Protein AF-A0A9P8DUX1-F1 (afdb_monomer)

Organism: Aureobasidium melanogenum (NCBI:txid46634)

Solvent-accessible surface area (backbone atoms only — not comparable to full-atom values): 27973 Å² total; per-residue (Å²): 73,35,40,15,38,70,55,64,58,52,35,72,59,66,54,71,64,74,90,40,53,77,44,58,30,94,67,30,53,71,33,40,37,72,73,84,72,95,43,87,93,58,73,80,59,46,47,69,21,48,51,44,44,47,53,55,52,50,49,45,52,50,28,47,50,51,17,58,77,46,76,62,54,33,42,44,47,71,50,72,49,62,39,55,90,51,89,98,55,93,70,76,88,55,79,54,70,39,39,30,41,38,35,37,28,53,62,71,59,40,52,52,49,51,22,47,51,63,27,73,36,76,53,48,47,45,75,51,78,47,80,39,60,50,82,80,47,37,36,89,97,55,93,48,68,33,68,70,57,54,52,50,52,37,54,42,24,59,39,29,63,19,37,41,31,39,27,54,41,69,78,86,56,77,79,66,65,77,76,63,82,94,72,57,78,75,67,52,69,25,28,32,42,38,33,32,24,37,59,68,28,28,53,44,37,51,52,52,50,54,50,51,53,39,44,75,71,64,29,43,78,52,76,48,78,50,65,59,75,46,53,40,38,57,23,26,46,73,39,49,48,47,55,51,42,25,69,74,35,60,33,50,80,46,72,49,75,88,69,76,71,36,64,64,49,68,66,89,78,43,59,80,74,59,73,37,45,31,39,37,34,14,79,40,69,66,32,43,51,53,40,52,50,55,54,49,53,40,57,77,69,59,53,81,37,77,49,77,46,80,48,61,48,89,46,44,50,52,44,60,74,76,36,45,69,57,51,50,51,46,31,38,62,51,11,24,28,69,51,71,56,46,61,58,65,76,55,27,59,34,38,35,32,13,67,41,66,68,38,30,53,48,46,49,52,59,56,58,56,59,50,43,53,38,30,41,35,39,37,40,51,80,42,66,45,89,90,56,75,79,80,46,76,67,51,49,66,58,46,44,49,53,44,18,55,45,22,67,14,34,36,36,44,47,92,63,25,40,38,35,33,30,40,52,67,16,36,55,40,33,51,55,53,51,57,67,35,75,68,50,66,61,26,46,36,42,40,35,39,38,40,38,43,54,50,88,48,47,62,68,44,27,32,76,93,39,48,50,46,53,48,44,25,67,74,27,66,28,48,76,46,79,43,86,70,59,97,59,32,26,34,43,35,43,30,20,61,44,69,70,31,33,50,51,34,46,54,57,52,51,71,47,45,59,64,88,72,66,56,83,77,130

Mean predicted aligned error: 6.22 Å

Nearest PDB structures (foldseek):
  3vke-assembly1_A  TM=8.787E-01  e=2.499E-02  Homo sapiens
  6y2d-assembly2_B  TM=7.672E-01  e=3.794E-02  Homo sapiens
  2py9-assembly1_A  TM=8.678E-01  e=1.136E-01  Homo sapiens
  2anr-assembly1_A  TM=4.660E-01  e=5.496E-03  Mus musculus
  6qey-assembly1_A  TM=4.906E-01  e=9.264E-03  Homo sapiens

Secondary structure (DSSP, 8-state):
-EEEEEE---TT-----GGGEEEE-TTHHHHHS-SS-S-TTSPPPGGGSHHHHHHHHHHHHHHHHHHHHTTTSEEEEEEEEPPPPPTT---S---SPEEEEEEEE-HHHHHHHHHHHHHHS-TT-EEEEEEE-HHHHBPTTSSPBPHHHHHHHHHHHHHH--EEEEEPPPPP-TTGGGTSTTSSTTTTT-EEEEEEESHHHHHHHHHHHHHHHHHHTT-EEEEEE--HHHHHHHH-GGGHHHHHHHHHHTEEEEPPPSSTTSS----TT--PPPSSEEEEEESSHHHHHHHHHHHHHHHHH---EEEEEE--HHHHHHHHHHSHHHHHHHHHHHT-EEEPPPTTS---EEEEEESSHHHHHHHHHHHHHHGGGEEEEEEEEEE--TTSPPPPHHHHHHHHHHHHHHH--EEEEETTEEEEEEEHHHHHHHHHHHHHSHHHHTSEEEEEEEEEEEGGGHHHHH-GGGHHHHHHHHHHT-EEEEEE-SSSEEEEEEEESSHHHHHHHHHHHHHTS-HHHH----

InterPro domains:
  IPR004087 K Homology domain [SM00322] (218-300)
  IPR004087 K Homology domain [SM00322] (445-514)
  IPR004088 K Homology domain, type 1 [PF00013] (223-297)
  IPR036612 K Homology domain, type 1 superfamily [G3DSA:3.30.1370.10] (213-304)
  IPR036612 K Homology domain, type 1 superfamily [SSF54791] (197-299)
  IPR036612 K Homology domain, type 1 superfamily [SSF54791] (440-502)
  IPR056553 Mug60/KHD4, KH type I domain [PF24563] (306-375)

Structure (mmCIF, N/CA/C/O backbone):
data_AF-A0A9P8DUX1-F1
#
_entry.id   AF-A0A9P8DUX1-F1
#
loop_
_atom_site.group_PDB
_atom_site.id
_atom_site.type_symbol
_atom_site.label_atom_id
_atom_site.label_alt_id
_atom_site.label_comp_id
_atom_site.label_asym_id
_atom_site.label_entity_id
_atom_site.label_seq_id
_atom_site.pdbx_PDB_ins_code
_atom_site.Cartn_x
_atom_site.Cartn_y
_atom_site.Cartn_z
_atom_site.occupancy
_atom_site.B_iso_or_equiv
_atom_site.auth_seq_id
_atom_site.auth_comp_id
_atom_site.auth_asym_id
_atom_site.auth_atom_id
_atom_site.pdbx_PDB_model_num
ATOM 1 N N . VAL A 1 1 ? -0.429 -5.199 -26.077 1.00 93.69 1 VAL A N 1
ATOM 2 C CA . VAL A 1 1 ? 0.405 -4.862 -24.900 1.00 93.69 1 VAL A CA 1
ATOM 3 C C . VAL A 1 1 ? 0.620 -6.119 -24.063 1.00 93.69 1 VAL A C 1
ATOM 5 O O . VAL A 1 1 ? -0.293 -6.937 -24.014 1.00 93.69 1 VAL A O 1
ATOM 8 N N . ASN A 1 2 ? 1.801 -6.311 -23.462 1.00 96.75 2 ASN A N 1
ATOM 9 C CA . ASN A 1 2 ? 2.060 -7.377 -22.482 1.00 96.75 2 ASN A CA 1
ATOM 10 C C . ASN A 1 2 ? 2.555 -6.744 -21.181 1.00 96.75 2 ASN A C 1
ATOM 12 O O . ASN A 1 2 ? 3.624 -6.147 -21.182 1.00 96.75 2 ASN A O 1
ATOM 16 N N . LEU A 1 3 ? 1.802 -6.873 -20.097 1.00 97.19 3 LEU A N 1
ATOM 17 C CA . LEU A 1 3 ? 2.084 -6.256 -18.805 1.00 97.19 3 LEU A CA 1
ATOM 18 C C . LEU A 1 3 ? 2.344 -7.336 -17.759 1.00 97.19 3 LEU A C 1
ATOM 20 O O . LEU A 1 3 ? 1.493 -8.191 -17.547 1.00 97.19 3 LEU A O 1
ATOM 24 N N . SER A 1 4 ? 3.490 -7.280 -17.090 1.00 97.94 4 SER A N 1
ATOM 25 C CA . SER A 1 4 ? 3.887 -8.196 -16.022 1.00 97.94 4 SER A CA 1
ATOM 26 C C . SER A 1 4 ? 4.126 -7.421 -14.732 1.00 97.94 4 SER A C 1
ATOM 28 O O . SER A 1 4 ? 4.902 -6.465 -14.729 1.00 97.94 4 SER A O 1
ATOM 30 N N . PHE A 1 5 ? 3.462 -7.825 -13.650 1.00 97.31 5 PHE A N 1
ATOM 31 C CA . PHE A 1 5 ? 3.548 -7.178 -12.340 1.00 97.31 5 PHE A CA 1
ATOM 32 C C . PHE A 1 5 ? 3.452 -8.203 -11.207 1.00 97.31 5 PHE A C 1
ATOM 34 O O . PHE A 1 5 ? 2.768 -9.225 -11.314 1.00 97.31 5 PHE A O 1
ATOM 41 N N . ASN A 1 6 ? 4.145 -7.929 -10.103 1.00 96.38 6 ASN A N 1
ATOM 42 C CA . ASN A 1 6 ? 4.092 -8.769 -8.913 1.00 96.38 6 ASN A CA 1
ATOM 43 C C . ASN A 1 6 ? 2.846 -8.445 -8.081 1.00 96.38 6 ASN A C 1
ATOM 45 O O . ASN A 1 6 ? 2.466 -7.285 -7.929 1.00 96.38 6 ASN A O 1
ATOM 49 N N . ILE A 1 7 ? 2.230 -9.481 -7.521 1.00 97.25 7 ILE A N 1
ATOM 50 C CA . ILE A 1 7 ? 1.136 -9.358 -6.562 1.00 97.25 7 ILE A CA 1
ATOM 51 C C . ILE A 1 7 ? 1.751 -9.257 -5.165 1.00 97.25 7 ILE A C 1
ATOM 53 O O . ILE A 1 7 ? 2.467 -10.184 -4.770 1.00 97.25 7 ILE A O 1
ATOM 57 N N . PRO A 1 8 ? 1.491 -8.173 -4.408 1.00 94.62 8 PRO A N 1
ATOM 58 C CA . PRO A 1 8 ? 2.085 -7.965 -3.093 1.00 94.62 8 PRO A CA 1
ATOM 59 C C . PRO A 1 8 ? 1.373 -8.806 -2.026 1.00 94.62 8 PRO A C 1
ATOM 61 O O . PRO A 1 8 ? 0.771 -8.296 -1.087 1.00 94.62 8 PRO A O 1
ATOM 64 N N . PHE A 1 9 ? 1.422 -10.128 -2.179 1.00 95.75 9 PHE A N 1
ATOM 65 C CA . PHE A 1 9 ? 0.997 -11.045 -1.133 1.00 95.75 9 PHE A CA 1
ATOM 66 C C . PHE A 1 9 ? 1.952 -10.984 0.056 1.00 95.75 9 PHE A C 1
ATOM 68 O O . PHE A 1 9 ? 3.173 -10.978 -0.105 1.00 95.75 9 PHE A O 1
ATOM 75 N N . ALA A 1 10 ? 1.387 -11.044 1.260 1.00 93.56 10 ALA A N 1
ATOM 76 C CA . ALA A 1 10 ? 2.128 -11.150 2.510 1.00 93.56 10 ALA A CA 1
ATOM 77 C C . ALA A 1 10 ? 2.661 -12.580 2.745 1.00 93.56 10 ALA A C 1
ATOM 79 O O . ALA A 1 10 ? 2.510 -13.127 3.829 1.00 93.56 10 ALA A O 1
ATOM 80 N N . SER A 1 11 ? 3.273 -13.211 1.735 1.00 91.44 11 SER A N 1
ATOM 81 C CA . SER A 1 11 ? 3.691 -14.628 1.742 1.00 91.44 11 SER A CA 1
ATOM 82 C C . SER A 1 11 ? 4.706 -14.988 2.839 1.00 91.44 11 SER A C 1
ATOM 84 O O . SER A 1 11 ? 4.974 -16.161 3.089 1.00 91.44 11 SER A O 1
ATOM 86 N N . ASN A 1 12 ? 5.331 -13.988 3.459 1.00 91.38 12 ASN A N 1
ATOM 87 C CA . ASN A 1 12 ? 6.245 -14.134 4.589 1.00 91.38 12 ASN A CA 1
ATOM 88 C C . ASN A 1 12 ? 5.549 -14.010 5.955 1.00 91.38 12 ASN A C 1
ATOM 90 O O . ASN A 1 12 ? 6.192 -14.285 6.965 1.00 91.38 12 ASN A O 1
ATOM 94 N N . LEU A 1 13 ? 4.277 -13.606 6.005 1.00 93.50 13 LEU A N 1
ATOM 95 C CA . LEU A 1 13 ? 3.508 -13.486 7.239 1.00 93.50 13 LEU A CA 1
ATOM 96 C C . LEU A 1 13 ? 3.300 -14.874 7.850 1.00 93.50 13 LEU A C 1
ATOM 98 O O . LEU A 1 13 ? 2.624 -15.721 7.262 1.00 93.50 13 LEU A O 1
ATOM 102 N N . SER A 1 14 ? 3.907 -15.098 9.012 1.00 93.19 14 SER A N 1
ATOM 103 C CA . SER A 1 14 ? 3.804 -16.346 9.766 1.00 93.19 14 SER A CA 1
ATOM 104 C C . SER A 1 14 ? 2.464 -16.459 10.489 1.00 93.19 14 SER A C 1
ATOM 106 O O . SER A 1 14 ? 1.862 -15.454 10.872 1.00 93.19 14 SER A O 1
ATOM 108 N N . GLY A 1 15 ? 2.033 -17.695 10.730 1.00 93.06 15 GLY A N 1
ATOM 109 C CA . GLY A 1 15 ? 0.959 -17.988 11.672 1.00 93.06 15 GLY A CA 1
ATOM 110 C C . GLY A 1 15 ? 1.397 -17.882 13.139 1.00 93.06 15 GLY A C 1
ATOM 111 O O . GLY A 1 15 ? 2.564 -17.586 13.418 1.00 93.06 15 GLY A O 1
ATOM 112 N N . PRO A 1 16 ? 0.468 -18.102 14.088 1.00 93.25 16 PRO A N 1
ATOM 113 C CA . PRO A 1 16 ? 0.818 -18.294 15.491 1.00 93.25 16 PRO A CA 1
ATOM 114 C C . PRO A 1 16 ? 1.666 -19.553 15.667 1.00 93.25 16 PRO A C 1
ATOM 116 O O . PRO A 1 16 ? 1.514 -20.518 14.920 1.00 93.25 16 PRO A O 1
ATOM 119 N N . ASP A 1 17 ? 2.490 -19.561 16.711 1.00 90.19 17 ASP A N 1
ATOM 120 C CA . ASP A 1 17 ? 3.068 -20.797 17.230 1.00 90.19 17 ASP A CA 1
ATOM 121 C C . ASP A 1 17 ? 1.927 -21.713 17.723 1.00 90.19 17 ASP A C 1
ATOM 123 O O . ASP A 1 17 ? 1.213 -21.303 18.651 1.00 90.19 17 ASP A O 1
ATOM 127 N N . PRO A 1 18 ? 1.721 -22.902 17.116 1.00 90.88 18 PRO A N 1
ATOM 128 C CA . PRO A 1 18 ? 0.624 -23.805 17.453 1.00 90.88 18 PRO A CA 1
ATOM 129 C C . PRO A 1 18 ? 0.568 -24.193 18.932 1.00 90.88 18 PRO A C 1
ATOM 131 O O . PRO A 1 18 ? -0.535 -24.306 19.468 1.00 90.88 18 PRO A O 1
ATOM 134 N N . ASP A 1 19 ? 1.723 -24.335 19.589 1.00 89.31 19 ASP A N 1
ATOM 135 C CA . ASP A 1 19 ? 1.820 -24.755 20.995 1.00 89.31 19 ASP A CA 1
ATOM 136 C C . ASP A 1 19 ? 1.431 -23.627 21.961 1.00 89.31 19 ASP A C 1
ATOM 138 O O . ASP A 1 19 ? 1.039 -23.853 23.107 1.00 89.31 19 ASP A O 1
ATOM 142 N N . SER A 1 20 ? 1.478 -22.382 21.484 1.00 91.62 20 SER A N 1
ATOM 143 C CA . SER A 1 20 ? 1.050 -21.213 22.247 1.00 91.62 20 SER A CA 1
ATOM 144 C C . SER A 1 20 ? -0.457 -20.948 22.170 1.00 91.62 20 SER A C 1
ATOM 146 O O . SER A 1 20 ? -0.947 -20.084 22.898 1.00 91.62 20 SER A O 1
ATOM 148 N N . VAL A 1 21 ? -1.202 -21.636 21.296 1.00 94.94 21 VAL A N 1
ATOM 149 C CA . VAL A 1 21 ? -2.621 -21.345 21.048 1.00 94.94 21 VAL A CA 1
ATOM 150 C C . VAL A 1 21 ? -3.500 -21.887 22.176 1.00 94.94 21 VAL A C 1
ATOM 152 O O . VAL A 1 21 ? -3.662 -23.092 22.328 1.00 94.94 21 VAL A O 1
ATOM 155 N N . ILE A 1 22 ? -4.147 -20.983 22.914 1.00 95.25 22 ILE A N 1
ATOM 156 C CA . ILE A 1 22 ? -5.198 -21.316 23.891 1.00 95.25 22 ILE A CA 1
ATOM 157 C C . ILE A 1 22 ? -6.537 -21.485 23.166 1.00 95.25 22 ILE A C 1
ATOM 159 O O . ILE A 1 22 ? -7.316 -22.391 23.455 1.00 95.25 22 ILE A O 1
ATOM 163 N N . TYR A 1 23 ? -6.819 -20.584 22.224 1.00 96.56 23 TYR A N 1
ATOM 164 C CA . TYR A 1 23 ? -8.062 -20.575 21.464 1.00 96.56 23 TYR A CA 1
ATOM 165 C C . TYR A 1 23 ? -7.871 -19.943 20.083 1.00 96.56 23 TYR A C 1
ATOM 167 O O . TYR A 1 23 ? -7.062 -19.030 19.913 1.00 96.56 23 TYR A O 1
ATOM 175 N N . ALA A 1 24 ? -8.656 -20.397 19.109 1.00 98.00 24 ALA A N 1
ATOM 176 C CA . ALA A 1 24 ? -8.719 -19.836 17.767 1.00 98.00 24 ALA A CA 1
ATOM 177 C C . ALA A 1 24 ? -10.179 -19.742 17.312 1.00 98.00 24 ALA A C 1
ATOM 179 O O . ALA A 1 24 ? -10.946 -20.686 17.514 1.00 98.00 24 ALA A O 1
ATOM 180 N N . SER A 1 25 ? -10.539 -18.639 16.655 1.00 98.06 25 SER A N 1
ATOM 181 C CA . SER A 1 25 ? -11.871 -18.474 16.072 1.00 98.06 25 SER A CA 1
ATOM 182 C C . SER A 1 25 ? -12.148 -19.525 14.973 1.00 98.06 25 SER A C 1
ATOM 184 O O . SER A 1 25 ? -11.210 -20.123 14.424 1.00 98.06 25 SER A O 1
ATOM 186 N N . PRO A 1 26 ? -13.421 -19.797 14.621 1.00 97.62 26 PRO A N 1
ATOM 187 C CA . PRO A 1 26 ? -13.812 -20.861 13.703 1.00 97.62 26 PRO A CA 1
ATOM 188 C C . PRO A 1 26 ? -12.991 -20.946 12.408 1.00 97.62 26 PRO A C 1
ATOM 190 O O . PRO A 1 26 ? -13.009 -20.079 11.529 1.00 97.62 26 PRO A O 1
ATOM 193 N N . GLY A 1 27 ? -12.264 -22.057 12.275 1.00 96.00 27 GLY A N 1
ATOM 194 C CA . GLY A 1 27 ? -11.423 -22.376 11.121 1.00 96.00 27 GLY A CA 1
ATOM 195 C C . GLY A 1 27 ? -10.107 -21.596 11.026 1.00 96.00 27 GLY A C 1
ATOM 196 O O . GLY A 1 27 ? -9.330 -21.885 10.118 1.00 96.00 27 GLY A O 1
ATOM 197 N N . ALA A 1 28 ? -9.832 -20.648 11.930 1.00 97.38 28 ALA A N 1
ATOM 198 C CA . ALA A 1 28 ? -8.605 -19.852 11.916 1.00 97.38 28 ALA A CA 1
ATOM 199 C C . ALA A 1 28 ? -7.369 -20.737 12.106 1.00 97.38 28 ALA A C 1
ATOM 201 O O . ALA A 1 28 ? -6.419 -20.628 11.335 1.00 97.38 28 ALA A O 1
ATOM 202 N N . TYR A 1 29 ? -7.411 -21.673 13.063 1.00 96.69 29 TYR A N 1
ATOM 203 C CA . TYR A 1 29 ? -6.303 -22.599 13.319 1.00 96.69 29 TYR A CA 1
ATOM 204 C C . TYR A 1 29 ? -5.878 -23.332 12.042 1.00 96.69 29 TYR A C 1
ATOM 206 O O . TYR A 1 29 ? -4.745 -23.191 11.608 1.00 96.69 29 TYR A O 1
ATOM 214 N N . ALA A 1 30 ? -6.814 -23.989 11.352 1.00 95.50 30 ALA A N 1
ATOM 215 C CA . ALA A 1 30 ? -6.529 -24.710 10.109 1.00 95.50 30 ALA A CA 1
ATOM 216 C C . ALA A 1 30 ? -6.057 -23.813 8.946 1.00 95.50 30 ALA A C 1
ATOM 218 O O . ALA A 1 30 ? -5.469 -24.318 7.996 1.00 95.50 30 ALA A O 1
ATOM 219 N N . ARG A 1 31 ? -6.331 -22.499 8.974 1.00 95.56 31 ARG A N 1
ATOM 220 C CA . ARG A 1 31 ? -5.849 -21.547 7.957 1.00 95.56 31 ARG A CA 1
ATOM 221 C C . ARG A 1 31 ? -4.407 -21.099 8.198 1.00 95.56 31 ARG A C 1
ATOM 223 O O . ARG A 1 31 ? -3.696 -20.834 7.228 1.00 95.56 31 ARG A O 1
ATOM 230 N N . TRP A 1 32 ? -4.014 -20.994 9.467 1.00 96.31 32 TRP A N 1
ATOM 231 C CA . TRP A 1 32 ? -2.765 -20.364 9.906 1.00 96.31 32 TRP A CA 1
ATOM 232 C C . TRP A 1 32 ? -1.765 -21.320 10.550 1.00 96.31 32 TRP A C 1
ATOM 234 O O . TRP A 1 32 ? -0.701 -20.875 10.967 1.00 96.31 32 TRP A O 1
ATOM 244 N N . THR A 1 33 ? -2.056 -22.614 10.613 1.00 92.75 33 THR A N 1
ATOM 245 C CA . THR A 1 33 ? -1.083 -23.636 11.003 1.00 92.75 33 THR A CA 1
ATOM 246 C C . THR A 1 33 ? -0.792 -24.564 9.833 1.00 92.75 33 THR A C 1
ATOM 248 O O . THR A 1 33 ? -1.619 -24.760 8.937 1.00 92.75 33 THR A O 1
ATOM 251 N N . HIS A 1 34 ? 0.422 -25.112 9.804 1.00 88.56 34 HIS A N 1
ATOM 252 C CA . HIS A 1 34 ? 0.753 -26.136 8.824 1.00 88.56 34 HIS A CA 1
ATOM 253 C C . HIS A 1 34 ? -0.003 -27.432 9.155 1.00 88.56 34 HIS A C 1
ATOM 255 O O . HIS A 1 34 ? -0.105 -27.800 10.329 1.00 88.56 34 HIS A O 1
ATOM 261 N N . PRO A 1 35 ? -0.497 -28.164 8.140 1.00 76.69 35 PRO A N 1
ATOM 262 C CA . PRO A 1 35 ? -0.844 -29.572 8.315 1.00 76.69 35 PRO A CA 1
ATOM 263 C C . PRO A 1 35 ? 0.372 -30.313 8.897 1.00 76.69 35 PRO A C 1
ATOM 265 O O . PRO A 1 35 ? 1.495 -29.930 8.575 1.00 76.69 35 PRO A O 1
ATOM 268 N N . GLN A 1 36 ? 0.154 -31.323 9.752 1.00 68.50 36 GLN A N 1
ATOM 269 C CA . GLN A 1 36 ? 1.204 -32.023 10.522 1.00 68.50 36 GLN A CA 1
ATOM 270 C C . GLN A 1 36 ? 2.550 -32.109 9.771 1.00 68.50 36 GLN A C 1
ATOM 272 O O . GLN A 1 36 ? 2.583 -32.642 8.658 1.00 68.50 36 GLN A O 1
ATOM 277 N N . PRO A 1 37 ? 3.649 -31.572 10.338 1.00 61.78 37 PRO A N 1
ATOM 278 C CA . PRO A 1 37 ? 4.911 -31.478 9.622 1.00 61.78 37 PRO A CA 1
ATOM 279 C C . PRO A 1 37 ? 5.462 -32.877 9.328 1.00 61.78 37 PRO A C 1
ATOM 281 O O . PRO A 1 37 ? 5.632 -33.692 10.230 1.00 61.78 37 PRO A O 1
ATOM 284 N N . ASN A 1 38 ? 5.794 -33.142 8.060 1.00 59.75 38 ASN A N 1
ATOM 285 C CA . ASN A 1 38 ? 6.436 -34.398 7.650 1.00 59.75 38 ASN A CA 1
ATOM 286 C C . ASN A 1 38 ? 7.855 -34.557 8.236 1.00 59.75 38 ASN A C 1
ATOM 288 O O . ASN A 1 38 ? 8.376 -35.669 8.274 1.00 59.75 38 ASN A O 1
ATOM 292 N N . ASN A 1 39 ? 8.489 -33.455 8.659 1.00 69.19 39 ASN A N 1
ATOM 293 C CA . ASN A 1 39 ? 9.810 -33.435 9.280 1.00 69.19 39 ASN A CA 1
ATOM 294 C C . ASN A 1 39 ? 9.899 -32.288 10.316 1.00 69.19 39 ASN A C 1
ATOM 296 O O . ASN A 1 39 ? 9.787 -31.127 9.916 1.00 69.19 39 ASN A O 1
ATOM 300 N N . PRO A 1 40 ? 10.107 -32.573 11.614 1.00 65.94 40 PRO A N 1
ATOM 301 C CA . PRO A 1 40 ? 10.230 -31.544 12.650 1.00 65.94 40 PRO A CA 1
ATOM 302 C C . PRO A 1 40 ? 11.502 -30.684 12.529 1.00 65.94 40 PRO A C 1
ATOM 304 O O . PRO A 1 40 ? 11.494 -29.544 12.984 1.00 65.94 40 PRO A O 1
ATOM 307 N N . ASP A 1 41 ? 12.559 -31.167 11.865 1.00 70.56 41 ASP A N 1
ATOM 308 C CA . ASP A 1 41 ? 13.839 -30.446 11.737 1.00 70.56 41 ASP A CA 1
ATOM 309 C C . ASP A 1 41 ? 13.840 -29.387 10.616 1.00 70.56 41 ASP A C 1
ATOM 311 O O . ASP A 1 41 ? 14.794 -28.623 10.458 1.00 70.56 41 ASP A O 1
ATOM 315 N N . SER A 1 42 ? 12.781 -29.331 9.801 1.00 73.19 42 SER A N 1
ATOM 316 C CA . SER A 1 42 ? 12.631 -28.345 8.729 1.00 73.19 42 SER A CA 1
ATOM 317 C C . SER A 1 42 ? 11.165 -27.923 8.618 1.00 73.19 42 SER A C 1
ATOM 319 O O . SER A 1 42 ? 10.404 -28.546 7.869 1.00 73.19 42 SER A O 1
ATOM 321 N N . PRO A 1 43 ? 10.737 -26.893 9.376 1.00 75.19 43 PRO A N 1
ATOM 322 C CA . PRO A 1 43 ? 9.365 -26.422 9.301 1.00 75.19 43 PRO A CA 1
ATOM 323 C C . PRO A 1 43 ? 9.071 -25.931 7.876 1.00 75.19 43 PRO A C 1
ATOM 325 O O . PRO A 1 43 ? 9.937 -25.295 7.256 1.00 75.19 43 PRO A O 1
ATOM 328 N N . PRO A 1 44 ? 7.870 -26.206 7.337 1.00 85.69 44 PRO A N 1
ATOM 329 C CA . PRO A 1 44 ? 7.500 -25.703 6.026 1.00 85.69 44 PRO A CA 1
ATOM 330 C C . PRO A 1 44 ? 7.559 -24.168 6.013 1.00 85.69 44 PRO A C 1
ATOM 332 O O . PRO A 1 44 ? 7.338 -23.516 7.036 1.00 85.69 44 PRO A O 1
ATOM 335 N N . PRO A 1 45 ? 7.886 -23.552 4.872 1.00 89.75 45 PRO A N 1
ATOM 336 C CA . PRO A 1 45 ? 7.984 -22.107 4.791 1.00 89.75 45 PRO A CA 1
ATOM 337 C C . PRO A 1 45 ? 6.603 -21.447 4.898 1.00 89.75 45 PRO A C 1
ATOM 339 O O . PRO A 1 45 ? 5.609 -21.980 4.408 1.00 89.75 45 PRO A O 1
ATOM 342 N N . ASN A 1 46 ? 6.556 -20.218 5.425 1.00 92.00 46 ASN A N 1
ATOM 343 C CA . ASN A 1 46 ? 5.300 -19.485 5.647 1.00 92.00 46 ASN A CA 1
ATOM 344 C C . ASN A 1 46 ? 4.390 -19.441 4.410 1.00 92.00 46 ASN A C 1
ATOM 346 O O . ASN A 1 46 ? 3.189 -19.607 4.546 1.00 92.00 46 ASN A O 1
ATOM 350 N N . HIS A 1 47 ? 4.930 -19.296 3.196 1.00 92.19 47 HIS A N 1
ATOM 351 C CA . HIS A 1 47 ? 4.126 -19.223 1.966 1.00 92.19 47 HIS A CA 1
ATOM 352 C C . HIS A 1 47 ? 3.345 -20.506 1.631 1.00 92.19 47 HIS A C 1
ATOM 354 O O . HIS A 1 47 ? 2.471 -20.465 0.768 1.00 92.19 47 HIS A O 1
ATOM 360 N N . GLU A 1 48 ? 3.647 -21.624 2.294 1.00 92.44 48 GLU A N 1
ATOM 361 C CA . GLU A 1 48 ? 2.900 -22.883 2.195 1.00 92.44 48 GLU A CA 1
ATOM 362 C C . GLU A 1 48 ? 1.761 -22.990 3.222 1.00 92.44 48 GLU A C 1
ATOM 364 O O . GLU A 1 48 ? 1.009 -23.965 3.196 1.00 92.44 48 GLU A O 1
ATOM 369 N N . LEU A 1 49 ? 1.584 -22.004 4.115 1.00 94.50 49 LEU A N 1
ATOM 370 C CA . LEU A 1 49 ? 0.408 -21.964 4.987 1.00 94.50 49 LEU A CA 1
ATOM 371 C C . LEU A 1 49 ? -0.877 -21.963 4.139 1.00 94.50 49 LEU A C 1
ATOM 373 O O . LEU A 1 49 ? -0.926 -21.281 3.105 1.00 94.50 49 LEU A O 1
ATOM 377 N N . PRO A 1 50 ? -1.948 -22.652 4.581 1.00 96.25 50 PRO A N 1
ATOM 378 C CA . PRO A 1 50 ? -3.181 -22.775 3.803 1.00 96.25 50 PRO A CA 1
ATOM 379 C C . PRO A 1 50 ? -3.787 -21.437 3.358 1.00 96.25 50 PRO A C 1
ATOM 381 O O . PRO A 1 50 ? -4.317 -21.345 2.250 1.00 96.25 50 PRO A O 1
ATOM 384 N N . VAL A 1 51 ? -3.681 -20.383 4.176 1.00 96.00 51 VAL A N 1
ATOM 385 C CA . VAL A 1 51 ? -4.117 -19.025 3.806 1.00 96.00 51 VAL A CA 1
ATOM 386 C C . VAL A 1 51 ? -3.380 -18.480 2.575 1.00 96.00 51 VAL A C 1
ATOM 388 O O . VAL A 1 51 ? -4.017 -17.967 1.654 1.00 96.00 51 VAL A O 1
ATOM 391 N N . HIS A 1 52 ? -2.057 -18.642 2.505 1.00 96.06 52 HIS A N 1
ATOM 392 C CA . HIS A 1 52 ? -1.237 -18.124 1.406 1.00 96.06 52 HIS A CA 1
ATOM 393 C C . HIS A 1 52 ? -1.400 -18.962 0.141 1.00 96.06 52 HIS A C 1
ATOM 395 O O . HIS A 1 52 ? -1.579 -18.402 -0.942 1.00 96.06 52 HIS A O 1
ATOM 401 N N . ALA A 1 53 ? -1.437 -20.291 0.275 1.00 95.50 53 ALA A N 1
ATOM 402 C CA . ALA A 1 53 ? -1.719 -21.193 -0.840 1.00 95.50 53 ALA A CA 1
ATOM 403 C C . ALA A 1 53 ? -3.079 -20.872 -1.487 1.00 95.50 53 ALA A C 1
ATOM 405 O O . ALA A 1 53 ? -3.171 -20.679 -2.702 1.00 95.50 53 ALA A O 1
ATOM 406 N N . ARG A 1 54 ? -4.121 -20.690 -0.662 1.00 95.88 54 ARG A N 1
ATOM 407 C CA . ARG A 1 54 ? -5.462 -20.321 -1.130 1.00 95.88 54 ARG A CA 1
ATOM 408 C C . ARG A 1 54 ? -5.487 -18.967 -1.836 1.00 95.88 54 ARG A C 1
ATOM 410 O O . ARG A 1 54 ? -6.202 -18.822 -2.823 1.00 95.88 54 ARG A O 1
ATOM 417 N N . ASN A 1 55 ? -4.714 -17.984 -1.377 1.00 96.38 55 ASN A N 1
ATOM 418 C CA . ASN A 1 55 ? -4.623 -16.682 -2.043 1.00 96.38 55 ASN A CA 1
ATOM 419 C C . ASN A 1 55 ? -4.086 -16.814 -3.477 1.00 96.38 55 ASN A C 1
ATOM 421 O O . ASN A 1 55 ? -4.640 -16.216 -4.403 1.00 96.38 55 ASN A O 1
ATOM 425 N N . VAL A 1 56 ? -3.060 -17.645 -3.682 1.00 97.12 56 VAL A N 1
ATOM 426 C CA . VAL A 1 56 ? -2.503 -17.918 -5.016 1.00 97.12 56 VAL A CA 1
ATOM 427 C C . VAL A 1 56 ? -3.502 -18.684 -5.892 1.00 97.12 56 VAL A C 1
ATOM 429 O O . VAL A 1 56 ? -3.659 -18.358 -7.070 1.00 97.12 56 VAL A O 1
ATOM 432 N N . ASP A 1 57 ? -4.221 -19.661 -5.341 1.00 97.62 57 ASP A N 1
ATOM 433 C CA . ASP A 1 57 ? -5.222 -20.433 -6.092 1.00 97.62 57 ASP A CA 1
ATOM 434 C C . ASP A 1 57 ? -6.455 -19.604 -6.474 1.00 97.62 57 ASP A C 1
ATOM 436 O O . ASP A 1 57 ? -6.960 -19.703 -7.600 1.00 97.62 57 ASP A O 1
ATOM 440 N N . ASN A 1 58 ? -6.903 -18.721 -5.581 1.00 97.50 58 ASN A N 1
ATOM 441 C CA . ASN A 1 58 ? -7.954 -17.750 -5.874 1.00 97.50 58 ASN A CA 1
ATOM 442 C C . ASN A 1 58 ? -7.519 -16.801 -6.997 1.00 97.50 58 ASN A C 1
ATOM 444 O O . ASN A 1 58 ? -8.287 -16.560 -7.927 1.00 97.50 58 ASN A O 1
ATOM 448 N N . LEU A 1 59 ? -6.273 -16.317 -6.966 1.00 98.50 59 LEU A N 1
ATOM 449 C CA . LEU A 1 59 ? -5.717 -15.476 -8.026 1.00 98.50 59 LEU A CA 1
ATOM 450 C C . LEU A 1 59 ? -5.657 -16.213 -9.373 1.00 98.50 59 LEU A C 1
ATOM 452 O O . LEU A 1 59 ? -6.037 -15.652 -10.400 1.00 98.50 59 LEU A O 1
ATOM 456 N N . ARG A 1 60 ? -5.226 -17.482 -9.391 1.00 98.44 60 ARG A N 1
ATOM 457 C CA . ARG A 1 60 ? -5.249 -18.322 -10.606 1.00 98.44 60 ARG A CA 1
ATOM 458 C C . ARG A 1 60 ? -6.663 -18.455 -11.161 1.00 98.44 60 ARG A C 1
ATOM 460 O O . ARG A 1 60 ? -6.862 -18.316 -12.368 1.00 98.44 60 ARG A O 1
ATOM 467 N N . SER A 1 61 ? -7.636 -18.677 -10.282 1.00 98.19 61 SER A N 1
ATOM 468 C CA . SER A 1 61 ? -9.051 -18.773 -10.645 1.00 98.19 61 SER A CA 1
ATOM 469 C C . SER A 1 61 ? -9.576 -17.453 -11.218 1.00 98.19 61 SER A C 1
ATOM 471 O O . SER A 1 61 ? -10.212 -17.455 -12.270 1.00 98.19 61 SER A O 1
ATOM 473 N N . LEU A 1 62 ? -9.237 -16.316 -10.601 1.00 98.19 62 LEU A N 1
ATOM 474 C CA . LEU A 1 62 ? -9.586 -14.983 -11.094 1.00 98.19 62 LEU A CA 1
ATOM 475 C C . LEU A 1 62 ? -8.991 -14.712 -12.486 1.00 98.19 62 LEU A C 1
ATOM 477 O O . LEU A 1 62 ? -9.707 -14.281 -13.388 1.00 98.19 62 LEU A O 1
ATOM 481 N N . CYS A 1 63 ? -7.707 -15.011 -12.696 1.00 98.19 63 CYS A N 1
ATOM 482 C CA . CYS A 1 63 ? -7.046 -14.858 -13.997 1.00 98.19 63 CYS A CA 1
ATOM 483 C C . CYS A 1 63 ? -7.681 -15.740 -15.086 1.00 98.19 63 CYS A C 1
ATOM 485 O O . CYS A 1 63 ? -7.851 -15.298 -16.228 1.00 98.19 63 CYS A O 1
ATOM 487 N N . LYS A 1 64 ? -8.092 -16.966 -14.737 1.00 97.75 64 LYS A N 1
ATOM 488 C CA . LYS A 1 64 ? -8.838 -17.846 -15.645 1.00 97.75 64 LYS A CA 1
ATOM 489 C C . LYS A 1 64 ? -10.180 -17.224 -16.042 1.00 97.75 64 LYS A C 1
ATOM 491 O O . LYS A 1 64 ? -10.453 -17.101 -17.233 1.00 97.75 64 LYS A O 1
ATOM 496 N N . VAL A 1 65 ? -10.951 -16.732 -15.069 1.00 97.62 65 VAL A N 1
ATOM 497 C CA . VAL A 1 65 ? -12.233 -16.046 -15.314 1.00 97.62 65 VAL A CA 1
ATOM 498 C C . VAL A 1 65 ? -12.051 -14.802 -16.187 1.00 97.62 65 VAL A C 1
ATOM 500 O O . VAL A 1 65 ? -12.840 -14.583 -17.099 1.00 97.62 65 VAL A O 1
ATOM 503 N N . ILE A 1 66 ? -11.008 -13.998 -15.961 1.00 97.31 66 ILE A N 1
ATOM 504 C CA . ILE A 1 66 ? -10.689 -12.826 -16.800 1.00 97.31 66 ILE A CA 1
ATOM 505 C C . ILE A 1 66 ? -10.436 -13.240 -18.257 1.00 97.31 66 ILE A C 1
ATOM 507 O O . ILE A 1 66 ? -10.928 -12.596 -19.188 1.00 97.31 66 ILE A O 1
ATOM 511 N N . THR A 1 67 ? -9.692 -14.327 -18.458 1.00 96.69 67 THR A N 1
ATOM 512 C CA . THR A 1 67 ? -9.370 -14.830 -19.798 1.00 96.69 67 THR A CA 1
ATOM 513 C C . THR A 1 67 ? -10.618 -15.344 -20.519 1.00 96.69 67 THR A C 1
ATOM 515 O O . THR A 1 67 ? -10.855 -15.000 -21.677 1.00 96.69 67 THR A O 1
ATOM 518 N N . GLU A 1 68 ? -11.452 -16.119 -19.827 1.00 96.44 68 GLU A N 1
ATOM 519 C CA . GLU A 1 68 ? -12.684 -16.692 -20.379 1.00 96.44 68 GLU A CA 1
ATOM 520 C C . GLU A 1 68 ? -13.744 -15.616 -20.656 1.00 96.44 68 GLU A C 1
ATOM 522 O O . GLU A 1 68 ? -14.283 -15.551 -21.759 1.00 96.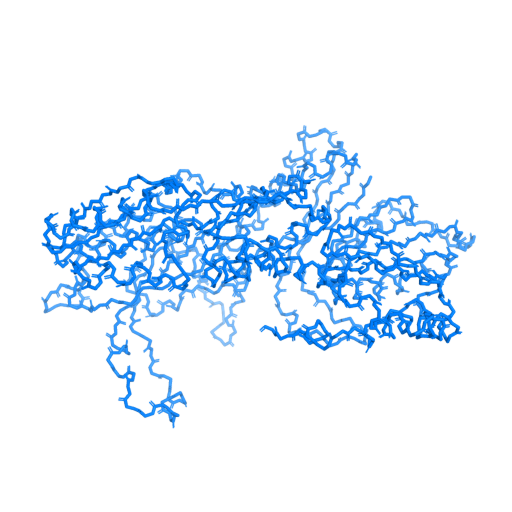44 68 GLU A O 1
ATOM 527 N N . ALA A 1 69 ? -13.990 -14.711 -19.704 1.00 94.88 69 ALA A N 1
ATOM 528 C CA . ALA A 1 69 ? -15.000 -13.657 -19.830 1.00 94.88 69 ALA A CA 1
ATOM 529 C C . ALA A 1 69 ? -14.670 -12.620 -20.916 1.00 94.88 69 ALA A C 1
ATOM 531 O O . ALA A 1 69 ? -15.569 -11.953 -21.425 1.00 94.88 69 ALA A O 1
ATOM 532 N N . SER A 1 70 ? -13.393 -12.479 -21.278 1.00 92.88 70 SER A N 1
ATOM 533 C CA . SER A 1 70 ? -12.960 -11.609 -22.375 1.00 92.88 70 SER A CA 1
ATOM 534 C C . SER A 1 70 ? -12.946 -12.304 -23.741 1.00 92.88 70 SER A C 1
ATOM 536 O O . SER A 1 70 ? -12.475 -11.710 -24.707 1.00 92.88 70 SER A O 1
ATOM 538 N N . ASN A 1 71 ? -13.420 -13.554 -23.857 1.00 91.56 71 ASN A N 1
ATOM 539 C CA . ASN A 1 71 ? -13.288 -14.372 -25.072 1.00 91.56 71 ASN A CA 1
ATOM 540 C C . ASN A 1 71 ? -11.835 -14.408 -25.593 1.00 91.56 71 ASN A C 1
ATOM 542 O O . ASN A 1 71 ? -11.588 -14.277 -26.792 1.00 91.56 71 ASN A O 1
ATOM 546 N N . ALA A 1 72 ? -10.867 -14.531 -24.675 1.00 89.06 72 ALA A N 1
ATOM 547 C CA . ALA A 1 72 ? -9.428 -14.505 -24.941 1.00 89.06 72 ALA A CA 1
ATOM 548 C C . ALA A 1 72 ? -8.873 -13.203 -25.563 1.00 89.06 72 ALA A C 1
ATOM 550 O O . ALA A 1 72 ? -7.734 -13.195 -26.036 1.00 89.06 72 ALA A O 1
ATOM 551 N N . GLN A 1 73 ? -9.620 -12.090 -25.521 1.00 91.44 73 GLN A N 1
ATOM 552 C CA . GLN A 1 73 ? -9.090 -10.761 -25.865 1.00 91.44 73 GLN A CA 1
ATOM 553 C C . GLN A 1 73 ? -8.014 -10.294 -24.875 1.00 91.44 73 GLN A C 1
ATOM 555 O O . GLN A 1 73 ? -7.103 -9.556 -25.257 1.00 91.44 73 GLN A O 1
ATOM 560 N N . VAL A 1 74 ? -8.104 -10.739 -23.617 1.00 95.69 74 VAL A N 1
ATOM 561 C CA . VAL A 1 74 ? -7.019 -10.655 -22.639 1.00 95.69 74 VAL A CA 1
ATOM 562 C C . VAL A 1 74 ? -6.656 -12.050 -22.167 1.00 95.69 74 VAL A C 1
ATOM 564 O O . VAL A 1 74 ? -7.517 -12.828 -21.773 1.00 95.69 74 VAL A O 1
ATOM 567 N N . GLN A 1 75 ? -5.364 -12.355 -22.170 1.00 95.69 75 GLN A N 1
ATOM 568 C CA . GLN A 1 75 ? -4.809 -13.549 -21.544 1.00 95.69 75 GLN A CA 1
ATOM 569 C C . GLN A 1 75 ? -4.174 -13.156 -20.218 1.00 95.69 75 GLN A C 1
ATOM 571 O O . GLN A 1 75 ? -3.337 -12.256 -20.192 1.00 95.69 75 GLN A O 1
ATOM 576 N N . ALA A 1 76 ? -4.555 -13.830 -19.135 1.00 97.12 76 ALA A N 1
ATOM 577 C CA . ALA A 1 76 ? -3.996 -13.614 -17.808 1.00 97.12 76 ALA A CA 1
ATOM 578 C C . ALA A 1 76 ? -3.354 -14.900 -17.280 1.00 97.12 76 ALA A C 1
ATOM 580 O O . ALA A 1 76 ? -4.011 -15.936 -17.175 1.00 97.12 76 ALA A O 1
ATOM 581 N N . THR A 1 77 ? -2.071 -14.839 -16.926 1.00 96.19 77 THR A N 1
ATOM 582 C CA . THR A 1 77 ? -1.311 -15.995 -16.426 1.00 96.19 77 THR A CA 1
ATOM 583 C C . THR A 1 77 ? -0.631 -15.674 -15.107 1.00 96.19 77 THR A C 1
ATOM 585 O O . THR A 1 77 ? -0.050 -14.601 -14.966 1.00 96.19 77 THR A O 1
ATOM 588 N N . VAL A 1 78 ? -0.658 -16.624 -14.171 1.00 97.94 78 VAL A N 1
ATOM 589 C CA . VAL A 1 78 ? -0.021 -16.504 -12.852 1.00 97.94 78 VAL A CA 1
ATOM 590 C C . VAL A 1 78 ? 1.243 -17.355 -12.812 1.00 97.94 78 VAL A C 1
ATOM 592 O O . VAL A 1 78 ? 1.195 -18.535 -13.155 1.00 97.94 78 VAL A O 1
ATOM 595 N N . THR A 1 79 ? 2.349 -16.779 -12.350 1.00 96.88 79 THR A N 1
ATOM 596 C CA . THR A 1 79 ? 3.621 -17.483 -12.132 1.00 96.88 79 THR A CA 1
ATOM 597 C C . THR A 1 79 ? 4.116 -17.197 -10.722 1.00 96.88 79 THR A C 1
ATOM 599 O O . THR A 1 79 ? 4.124 -16.044 -10.311 1.00 96.88 79 THR A O 1
ATOM 602 N N . SER A 1 80 ? 4.559 -18.216 -9.987 1.00 95.88 80 SER A N 1
ATOM 603 C CA . SER A 1 80 ? 5.185 -18.027 -8.674 1.00 95.88 80 SER A CA 1
ATOM 604 C C . SER A 1 80 ? 6.583 -18.628 -8.682 1.00 95.88 80 SER A C 1
ATOM 606 O O . SER A 1 80 ? 6.756 -19.775 -9.090 1.00 95.88 80 SER A O 1
ATOM 608 N N . ALA A 1 81 ? 7.580 -17.863 -8.246 1.00 94.44 81 ALA A N 1
ATOM 609 C CA . ALA A 1 81 ? 8.960 -18.326 -8.152 1.00 94.44 81 ALA A CA 1
ATOM 610 C C . ALA A 1 81 ? 9.722 -17.567 -7.061 1.00 94.44 81 ALA A C 1
ATOM 612 O O . ALA A 1 81 ? 9.331 -16.475 -6.644 1.00 94.44 81 ALA A O 1
ATOM 613 N N . ARG A 1 82 ? 10.823 -18.157 -6.590 1.00 92.19 82 ARG A N 1
ATOM 614 C CA . ARG A 1 82 ? 11.770 -17.453 -5.722 1.00 92.19 82 ARG A CA 1
ATOM 615 C C . ARG A 1 82 ? 12.682 -16.581 -6.588 1.00 92.19 82 ARG A C 1
ATOM 617 O O . ARG A 1 82 ? 13.208 -17.099 -7.579 1.00 92.19 82 ARG A O 1
ATOM 624 N N . PRO A 1 83 ? 12.871 -15.295 -6.251 1.00 91.19 83 PRO A N 1
ATOM 625 C CA . PRO A 1 83 ? 13.770 -14.434 -7.001 1.00 91.19 83 PRO A CA 1
ATOM 626 C C . PRO A 1 83 ? 15.204 -14.963 -6.979 1.00 91.19 83 PRO A C 1
ATOM 628 O O . PRO A 1 83 ? 15.689 -15.474 -5.970 1.00 91.19 83 PRO A O 1
ATOM 631 N N . LYS A 1 84 ? 15.898 -14.811 -8.102 1.00 90.88 84 LYS A N 1
ATOM 632 C CA . LYS A 1 84 ? 17.312 -15.166 -8.249 1.00 90.88 84 LYS A CA 1
ATOM 633 C C . LYS A 1 84 ? 18.192 -13.939 -7.981 1.00 90.88 84 LYS A C 1
ATOM 635 O O . LYS A 1 84 ? 17.771 -12.821 -8.291 1.00 90.88 84 LYS A O 1
ATOM 640 N N . PRO A 1 85 ? 19.420 -14.116 -7.460 1.00 87.75 85 PRO A N 1
ATOM 641 C CA . PRO A 1 85 ? 20.378 -13.021 -7.348 1.00 87.75 85 PRO A CA 1
ATOM 642 C C . PRO A 1 85 ? 20.636 -12.364 -8.708 1.00 87.75 85 PRO A C 1
ATOM 644 O O . PRO A 1 85 ? 20.830 -13.054 -9.710 1.00 87.75 85 PRO A O 1
ATOM 647 N N . VAL A 1 86 ? 20.666 -11.031 -8.735 1.00 87.19 86 VAL A N 1
ATOM 648 C CA . VAL A 1 86 ? 21.003 -10.257 -9.936 1.00 87.19 86 VAL A CA 1
ATOM 649 C C . VAL A 1 86 ? 22.496 -9.910 -9.885 1.00 87.19 86 VAL A C 1
ATOM 651 O O . VAL A 1 86 ? 22.936 -9.314 -8.899 1.00 87.19 86 VAL A O 1
ATOM 654 N N . PRO A 1 87 ? 23.301 -10.278 -10.902 1.00 83.06 87 PRO A N 1
ATOM 655 C CA . PRO A 1 87 ? 24.737 -10.014 -10.898 1.00 83.06 87 PRO A CA 1
ATOM 656 C C . PRO A 1 87 ? 25.067 -8.535 -10.676 1.00 83.06 87 PRO A C 1
ATOM 658 O O . PRO A 1 87 ? 24.486 -7.660 -11.312 1.00 83.06 87 PRO A O 1
ATOM 661 N N . GLY A 1 88 ? 26.025 -8.262 -9.788 1.00 79.38 88 GLY A N 1
ATOM 662 C CA . GLY A 1 88 ? 26.467 -6.898 -9.488 1.00 79.38 88 GLY A CA 1
ATOM 663 C C . GLY A 1 88 ? 25.510 -6.084 -8.610 1.00 79.38 88 GLY A C 1
ATOM 664 O O . GLY A 1 88 ? 25.766 -4.900 -8.413 1.00 79.38 88 GLY A O 1
ATOM 665 N N . MET A 1 89 ? 24.446 -6.688 -8.067 1.00 80.81 89 MET A N 1
ATOM 666 C CA . MET A 1 89 ? 23.524 -6.032 -7.136 1.00 80.81 89 MET A CA 1
ATOM 667 C C . MET A 1 89 ? 23.427 -6.807 -5.821 1.00 80.81 89 MET A C 1
ATOM 669 O O . MET A 1 89 ? 23.147 -8.006 -5.808 1.00 80.81 89 MET A O 1
ATOM 673 N N . GLN A 1 90 ? 23.632 -6.115 -4.699 1.00 71.00 90 GLN A N 1
ATOM 674 C CA . GLN A 1 90 ? 23.371 -6.663 -3.370 1.00 71.00 90 GLN A CA 1
ATOM 675 C C . GLN A 1 90 ? 21.898 -6.451 -3.035 1.00 71.00 90 GLN A C 1
ATOM 677 O O . GLN A 1 90 ? 21.487 -5.359 -2.659 1.00 71.00 90 GLN A O 1
ATOM 682 N N . ARG A 1 91 ? 21.091 -7.498 -3.198 1.00 70.62 91 ARG A N 1
ATOM 683 C CA . ARG A 1 91 ? 19.707 -7.508 -2.718 1.00 70.62 91 ARG A CA 1
ATOM 684 C C . ARG A 1 91 ? 19.634 -8.301 -1.419 1.00 70.62 91 ARG A C 1
ATOM 686 O O . ARG A 1 91 ? 20.377 -9.266 -1.246 1.00 70.62 91 ARG A O 1
ATOM 693 N N . GLY A 1 92 ? 18.744 -7.880 -0.520 1.00 60.47 92 GLY A N 1
ATOM 694 C CA . GLY A 1 92 ? 18.438 -8.614 0.708 1.00 60.47 92 GLY A CA 1
ATOM 695 C C . GLY A 1 92 ? 17.986 -10.059 0.435 1.00 60.47 92 GLY A C 1
ATOM 696 O O . GLY A 1 92 ? 17.837 -10.457 -0.722 1.00 60.47 92 GLY A O 1
ATOM 697 N N . PRO A 1 93 ? 17.760 -10.867 1.481 1.00 58.25 93 PRO A N 1
ATOM 698 C CA . PRO A 1 93 ? 17.463 -12.290 1.334 1.00 58.25 93 PRO A CA 1
ATOM 699 C C . PRO A 1 93 ? 16.270 -12.541 0.395 1.00 58.25 93 PRO A C 1
ATOM 701 O O . PRO A 1 93 ? 15.132 -12.184 0.692 1.00 58.25 93 PRO A O 1
ATOM 704 N N . LEU A 1 94 ? 16.529 -13.200 -0.739 1.00 69.12 94 LEU A N 1
ATOM 705 C CA . LEU A 1 94 ? 15.548 -13.523 -1.788 1.00 69.12 94 LEU A CA 1
ATOM 706 C C . LEU A 1 94 ? 14.787 -14.827 -1.483 1.00 69.12 94 LEU A C 1
ATOM 708 O O . LEU A 1 94 ? 14.563 -15.668 -2.351 1.00 69.12 94 LEU A O 1
ATOM 712 N N . ASN A 1 95 ? 14.421 -15.020 -0.216 1.00 68.62 95 ASN A N 1
ATOM 713 C CA . ASN A 1 95 ? 13.883 -16.293 0.273 1.00 68.62 95 ASN A CA 1
ATOM 714 C C . ASN A 1 95 ? 12.352 -16.374 0.182 1.00 68.62 95 ASN A C 1
ATOM 716 O O . ASN A 1 95 ? 11.779 -17.454 0.338 1.00 68.62 95 ASN A O 1
ATOM 720 N N . THR A 1 96 ? 11.688 -15.249 -0.083 1.00 80.56 96 THR A N 1
ATOM 721 C CA . THR A 1 96 ? 10.227 -15.164 -0.155 1.00 80.56 96 THR A CA 1
ATOM 722 C C . THR A 1 96 ? 9.726 -15.559 -1.542 1.00 80.56 96 THR A C 1
ATOM 724 O O . THR A 1 96 ? 10.255 -15.113 -2.560 1.00 80.56 96 THR A O 1
ATOM 727 N N . LEU A 1 97 ? 8.677 -16.383 -1.587 1.00 90.56 97 LEU A N 1
ATOM 728 C CA . LEU A 1 97 ? 7.968 -16.701 -2.822 1.00 90.56 97 LEU A CA 1
ATOM 729 C C . LEU A 1 97 ? 7.287 -15.439 -3.369 1.00 90.56 97 LEU A C 1
ATOM 731 O O . LEU A 1 97 ? 6.439 -14.849 -2.695 1.00 90.56 97 LEU A O 1
ATOM 735 N N . VAL A 1 98 ? 7.621 -15.058 -4.602 1.00 94.69 98 VAL A N 1
ATOM 736 C CA . VAL A 1 98 ? 6.974 -13.952 -5.314 1.00 94.69 98 VAL A CA 1
ATOM 737 C C . VAL A 1 98 ? 5.955 -14.526 -6.285 1.00 94.69 98 VAL A C 1
ATOM 739 O O . VAL A 1 98 ? 6.254 -15.468 -7.018 1.00 94.69 98 VAL A O 1
ATOM 742 N N . THR A 1 99 ? 4.753 -13.954 -6.291 1.00 97.31 99 THR A N 1
ATOM 743 C CA . THR A 1 99 ? 3.699 -14.290 -7.252 1.00 97.31 99 THR A CA 1
ATOM 744 C C . THR A 1 99 ? 3.536 -13.145 -8.240 1.00 97.31 99 THR A C 1
ATOM 746 O O . THR A 1 99 ? 3.441 -11.987 -7.849 1.00 97.31 99 THR A O 1
ATOM 749 N N . ASN A 1 100 ? 3.507 -13.477 -9.521 1.00 97.88 100 ASN A N 1
ATOM 750 C CA . ASN A 1 100 ? 3.458 -12.563 -10.648 1.00 97.88 100 ASN A CA 1
ATOM 751 C C . ASN A 1 100 ? 2.227 -12.846 -11.509 1.00 97.88 100 ASN A C 1
ATOM 753 O O . ASN A 1 100 ? 1.833 -14.004 -11.680 1.00 97.88 100 ASN A O 1
ATOM 757 N N . VAL A 1 101 ? 1.658 -11.787 -12.079 1.00 98.31 101 VAL A N 1
ATOM 758 C CA . VAL A 1 101 ? 0.640 -11.862 -13.124 1.00 98.31 101 VAL A CA 1
ATOM 759 C C . VAL A 1 101 ? 1.185 -11.237 -14.401 1.00 98.31 101 VAL A C 1
ATOM 761 O O . VAL A 1 101 ? 1.667 -10.106 -14.386 1.00 98.31 101 VAL A O 1
ATOM 764 N N . CYS A 1 102 ? 1.026 -11.949 -15.516 1.00 97.69 102 CYS A N 1
ATOM 765 C CA . CYS A 1 102 ? 1.231 -11.417 -16.858 1.00 97.69 102 CYS A CA 1
ATOM 766 C C . CYS A 1 102 ? -0.117 -11.308 -17.584 1.00 97.69 102 CYS A C 1
ATOM 768 O O . CYS A 1 102 ? -0.852 -12.292 -17.681 1.00 97.69 102 CYS A O 1
ATOM 770 N N . LEU A 1 103 ? -0.425 -10.114 -18.088 1.00 97.50 103 LEU A N 1
ATOM 771 C CA . LEU A 1 103 ? -1.612 -9.776 -18.867 1.00 97.50 103 LEU A CA 1
ATOM 772 C C . LEU A 1 103 ? -1.213 -9.436 -20.304 1.00 97.50 103 LEU A C 1
ATOM 774 O O . LEU A 1 103 ? -0.377 -8.561 -20.524 1.00 97.50 103 LEU A O 1
ATOM 778 N N . SER A 1 104 ? -1.844 -10.069 -21.286 1.00 96.31 104 SER A N 1
ATOM 779 C CA . SER A 1 104 ? -1.594 -9.822 -22.710 1.00 96.31 104 SER A CA 1
ATOM 780 C C . SER A 1 104 ? -2.896 -9.488 -23.425 1.00 96.31 104 SER A C 1
ATOM 782 O O . SER A 1 104 ? -3.820 -10.294 -23.399 1.00 96.31 104 SER A O 1
ATOM 784 N N . GLY A 1 105 ? -2.972 -8.330 -24.081 1.00 95.31 105 GLY A N 1
ATOM 785 C CA . GLY A 1 105 ? -4.170 -7.894 -24.806 1.00 95.31 105 GLY A CA 1
ATOM 786 C C . GLY A 1 105 ? -4.125 -6.427 -25.232 1.00 95.31 105 GLY A C 1
ATOM 787 O O . GLY A 1 105 ? -3.042 -5.846 -25.378 1.00 95.31 105 GLY A O 1
ATOM 788 N N . ASP A 1 106 ? -5.302 -5.841 -25.449 1.00 94.31 106 ASP A N 1
ATOM 789 C CA . ASP A 1 106 ? -5.469 -4.400 -25.670 1.00 94.31 106 ASP A CA 1
ATOM 790 C C . ASP A 1 106 ? -5.025 -3.578 -24.444 1.00 94.31 106 ASP A C 1
ATOM 792 O O . ASP A 1 106 ? -5.168 -4.033 -23.310 1.00 94.31 106 ASP A O 1
ATOM 796 N N . SER A 1 107 ? -4.471 -2.383 -24.670 1.00 91.75 107 SER A N 1
ATOM 797 C CA . SER A 1 107 ? -3.884 -1.551 -23.610 1.00 91.75 107 SER A CA 1
ATOM 798 C C . SER A 1 107 ? -4.890 -1.214 -22.509 1.00 91.75 107 SER A C 1
ATOM 800 O O . SER A 1 107 ? -4.628 -1.476 -21.333 1.00 91.75 107 SER A O 1
ATOM 802 N N . ASP A 1 108 ? -6.052 -0.679 -22.879 1.00 92.31 108 ASP A N 1
ATOM 803 C CA . ASP A 1 108 ? -7.031 -0.176 -21.913 1.00 92.31 108 ASP A CA 1
ATOM 804 C C . ASP A 1 108 ? -7.628 -1.328 -21.108 1.00 92.31 108 ASP A C 1
ATOM 806 O O . ASP A 1 108 ? -7.793 -1.247 -19.886 1.00 92.31 108 ASP A O 1
ATOM 810 N N . LEU A 1 109 ? -7.890 -2.451 -21.782 1.00 94.38 109 LEU A N 1
ATOM 811 C CA . LEU A 1 109 ? -8.407 -3.644 -21.130 1.00 94.38 109 LEU A CA 1
ATOM 812 C C . LEU A 1 109 ? -7.372 -4.277 -20.189 1.00 94.38 109 LEU A C 1
ATOM 814 O O . LEU A 1 109 ? -7.735 -4.683 -19.086 1.00 94.38 109 LEU A O 1
ATOM 818 N N . VAL A 1 110 ? -6.091 -4.316 -20.568 1.00 95.19 110 VAL A N 1
ATOM 819 C CA . VAL A 1 110 ? -4.999 -4.819 -19.715 1.00 95.19 110 VAL A CA 1
ATOM 820 C C . VAL A 1 110 ? -4.885 -4.004 -18.427 1.00 95.19 110 VAL A C 1
ATOM 822 O O . VAL A 1 110 ? -4.874 -4.585 -17.340 1.00 95.19 110 VAL A O 1
ATOM 825 N N . TYR A 1 111 ? -4.860 -2.674 -18.515 1.00 93.12 111 TYR A N 1
ATOM 826 C CA . TYR A 1 111 ? -4.778 -1.813 -17.332 1.00 93.12 111 TYR A CA 1
ATOM 827 C C . TYR A 1 111 ? -6.024 -1.918 -16.446 1.00 93.12 111 TYR A C 1
ATOM 829 O O . TYR A 1 111 ? -5.910 -2.048 -15.224 1.00 93.12 111 TYR A O 1
ATOM 837 N N . LYS A 1 112 ? -7.214 -1.999 -17.054 1.00 94.88 112 LYS A N 1
ATOM 838 C CA . LYS A 1 112 ? -8.462 -2.274 -16.330 1.00 94.88 112 LYS A CA 1
ATOM 839 C C . LYS A 1 112 ? -8.412 -3.612 -15.584 1.00 94.88 112 LYS A C 1
ATOM 841 O O . LYS A 1 112 ? -8.852 -3.692 -14.439 1.00 94.88 112 LYS A O 1
ATOM 846 N N . MET A 1 113 ? -7.887 -4.669 -16.208 1.00 97.06 113 MET A N 1
ATOM 847 C CA . MET A 1 113 ? -7.769 -5.988 -15.573 1.00 97.06 113 MET A CA 1
ATOM 848 C C . MET A 1 113 ? -6.698 -6.014 -14.482 1.00 97.06 113 MET A C 1
ATOM 850 O O . MET A 1 113 ? -6.914 -6.652 -13.456 1.00 97.06 113 MET A O 1
ATOM 854 N N . ARG A 1 114 ? -5.594 -5.273 -14.630 1.00 96.19 114 ARG A N 1
ATOM 855 C CA . ARG A 1 114 ? -4.619 -5.081 -13.546 1.00 96.19 114 ARG A CA 1
ATOM 856 C C . ARG A 1 114 ? -5.268 -4.432 -12.326 1.00 96.19 114 ARG A C 1
ATOM 858 O O . ARG A 1 114 ? -5.134 -4.955 -11.223 1.00 96.19 114 ARG A O 1
ATOM 865 N N . ALA A 1 115 ? -6.001 -3.336 -12.526 1.00 95.56 115 ALA A N 1
ATOM 866 C CA . ALA A 1 115 ? -6.724 -2.664 -11.449 1.00 95.56 115 ALA A CA 1
ATOM 867 C C . ALA A 1 115 ? -7.726 -3.611 -10.772 1.00 95.56 115 ALA A C 1
ATOM 869 O O . ALA A 1 115 ? -7.772 -3.680 -9.545 1.00 95.56 115 ALA A O 1
ATOM 870 N N . LYS A 1 116 ? -8.472 -4.396 -11.559 1.00 96.62 116 LYS A N 1
ATOM 871 C CA . LYS A 1 116 ? -9.386 -5.422 -11.043 1.00 96.62 116 LYS A CA 1
ATOM 872 C C . LYS A 1 116 ? -8.657 -6.450 -10.174 1.00 96.62 116 LYS A C 1
ATOM 874 O O . LYS A 1 116 ? -9.066 -6.684 -9.046 1.00 96.62 116 LYS A O 1
ATOM 879 N N . ILE A 1 117 ? -7.559 -7.023 -10.666 1.00 97.75 117 ILE A N 1
ATOM 880 C CA . ILE A 1 117 ? -6.787 -8.042 -9.943 1.00 97.75 117 ILE A CA 1
ATOM 881 C C . ILE A 1 117 ? -6.281 -7.505 -8.605 1.00 97.75 117 ILE A C 1
ATOM 883 O O . ILE A 1 117 ? -6.464 -8.164 -7.586 1.00 97.75 117 ILE A O 1
ATOM 887 N N . LEU A 1 118 ? -5.698 -6.304 -8.583 1.00 96.38 118 LEU A N 1
ATOM 888 C CA . LEU A 1 118 ? -5.198 -5.695 -7.347 1.00 96.38 118 LEU A CA 1
ATOM 889 C C . LEU A 1 118 ? -6.316 -5.394 -6.336 1.00 96.38 118 LEU A C 1
ATOM 891 O O . LEU A 1 118 ? -6.087 -5.476 -5.134 1.00 96.38 118 LEU A O 1
ATOM 895 N N . ASN A 1 119 ? -7.524 -5.073 -6.807 1.00 95.81 119 ASN A N 1
ATOM 896 C CA . ASN A 1 119 ? -8.667 -4.756 -5.948 1.00 95.81 119 ASN A CA 1
ATOM 897 C C . ASN A 1 119 ? -9.535 -5.969 -5.571 1.00 95.81 119 ASN A C 1
ATOM 899 O O . ASN A 1 119 ? -10.363 -5.851 -4.679 1.00 95.81 119 ASN A O 1
ATOM 903 N N . GLU A 1 120 ? -9.361 -7.130 -6.203 1.00 96.00 120 GLU A N 1
ATOM 904 C CA . GLU A 1 120 ? -10.101 -8.367 -5.888 1.00 96.00 120 GLU A CA 1
ATOM 905 C C . GLU A 1 120 ? -9.227 -9.429 -5.200 1.00 96.00 120 GLU A C 1
ATOM 907 O O . GLU A 1 120 ? -9.668 -10.553 -4.962 1.00 96.00 120 GLU A O 1
ATOM 912 N N . THR A 1 121 ? -7.999 -9.066 -4.828 1.00 96.12 121 THR A N 1
ATOM 913 C CA . THR A 1 121 ? -7.013 -9.964 -4.216 1.00 96.12 121 THR A CA 1
ATOM 914 C C . THR A 1 121 ? -6.612 -9.457 -2.818 1.00 96.12 121 THR A C 1
ATOM 916 O O . THR A 1 121 ? -6.430 -8.248 -2.664 1.00 96.12 121 THR A O 1
ATOM 919 N N . PRO A 1 122 ? -6.419 -10.331 -1.803 1.00 95.06 122 PRO A N 1
ATOM 920 C CA . PRO A 1 122 ? -6.047 -9.946 -0.431 1.00 95.06 122 PRO A CA 1
ATOM 921 C C . PRO A 1 122 ? -4.576 -9.512 -0.321 1.00 95.06 122 PRO A C 1
ATOM 923 O O . PRO A 1 122 ? -3.722 -10.197 0.244 1.00 95.06 122 PRO A O 1
ATOM 926 N N . ILE A 1 123 ? -4.257 -8.362 -0.909 1.00 95.62 123 ILE A N 1
ATOM 927 C CA . ILE A 1 123 ? -2.898 -7.809 -0.979 1.00 95.62 123 ILE A CA 1
ATOM 928 C C . ILE A 1 123 ? -2.516 -6.968 0.248 1.00 95.62 123 ILE A C 1
ATOM 930 O O . ILE A 1 123 ? -1.431 -6.399 0.297 1.00 95.62 123 ILE A O 1
ATOM 934 N N . THR A 1 124 ? -3.410 -6.850 1.235 1.00 95.50 124 THR A N 1
ATOM 935 C CA . THR A 1 124 ? -3.184 -6.029 2.441 1.00 95.50 124 THR A CA 1
ATOM 936 C C . THR A 1 124 ? -3.205 -6.830 3.738 1.00 95.50 124 THR A C 1
ATOM 938 O O . THR A 1 124 ? -3.288 -6.248 4.829 1.00 95.50 124 THR A O 1
ATOM 941 N N . LEU A 1 125 ? -3.141 -8.156 3.604 1.00 95.81 125 LEU A N 1
ATOM 942 C CA . LEU A 1 125 ? -3.127 -9.112 4.697 1.00 95.81 125 LEU A CA 1
ATOM 943 C C . LEU A 1 125 ? -2.010 -8.776 5.691 1.00 95.81 125 LEU A C 1
ATOM 945 O O . LEU A 1 125 ? -0.846 -8.632 5.320 1.00 95.81 125 LEU A O 1
ATOM 949 N N . ARG A 1 126 ? -2.378 -8.645 6.964 1.00 95.69 126 ARG A N 1
ATOM 950 C CA . ARG A 1 126 ? -1.475 -8.281 8.059 1.00 95.69 126 ARG A CA 1
ATOM 951 C C . ARG A 1 126 ? -1.885 -8.962 9.356 1.00 95.69 126 ARG A C 1
ATOM 953 O O . ARG A 1 126 ? -2.985 -9.509 9.457 1.00 95.69 126 ARG A O 1
ATOM 960 N N . SER A 1 127 ? -1.038 -8.823 10.370 1.00 96.81 127 SER A N 1
ATOM 961 C CA . SER A 1 127 ? -1.361 -9.172 11.750 1.00 96.81 127 SER A CA 1
ATOM 962 C C . SER A 1 127 ? -1.375 -7.952 12.673 1.00 96.81 127 SER A C 1
ATOM 964 O O . SER A 1 127 ? -0.670 -6.968 12.446 1.00 96.81 127 SER A O 1
ATOM 966 N N . ALA A 1 128 ? -2.140 -8.039 13.756 1.00 96.75 128 ALA A N 1
ATOM 967 C CA . ALA A 1 128 ? -2.077 -7.130 14.893 1.00 96.75 128 ALA A CA 1
ATOM 968 C C . ALA A 1 128 ? -2.150 -7.920 16.204 1.00 96.75 128 ALA A C 1
ATOM 970 O O . ALA A 1 128 ? -2.692 -9.022 16.244 1.00 96.75 128 ALA A O 1
ATOM 971 N N . THR A 1 129 ? -1.624 -7.345 17.283 1.00 95.75 129 THR A N 1
ATOM 972 C CA . THR A 1 129 ? -1.667 -7.948 18.621 1.00 95.75 129 THR A CA 1
ATOM 973 C C . THR A 1 129 ? -2.264 -6.967 19.626 1.00 95.75 129 THR A C 1
ATOM 975 O O . THR A 1 129 ? -2.051 -5.754 19.520 1.00 95.75 129 THR A O 1
ATOM 978 N N . VAL A 1 130 ? -3.031 -7.498 20.577 1.00 95.62 130 VAL A N 1
ATOM 979 C CA . VAL A 1 130 ? -3.529 -6.802 21.768 1.00 95.62 130 VAL A CA 1
ATOM 980 C C . VAL A 1 130 ? -3.151 -7.629 22.994 1.00 95.62 130 VAL A C 1
ATOM 982 O O . VAL A 1 130 ? -3.528 -8.796 23.081 1.00 95.62 130 VAL A O 1
ATOM 985 N N . ASP A 1 131 ? -2.432 -7.028 23.938 1.00 93.19 131 ASP A N 1
ATOM 986 C CA . ASP A 1 131 ? -2.023 -7.699 25.174 1.00 93.19 131 ASP A CA 1
ATOM 987 C C . ASP A 1 131 ? -3.070 -7.502 26.270 1.00 93.19 131 ASP A C 1
ATOM 989 O O . ASP A 1 131 ? -3.473 -6.380 26.601 1.00 93.19 131 ASP A O 1
ATOM 993 N N . VAL A 1 132 ? -3.488 -8.594 26.894 1.00 91.62 132 VAL A N 1
ATOM 994 C CA . VAL A 1 132 ? -4.616 -8.605 27.824 1.00 91.62 132 VAL A CA 1
ATOM 995 C C . VAL A 1 132 ? -4.276 -9.347 29.107 1.00 91.62 132 VAL A C 1
ATOM 997 O O . VAL A 1 132 ? -3.546 -10.335 29.120 1.00 91.62 132 VAL A O 1
ATOM 1000 N N . ASP A 1 133 ? -4.784 -8.813 30.212 1.00 89.88 133 ASP A N 1
ATOM 1001 C CA . ASP A 1 133 ? -4.608 -9.405 31.528 1.00 89.88 133 ASP A CA 1
ATOM 1002 C C . ASP A 1 133 ? -5.389 -10.722 31.608 1.00 89.88 133 ASP A C 1
ATOM 1004 O O . ASP A 1 133 ? -6.564 -10.783 31.228 1.00 89.88 133 ASP A O 1
ATOM 1008 N N . SER A 1 134 ? -4.733 -11.773 32.096 1.00 88.56 134 SER A N 1
ATOM 1009 C CA . SER A 1 134 ? -5.334 -13.098 32.232 1.00 88.56 134 SER A CA 1
ATOM 1010 C C . SER A 1 134 ? -6.572 -13.071 33.129 1.00 88.56 134 SER A C 1
ATOM 1012 O O . SER A 1 134 ? -7.544 -13.760 32.831 1.00 88.56 134 SER A O 1
ATOM 1014 N N . THR A 1 135 ? -6.604 -12.212 34.152 1.00 89.12 135 THR A N 1
ATOM 1015 C CA . THR A 1 135 ? -7.738 -12.080 35.083 1.00 89.12 135 THR A CA 1
ATOM 1016 C C . THR A 1 135 ? -9.023 -11.576 34.423 1.00 89.12 135 THR A C 1
ATOM 1018 O O . THR A 1 135 ? -10.113 -11.830 34.932 1.00 89.12 135 THR A O 1
ATOM 1021 N N . LEU A 1 136 ? -8.925 -10.893 33.276 1.00 89.12 136 LEU A N 1
ATOM 1022 C CA . LEU A 1 136 ? -10.089 -10.388 32.542 1.00 89.12 136 LEU A CA 1
ATOM 1023 C C . LEU A 1 136 ? -10.737 -11.462 31.662 1.00 89.12 136 LEU A C 1
ATOM 1025 O O . LEU A 1 136 ? -11.944 -11.407 31.413 1.00 89.12 136 LEU A O 1
ATOM 1029 N N . ILE A 1 137 ? -9.944 -12.425 31.186 1.00 90.94 137 ILE A N 1
ATOM 1030 C CA . ILE A 1 137 ? -10.340 -13.387 30.147 1.00 90.94 137 ILE A CA 1
ATOM 1031 C C . ILE A 1 137 ? -10.500 -14.810 30.684 1.00 90.94 137 ILE A C 1
ATOM 1033 O O . ILE A 1 137 ? -11.371 -15.543 30.211 1.00 90.94 137 ILE A O 1
ATOM 1037 N N . MET A 1 138 ? -9.690 -15.209 31.660 1.00 89.56 138 MET A N 1
ATOM 1038 C CA . MET A 1 138 ? -9.734 -16.545 32.244 1.00 89.56 138 MET A CA 1
ATOM 1039 C C . MET A 1 138 ? -10.833 -16.643 33.304 1.00 89.56 138 MET A C 1
ATOM 1041 O O . MET A 1 138 ? -11.192 -15.664 33.961 1.00 89.56 138 MET A O 1
ATOM 1045 N N . VAL A 1 139 ? -11.388 -17.839 33.473 1.00 87.12 139 VAL A N 1
ATOM 1046 C CA . VAL A 1 139 ? -12.337 -18.139 34.544 1.00 87.12 139 VAL A CA 1
ATOM 1047 C C . VAL A 1 139 ? -11.561 -18.218 35.866 1.00 87.12 139 VAL A C 1
ATOM 1049 O O . VAL A 1 139 ? -10.619 -19.013 35.959 1.00 87.12 139 VAL A O 1
ATOM 1052 N N . PRO A 1 140 ? -11.941 -17.439 36.900 1.00 83.50 140 PRO A N 1
ATOM 1053 C CA . PRO A 1 140 ? -11.216 -17.407 38.167 1.00 83.50 140 PRO A CA 1
ATOM 1054 C C . PRO A 1 140 ? -11.024 -18.802 38.774 1.00 83.50 140 PRO A C 1
ATOM 1056 O O . PRO A 1 140 ? -11.986 -19.547 38.948 1.00 83.50 140 PRO A O 1
ATOM 1059 N N . GLY A 1 141 ? -9.777 -19.146 39.110 1.00 78.25 141 GLY A N 1
ATOM 1060 C CA . GLY A 1 141 ? -9.431 -20.430 39.731 1.00 78.25 141 GLY A CA 1
ATOM 1061 C C . GLY A 1 141 ? -9.385 -21.629 38.777 1.00 78.25 141 GLY A C 1
ATOM 1062 O O . GLY A 1 141 ? -9.296 -22.759 39.248 1.00 78.25 141 GLY A O 1
ATOM 1063 N N . THR A 1 142 ? -9.437 -21.408 37.460 1.00 85.81 142 THR A N 1
ATOM 1064 C CA . THR A 1 142 ? -9.304 -22.467 36.447 1.00 85.81 142 THR A CA 1
ATOM 1065 C C . THR A 1 142 ? -8.369 -22.033 35.316 1.00 85.81 142 THR A C 1
ATOM 1067 O O . THR A 1 142 ? -8.065 -20.851 35.174 1.00 85.81 142 THR A O 1
ATOM 1070 N N . GLU A 1 143 ? -7.969 -22.978 34.468 1.00 80.25 143 GLU A N 1
ATOM 1071 C CA . GLU A 1 143 ? -7.223 -22.700 33.229 1.00 80.25 143 GLU A CA 1
ATOM 1072 C C . GLU A 1 143 ? -8.144 -22.396 32.028 1.00 80.25 143 GLU A C 1
ATOM 1074 O O . GLU A 1 143 ? -7.675 -22.152 30.919 1.00 80.25 143 GLU A O 1
ATOM 1079 N N . GLY A 1 144 ? -9.468 -22.415 32.227 1.00 88.38 144 GLY A N 1
ATOM 1080 C CA . GLY A 1 144 ? -10.447 -22.219 31.162 1.00 88.38 144 GLY A CA 1
ATOM 1081 C C . GLY A 1 144 ? -10.676 -20.748 30.816 1.00 88.38 144 GLY A C 1
ATOM 1082 O O . GLY A 1 144 ? -10.728 -19.887 31.692 1.00 88.38 144 GLY A O 1
ATOM 1083 N N . VAL A 1 145 ? -10.896 -20.459 29.533 1.00 92.25 145 VAL A N 1
ATOM 1084 C CA . VAL A 1 145 ? -11.307 -19.128 29.061 1.00 92.25 145 VAL A CA 1
ATOM 1085 C C . VAL A 1 145 ? -12.803 -18.926 29.302 1.00 92.25 145 VAL A C 1
ATOM 1087 O O . VAL A 1 145 ? -13.605 -19.842 29.099 1.00 92.25 145 VAL A O 1
ATOM 1090 N N . ARG A 1 146 ? -13.212 -17.719 29.705 1.00 94.44 146 ARG A N 1
ATOM 1091 C CA . ARG A 1 146 ? -14.628 -17.396 29.906 1.00 94.44 146 ARG A CA 1
ATOM 1092 C C . ARG A 1 146 ? -15.426 -17.543 28.604 1.00 94.44 146 ARG A C 1
ATOM 1094 O O . ARG A 1 146 ? -15.057 -17.011 27.559 1.00 94.44 146 ARG A O 1
ATOM 1101 N N . THR A 1 147 ? -16.571 -18.219 28.675 1.00 94.00 147 THR A N 1
ATOM 1102 C CA . THR A 1 147 ? -17.401 -18.530 27.497 1.00 94.00 147 THR A CA 1
ATOM 1103 C C . THR A 1 147 ? -17.992 -17.293 26.816 1.00 94.00 147 THR A C 1
ATOM 1105 O O . THR A 1 147 ? -18.177 -17.291 25.602 1.00 94.00 147 THR A O 1
ATOM 1108 N N . ASP A 1 148 ? -18.304 -16.240 27.573 1.00 94.19 148 ASP A N 1
ATOM 1109 C CA . ASP A 1 148 ? -18.791 -14.971 27.025 1.00 94.19 148 ASP A CA 1
ATOM 1110 C C . ASP A 1 148 ? -17.712 -14.245 26.210 1.00 94.19 148 ASP A C 1
ATOM 1112 O O . ASP A 1 148 ? -18.020 -13.700 25.151 1.00 94.19 148 ASP A O 1
ATOM 1116 N N . VAL A 1 149 ? -16.450 -14.314 26.648 1.00 95.50 149 VAL A N 1
ATOM 1117 C CA . VAL A 1 149 ? -15.298 -13.783 25.904 1.00 95.50 149 VAL A CA 1
ATOM 1118 C C . VAL A 1 149 ? -15.095 -14.550 24.600 1.00 95.50 149 VAL A C 1
ATOM 1120 O O . VAL A 1 149 ? -15.005 -13.925 23.547 1.00 95.50 149 VAL A O 1
ATOM 1123 N N . LEU A 1 150 ? -15.102 -15.888 24.645 1.00 96.44 150 LEU A N 1
ATOM 1124 C CA . LEU A 1 150 ? -14.976 -16.719 23.439 1.00 96.44 150 LEU A CA 1
ATOM 1125 C C . LEU A 1 150 ? -16.086 -16.422 22.423 1.00 96.44 150 LEU A C 1
ATOM 1127 O O . LEU A 1 150 ? -15.806 -16.198 21.250 1.00 96.44 150 LEU A O 1
ATOM 1131 N N . ARG A 1 151 ? -17.342 -16.333 22.880 1.00 96.94 151 ARG A N 1
ATOM 1132 C CA . ARG A 1 151 ? -18.475 -15.995 22.007 1.00 96.94 151 ARG A CA 1
ATOM 1133 C C . ARG A 1 151 ? -18.303 -14.623 21.356 1.00 96.94 151 ARG A C 1
ATOM 1135 O O . ARG A 1 151 ? -18.556 -14.479 20.167 1.00 96.94 151 ARG A O 1
ATOM 1142 N N . HIS A 1 152 ? -17.857 -13.621 22.111 1.00 97.00 152 HIS A N 1
ATOM 1143 C CA . HIS A 1 152 ? -17.649 -12.286 21.556 1.00 97.00 152 HIS A CA 1
ATOM 1144 C C . HIS A 1 152 ? -16.464 -12.262 20.573 1.00 97.00 152 HIS A C 1
ATOM 1146 O O . HIS A 1 152 ? -16.549 -11.601 19.540 1.00 97.00 152 HIS A O 1
ATOM 1152 N N . MET A 1 153 ? -15.389 -13.017 20.827 1.00 97.88 153 MET A N 1
ATOM 1153 C CA . MET A 1 153 ? -14.306 -13.202 19.852 1.00 97.88 153 MET A CA 1
ATOM 1154 C C . MET A 1 153 ? -14.825 -13.810 18.542 1.00 97.88 153 MET A C 1
ATOM 1156 O O . MET A 1 153 ? -14.490 -13.304 17.470 1.00 97.88 153 MET A O 1
ATOM 1160 N N . ASP A 1 154 ? -15.686 -14.824 18.618 1.00 98.38 154 ASP A N 1
ATOM 1161 C CA . ASP A 1 154 ? -16.317 -15.437 17.444 1.00 98.38 154 ASP A CA 1
ATOM 1162 C C . ASP A 1 154 ? -17.230 -14.473 16.696 1.00 98.38 154 ASP A C 1
ATOM 1164 O O . ASP A 1 154 ? -17.130 -14.368 15.475 1.00 98.38 154 ASP A O 1
ATOM 1168 N N . ASP A 1 155 ? -18.049 -13.697 17.406 1.00 98.00 155 ASP A N 1
ATOM 1169 C CA . ASP A 1 155 ? -18.907 -12.674 16.802 1.00 98.00 155 ASP A CA 1
ATOM 1170 C C . ASP A 1 155 ? -18.082 -11.590 16.085 1.00 98.00 155 ASP A C 1
ATOM 1172 O O . ASP A 1 155 ? -18.466 -11.097 15.019 1.00 98.00 155 ASP A O 1
ATOM 1176 N N . ILE A 1 156 ? -16.935 -11.197 16.655 1.00 98.06 156 ILE A N 1
ATOM 1177 C CA . ILE A 1 156 ? -16.012 -10.247 16.020 1.00 98.06 156 ILE A CA 1
ATOM 1178 C C . ILE A 1 156 ? -15.390 -10.883 14.775 1.00 98.06 156 ILE A C 1
ATOM 1180 O O . ILE A 1 156 ? -15.364 -10.239 13.722 1.00 98.06 156 ILE A O 1
ATOM 1184 N N . SER A 1 157 ? -14.911 -12.125 14.869 1.00 98.12 157 SER A N 1
ATOM 1185 C CA . SER A 1 157 ? -14.335 -12.862 13.740 1.00 98.12 157 SER A CA 1
ATOM 1186 C C . SER A 1 157 ? -15.351 -13.028 12.610 1.00 98.12 157 SER A C 1
ATOM 1188 O O . SER A 1 157 ? -15.036 -12.732 11.460 1.00 98.12 157 SER A O 1
ATOM 1190 N N . ASP A 1 158 ? -16.600 -13.381 12.915 1.00 97.56 158 ASP A N 1
ATOM 1191 C CA . ASP A 1 158 ? -17.648 -13.548 11.911 1.00 97.56 158 ASP A CA 1
ATOM 1192 C C . ASP A 1 158 ? -18.021 -12.227 11.225 1.00 97.56 158 ASP A C 1
ATOM 1194 O O . ASP A 1 158 ? -18.132 -12.181 10.000 1.00 97.56 158 ASP A O 1
ATOM 1198 N N . ARG A 1 159 ? -18.150 -11.127 11.975 1.00 96.69 159 ARG A N 1
ATOM 1199 C CA . ARG A 1 159 ? -18.496 -9.815 11.398 1.00 96.69 159 ARG A CA 1
ATOM 1200 C C . ARG A 1 159 ? -17.362 -9.207 10.587 1.00 96.69 159 ARG A C 1
ATOM 1202 O O . ARG A 1 159 ? -17.602 -8.610 9.543 1.00 96.69 159 ARG A O 1
ATOM 1209 N N . THR A 1 160 ? -16.131 -9.315 11.072 1.00 96.94 160 THR A N 1
ATOM 1210 C CA . THR A 1 160 ? -14.965 -8.680 10.433 1.00 96.94 160 THR A CA 1
ATOM 1211 C C . THR A 1 160 ? -14.301 -9.569 9.389 1.00 96.94 160 THR A C 1
ATOM 1213 O O . THR A 1 160 ? -13.551 -9.066 8.560 1.00 96.94 160 THR A O 1
ATOM 1216 N N . LYS A 1 161 ? -14.557 -10.882 9.437 1.00 97.25 161 LYS A N 1
ATOM 1217 C CA . LYS A 1 161 ? -13.818 -11.929 8.714 1.00 97.25 161 LYS A CA 1
ATOM 1218 C C . LYS A 1 161 ? -12.315 -11.943 9.018 1.00 97.25 161 LYS A C 1
ATOM 1220 O O . LYS A 1 161 ? -11.542 -12.500 8.243 1.00 97.25 161 LYS A O 1
ATOM 1225 N N . ALA A 1 162 ? -11.906 -11.354 10.143 1.00 97.69 162 ALA A N 1
ATOM 1226 C CA . ALA A 1 162 ? -10.563 -11.502 10.683 1.00 97.69 162 ALA A CA 1
ATOM 1227 C C . ALA A 1 162 ? -10.445 -12.817 11.465 1.00 97.69 162 ALA A C 1
ATOM 1229 O O . ALA A 1 162 ? -11.378 -13.232 12.155 1.00 97.69 162 ALA A O 1
ATOM 1230 N N . ASP A 1 163 ? -9.279 -13.443 11.394 1.00 98.31 163 ASP A N 1
ATOM 1231 C CA . ASP A 1 163 ? -8.926 -14.621 12.178 1.00 98.31 163 ASP A CA 1
ATOM 1232 C C . ASP A 1 163 ? -8.343 -14.178 13.520 1.00 98.31 163 ASP A C 1
ATOM 1234 O O . ASP A 1 163 ? -7.429 -13.353 13.555 1.00 98.31 163 ASP A O 1
ATOM 1238 N N . ILE A 1 164 ? -8.877 -14.695 14.627 1.00 98.56 164 ILE A N 1
ATOM 1239 C CA . ILE A 1 164 ? -8.516 -14.242 15.975 1.00 98.56 164 ILE A CA 1
ATOM 1240 C C . ILE A 1 164 ? -8.004 -15.429 16.784 1.00 98.56 164 ILE A C 1
ATOM 1242 O O . ILE A 1 164 ? -8.638 -16.480 16.841 1.00 98.56 164 ILE A O 1
ATOM 1246 N N . PHE A 1 165 ? -6.870 -15.230 17.444 1.00 98.31 165 PHE A N 1
ATOM 1247 C CA . PHE A 1 165 ? -6.220 -16.198 18.312 1.00 98.31 165 PHE A CA 1
ATOM 1248 C C . PHE A 1 165 ? -6.031 -15.611 19.703 1.00 98.31 165 PHE A C 1
ATOM 1250 O O . PHE A 1 165 ? -5.601 -14.466 19.834 1.00 98.31 165 PHE A O 1
ATOM 1257 N N . LEU A 1 166 ? -6.292 -16.411 20.731 1.00 97.25 166 LEU A N 1
ATOM 1258 C CA . LEU A 1 166 ? -5.820 -16.164 22.087 1.00 97.25 166 LEU A CA 1
ATOM 1259 C C . LEU A 1 166 ? -4.610 -17.060 22.330 1.00 97.25 166 LEU A C 1
ATOM 1261 O O . LEU A 1 166 ? -4.703 -18.281 22.194 1.00 97.25 166 LEU A O 1
ATOM 1265 N N . LEU A 1 167 ? -3.488 -16.446 22.678 1.00 95.12 167 LEU A N 1
ATOM 1266 C CA . LEU A 1 167 ? -2.211 -17.117 22.858 1.00 95.12 167 LEU A CA 1
ATOM 1267 C C . LEU A 1 167 ? -1.705 -16.949 24.287 1.00 95.12 167 LEU A C 1
ATOM 1269 O O . LEU A 1 167 ? -1.938 -15.918 24.930 1.00 95.12 167 LEU A O 1
ATOM 1273 N N . ASN A 1 168 ? -0.928 -17.935 24.722 1.00 91.56 168 ASN A N 1
ATOM 1274 C CA . ASN A 1 168 ? -0.096 -17.847 25.909 1.00 91.56 168 ASN A CA 1
ATOM 1275 C C . ASN A 1 168 ? 0.871 -16.642 25.825 1.00 91.56 168 ASN A C 1
ATOM 1277 O O . ASN A 1 168 ? 1.196 -16.156 24.719 1.00 91.56 168 ASN A O 1
ATOM 1281 N N . PRO A 1 169 ? 1.352 -16.150 26.985 1.00 86.56 169 PRO A N 1
ATOM 1282 C CA . PRO A 1 169 ? 2.401 -15.138 27.029 1.00 86.56 169 PRO A CA 1
ATOM 1283 C C . PRO A 1 169 ? 3.629 -15.594 26.233 1.00 86.56 169 PRO A C 1
ATOM 1285 O O . PRO A 1 169 ? 3.807 -16.785 25.964 1.00 86.56 169 PRO A O 1
ATOM 1288 N N . ARG A 1 170 ? 4.463 -14.650 25.784 1.00 78.94 170 ARG A N 1
ATOM 1289 C CA . ARG A 1 170 ? 5.679 -15.038 25.057 1.00 78.94 170 ARG A CA 1
ATOM 1290 C C . ARG A 1 170 ? 6.599 -15.822 26.002 1.00 78.94 170 ARG A C 1
ATOM 1292 O O . ARG A 1 170 ? 6.808 -15.360 27.121 1.00 78.94 170 ARG A O 1
ATOM 1299 N N . PRO A 1 171 ? 7.162 -16.963 25.572 1.00 64.19 171 PRO A N 1
ATOM 1300 C CA . PRO A 1 171 ? 8.227 -17.599 26.332 1.00 64.19 171 PRO A CA 1
ATOM 1301 C C . PRO A 1 171 ? 9.413 -16.629 26.449 1.00 64.19 171 PRO A C 1
ATOM 1303 O O . PRO A 1 171 ? 9.714 -15.898 25.504 1.00 64.19 171 PRO A O 1
ATOM 1306 N N . LEU A 1 172 ? 10.045 -16.596 27.625 1.00 56.44 172 LEU A N 1
ATOM 1307 C CA . LEU A 1 172 ? 11.206 -15.750 27.907 1.00 56.44 172 LEU A CA 1
ATOM 1308 C C . LEU A 1 172 ? 12.345 -16.088 26.940 1.00 56.44 172 LEU A C 1
ATOM 1310 O O . LEU A 1 172 ? 12.840 -17.214 26.932 1.00 56.44 172 LEU A O 1
ATOM 1314 N N . ASP A 1 173 ? 12.774 -15.099 26.161 1.00 51.81 173 ASP A N 1
ATOM 1315 C CA . ASP A 1 173 ? 13.975 -15.208 25.342 1.00 51.81 173 ASP A CA 1
ATOM 1316 C C . ASP A 1 173 ? 15.182 -14.793 26.192 1.00 51.81 173 ASP A C 1
ATOM 1318 O O . ASP A 1 173 ? 15.381 -13.612 26.497 1.00 51.81 173 ASP A O 1
ATOM 1322 N N . VAL A 1 174 ? 15.945 -15.787 26.653 1.00 52.31 174 VAL A N 1
ATOM 1323 C CA . VAL A 1 174 ? 17.007 -15.632 27.667 1.00 52.31 174 VAL A CA 1
ATOM 1324 C C . VAL A 1 174 ? 18.111 -14.669 27.199 1.00 52.31 174 VAL A C 1
ATOM 1326 O O . VAL A 1 174 ? 18.740 -14.007 28.025 1.00 52.31 174 VAL A O 1
ATOM 1329 N N . ASP A 1 175 ? 18.285 -14.508 25.884 1.00 49.03 175 ASP A N 1
ATOM 1330 C CA . ASP A 1 175 ? 19.277 -13.605 25.289 1.00 49.03 175 ASP A CA 1
ATOM 1331 C C . ASP A 1 175 ? 18.845 -12.125 25.326 1.00 49.03 175 ASP A C 1
ATOM 1333 O O . ASP A 1 175 ? 19.677 -11.232 25.519 1.00 49.03 175 ASP A O 1
ATOM 1337 N N . SER A 1 176 ? 17.538 -11.848 25.239 1.00 48.59 176 SER A N 1
ATOM 1338 C CA . SER A 1 176 ? 16.973 -10.487 25.255 1.00 48.59 176 SER A CA 1
ATOM 1339 C C . SER A 1 176 ? 16.923 -9.873 26.664 1.00 48.59 176 SER A C 1
ATOM 1341 O O . SER A 1 176 ? 17.005 -8.652 26.827 1.00 48.59 176 SER A O 1
ATOM 1343 N N . ALA A 1 177 ? 16.863 -10.715 27.700 1.00 45.75 177 ALA A N 1
ATOM 1344 C CA . ALA A 1 177 ? 16.799 -10.303 29.106 1.00 45.75 177 ALA A CA 1
ATOM 1345 C C . ALA A 1 177 ? 18.104 -9.667 29.636 1.00 45.75 177 ALA A C 1
ATOM 1347 O O . ALA A 1 177 ? 18.110 -9.043 30.697 1.00 45.75 177 ALA A O 1
ATOM 1348 N N . SER A 1 178 ? 19.217 -9.793 28.903 1.00 47.84 178 SER A N 1
ATOM 1349 C CA . SER A 1 178 ? 20.536 -9.319 29.344 1.00 47.84 178 SER A CA 1
ATOM 1350 C C . SER A 1 178 ? 20.794 -7.818 29.119 1.00 47.84 178 SER A C 1
ATOM 1352 O O . SER A 1 178 ? 21.771 -7.289 29.650 1.00 47.84 178 SER A O 1
ATOM 1354 N N . ILE A 1 179 ? 19.928 -7.109 28.375 1.00 53.12 179 ILE A N 1
ATOM 1355 C CA . ILE A 1 179 ? 20.202 -5.727 27.925 1.00 53.12 179 ILE A CA 1
ATOM 1356 C C . ILE A 1 179 ? 19.283 -4.674 28.574 1.00 53.12 179 ILE A C 1
ATOM 1358 O O . ILE A 1 179 ? 19.723 -3.546 28.789 1.00 53.12 179 ILE A O 1
ATOM 1362 N N . HIS A 1 180 ? 18.031 -4.993 28.916 1.00 45.81 180 HIS A N 1
ATOM 1363 C CA . HIS A 1 180 ? 17.048 -4.002 29.398 1.00 45.81 180 HIS A CA 1
ATOM 1364 C C . HIS A 1 180 ? 16.588 -4.280 30.833 1.00 45.81 180 HIS A C 1
ATOM 1366 O O . HIS A 1 180 ? 15.452 -4.666 31.093 1.00 45.81 180 HIS A O 1
ATOM 1372 N N . GLY A 1 181 ? 17.496 -4.059 31.787 1.00 42.62 181 GLY A N 1
ATOM 1373 C CA . GLY A 1 181 ? 17.222 -4.214 33.212 1.00 42.62 181 GLY A CA 1
ATOM 1374 C C . GLY A 1 181 ? 15.892 -3.586 33.664 1.00 42.62 181 GLY A C 1
ATOM 1375 O O . GLY A 1 181 ? 15.686 -2.378 33.571 1.00 42.62 181 GLY A O 1
ATOM 1376 N N . THR A 1 182 ? 15.046 -4.416 34.280 1.00 44.09 182 THR A N 1
ATOM 1377 C CA . THR A 1 182 ? 14.032 -4.062 35.299 1.00 44.09 182 THR A CA 1
ATOM 1378 C C . THR A 1 182 ? 12.739 -3.320 34.903 1.00 44.09 182 THR A C 1
ATOM 1380 O O . THR A 1 182 ? 12.093 -2.791 35.805 1.00 44.09 182 THR A O 1
ATOM 1383 N N . ILE A 1 183 ? 12.275 -3.321 33.640 1.00 43.72 183 ILE A N 1
ATOM 1384 C CA . ILE A 1 183 ? 10.949 -2.729 33.298 1.00 43.72 183 ILE A CA 1
ATOM 1385 C C . ILE A 1 183 ? 9.954 -3.688 32.592 1.00 43.72 183 ILE A C 1
ATOM 1387 O O . ILE A 1 183 ? 8.750 -3.476 32.720 1.00 43.72 183 ILE A O 1
ATOM 1391 N N . ASP A 1 184 ? 10.378 -4.796 31.971 1.00 46.78 184 ASP A N 1
ATOM 1392 C CA . ASP A 1 184 ? 9.468 -5.610 31.129 1.00 46.78 184 ASP A CA 1
ATOM 1393 C C . ASP A 1 184 ? 8.753 -6.804 31.805 1.00 46.78 184 ASP A C 1
ATOM 1395 O O . ASP A 1 184 ? 7.811 -7.357 31.232 1.00 46.78 184 ASP A O 1
ATOM 1399 N N . SER A 1 185 ? 9.059 -7.148 33.064 1.00 46.00 185 SER A N 1
ATOM 1400 C CA . SER A 1 185 ? 8.527 -8.383 33.685 1.00 46.00 185 SER A CA 1
ATOM 1401 C C . SER A 1 185 ? 7.003 -8.426 33.900 1.00 46.00 185 SER A C 1
ATOM 1403 O O . SER A 1 185 ? 6.432 -9.501 34.078 1.00 46.00 185 SER A O 1
ATOM 1405 N N . LEU A 1 186 ? 6.310 -7.279 33.868 1.00 46.12 186 LEU A N 1
ATOM 1406 C CA . LEU A 1 186 ? 4.845 -7.201 34.005 1.00 46.12 186 LEU A CA 1
ATOM 1407 C C . LEU A 1 186 ? 4.098 -7.336 32.668 1.00 46.12 186 LEU A C 1
ATOM 1409 O O . LEU A 1 186 ? 2.940 -7.759 32.652 1.00 46.12 186 LEU A O 1
ATOM 1413 N N . VAL A 1 187 ? 4.735 -6.985 31.546 1.00 52.12 187 VAL A N 1
ATOM 1414 C CA . VAL A 1 187 ? 4.168 -7.184 30.199 1.00 52.12 187 VAL A CA 1
ATOM 1415 C C . VAL A 1 187 ? 4.324 -8.650 29.778 1.00 52.12 187 VAL A C 1
ATOM 1417 O O . VAL A 1 187 ? 3.466 -9.196 29.086 1.00 52.12 187 VAL A O 1
ATOM 1420 N N . GLU A 1 188 ? 5.365 -9.312 30.282 1.00 57.66 188 GLU A N 1
ATOM 1421 C CA . GLU A 1 188 ? 5.763 -10.684 29.952 1.00 57.66 188 GLU A CA 1
ATOM 1422 C C . GLU A 1 188 ? 4.789 -11.779 30.418 1.00 57.66 188 GLU A C 1
ATOM 1424 O O . GLU A 1 188 ? 4.872 -12.899 29.925 1.00 57.66 188 GLU A O 1
ATOM 1429 N N . ASN A 1 189 ? 3.818 -11.468 31.287 1.00 69.31 189 ASN A N 1
ATOM 1430 C CA . ASN A 1 189 ? 2.828 -12.440 31.777 1.00 69.31 189 ASN A CA 1
ATOM 1431 C C . ASN A 1 189 ? 1.402 -12.218 31.228 1.00 69.31 189 ASN A C 1
ATOM 1433 O O . ASN A 1 189 ? 0.434 -12.794 31.731 1.00 69.31 189 ASN A O 1
ATOM 1437 N N . ARG A 1 190 ? 1.247 -11.353 30.216 1.00 86.75 190 ARG A N 1
ATOM 1438 C CA . ARG A 1 190 ? -0.054 -11.057 29.596 1.00 86.75 190 ARG A CA 1
ATOM 1439 C C . ARG A 1 190 ? -0.371 -12.050 28.483 1.00 86.75 190 ARG A C 1
ATOM 1441 O O . ARG A 1 190 ? 0.491 -12.413 27.683 1.00 86.75 190 ARG A O 1
ATOM 1448 N N . LEU A 1 191 ? -1.638 -12.449 28.408 1.00 92.06 191 LEU A N 1
ATOM 1449 C CA . LEU A 1 191 ? -2.148 -13.195 27.263 1.00 92.06 191 LEU A CA 1
ATOM 1450 C C . LEU A 1 191 ? -2.131 -12.295 26.028 1.00 92.06 191 LEU A C 1
ATOM 1452 O O . LEU A 1 191 ? -2.234 -11.069 26.131 1.00 92.06 191 LEU A O 1
ATOM 1456 N N . ARG A 1 192 ? -2.042 -12.903 24.846 1.00 94.12 192 ARG A N 1
ATOM 1457 C CA . ARG A 1 192 ? -1.973 -12.162 23.583 1.00 94.12 192 ARG A CA 1
ATOM 1458 C C . ARG A 1 192 ? -3.156 -12.506 22.701 1.00 94.12 192 ARG A C 1
ATOM 1460 O O . ARG A 1 192 ? -3.346 -13.662 22.339 1.00 94.12 192 ARG A O 1
ATOM 1467 N N . LEU A 1 193 ? -3.918 -11.493 22.308 1.00 96.50 193 LEU A N 1
ATOM 1468 C CA . LEU A 1 193 ? -4.927 -11.601 21.263 1.00 96.50 193 LEU A CA 1
ATOM 1469 C C . LEU A 1 193 ? -4.284 -11.232 19.929 1.00 96.50 193 LEU A C 1
ATOM 1471 O O . LEU A 1 193 ? -4.016 -10.057 19.671 1.00 96.50 193 LEU A O 1
ATOM 1475 N N . MET A 1 194 ? -3.998 -12.233 19.101 1.00 97.62 194 MET A N 1
ATOM 1476 C CA . MET A 1 194 ? -3.434 -12.038 17.769 1.00 97.62 194 MET A CA 1
ATOM 1477 C C . MET A 1 194 ? -4.532 -12.090 16.710 1.00 97.62 194 MET A C 1
ATOM 1479 O O . MET A 1 194 ? -5.394 -12.960 16.734 1.00 97.62 194 MET A O 1
ATOM 1483 N N . ILE A 1 195 ? -4.501 -11.136 15.790 1.00 98.56 195 ILE A N 1
ATOM 1484 C CA . ILE A 1 195 ? -5.558 -10.876 14.818 1.00 98.56 195 ILE A CA 1
ATOM 1485 C C . ILE A 1 195 ? -4.927 -10.882 13.438 1.00 98.56 195 ILE A C 1
ATOM 1487 O O . ILE A 1 195 ? -3.971 -10.141 13.218 1.00 98.56 195 ILE A O 1
ATOM 1491 N N . PHE A 1 196 ? -5.480 -11.646 12.507 1.00 98.25 196 PHE A N 1
ATOM 1492 C CA . PHE A 1 196 ? -5.071 -11.657 11.111 1.00 98.25 196 PHE A CA 1
ATOM 1493 C C . PHE A 1 196 ? -6.216 -11.240 10.201 1.00 98.25 196 PHE A C 1
ATOM 1495 O O . PHE A 1 196 ? -7.362 -11.635 10.393 1.00 98.25 196 PHE A O 1
ATOM 1502 N N . GLY A 1 197 ? -5.905 -10.461 9.175 1.00 96.44 197 GLY A N 1
ATOM 1503 C CA . GLY A 1 197 ? -6.871 -10.069 8.156 1.00 96.44 197 GLY A CA 1
ATOM 1504 C C . GLY A 1 197 ? -6.325 -8.969 7.263 1.00 96.44 197 GLY A C 1
ATOM 1505 O O . GLY A 1 197 ? -5.244 -8.431 7.514 1.00 96.44 197 GLY A O 1
ATOM 1506 N N . ASP A 1 198 ? -7.071 -8.619 6.222 1.00 94.38 198 ASP A N 1
ATOM 1507 C CA . ASP A 1 198 ? -6.780 -7.431 5.421 1.00 94.38 198 ASP A CA 1
ATOM 1508 C C . ASP A 1 198 ? -6.827 -6.157 6.260 1.00 94.38 198 ASP A C 1
ATOM 1510 O O . ASP A 1 198 ? -7.405 -6.139 7.348 1.00 94.38 198 ASP A O 1
ATOM 1514 N N . MET A 1 199 ? -6.233 -5.078 5.744 1.00 93.44 199 MET A N 1
ATOM 1515 C CA . MET A 1 199 ? -6.016 -3.829 6.477 1.00 93.44 199 MET A CA 1
ATOM 1516 C C . MET A 1 199 ? -7.201 -3.384 7.320 1.00 93.44 199 MET A C 1
ATOM 1518 O O . MET A 1 199 ? -7.070 -3.191 8.528 1.00 93.44 199 MET A O 1
ATOM 1522 N N . GLU A 1 200 ? -8.347 -3.200 6.674 1.00 92.94 200 GLU A N 1
ATOM 1523 C CA . GLU A 1 200 ? -9.531 -2.661 7.330 1.00 92.94 200 GLU A CA 1
ATOM 1524 C C . GLU A 1 200 ? -10.186 -3.692 8.254 1.00 92.94 200 GLU A C 1
ATOM 1526 O O . GLU A 1 200 ? -10.653 -3.329 9.331 1.00 92.94 200 GLU A O 1
ATOM 1531 N N . CYS A 1 201 ? -10.165 -4.975 7.879 1.00 95.38 201 CYS A N 1
ATOM 1532 C CA . CYS A 1 201 ? -10.727 -6.062 8.682 1.00 95.38 201 CYS A CA 1
ATOM 1533 C C . CYS A 1 201 ? -9.939 -6.249 9.984 1.00 95.38 201 CYS A C 1
ATOM 1535 O O . CYS A 1 201 ? -10.527 -6.308 11.063 1.00 95.38 201 CYS A O 1
ATOM 1537 N N . CYS A 1 202 ? -8.607 -6.267 9.895 1.00 96.19 202 CYS A N 1
ATOM 1538 C CA . CYS A 1 202 ? -7.703 -6.404 11.032 1.00 96.19 202 CYS A CA 1
ATOM 1539 C C . CYS A 1 202 ? -7.805 -5.199 11.986 1.00 96.19 202 CYS A C 1
ATOM 1541 O O . CYS A 1 202 ? -7.982 -5.379 13.191 1.00 96.19 202 CYS A O 1
ATOM 1543 N N . GLU A 1 203 ? -7.787 -3.966 11.465 1.00 95.25 203 GLU A N 1
ATOM 1544 C CA . GLU A 1 203 ? -7.972 -2.746 12.272 1.00 95.25 203 GLU A CA 1
ATOM 1545 C C . GLU A 1 203 ? -9.364 -2.684 12.927 1.00 95.25 203 GLU A C 1
ATOM 1547 O O . GLU A 1 203 ? -9.502 -2.289 14.094 1.00 95.25 203 GLU A O 1
ATOM 1552 N N . HIS A 1 204 ? -10.414 -3.103 12.209 1.00 96.31 204 HIS A N 1
ATOM 1553 C CA . HIS A 1 204 ? -11.764 -3.156 12.762 1.00 96.31 204 HIS A CA 1
ATOM 1554 C C . HIS A 1 204 ? -11.862 -4.192 13.884 1.00 96.31 204 HIS A C 1
ATOM 1556 O O . HIS A 1 204 ? -12.299 -3.845 14.982 1.00 96.31 204 HIS A O 1
ATOM 1562 N N . ALA A 1 205 ? -11.385 -5.418 13.657 1.00 98.00 205 ALA A N 1
ATOM 1563 C CA . ALA A 1 205 ? -11.361 -6.477 14.662 1.00 98.00 205 ALA A CA 1
ATOM 1564 C C . ALA A 1 205 ? -10.559 -6.065 15.902 1.00 98.00 205 ALA A C 1
ATOM 1566 O O . ALA A 1 205 ? -11.045 -6.214 17.022 1.00 98.00 205 ALA A O 1
ATOM 1567 N N . LYS A 1 206 ? -9.389 -5.437 15.718 1.00 97.94 206 LYS A N 1
ATOM 1568 C CA . LYS A 1 206 ? -8.581 -4.885 16.815 1.00 97.94 206 LYS A CA 1
ATOM 1569 C C . LYS A 1 206 ? -9.361 -3.876 17.646 1.00 97.94 206 LYS A C 1
ATOM 1571 O O . LYS A 1 206 ? -9.377 -3.969 18.869 1.00 97.94 206 LYS A O 1
ATOM 1576 N N . THR A 1 207 ? -10.044 -2.939 16.991 1.00 97.38 207 THR A N 1
ATOM 1577 C CA . THR A 1 207 ? -10.878 -1.948 17.686 1.00 97.38 207 THR A CA 1
ATOM 1578 C C . THR A 1 207 ? -12.002 -2.627 18.472 1.00 97.38 207 THR A C 1
ATOM 1580 O O . THR A 1 207 ? -12.243 -2.283 19.626 1.00 97.38 207 THR A O 1
ATOM 1583 N N . ARG A 1 208 ? -12.682 -3.615 17.877 1.00 97.62 208 ARG A N 1
ATOM 1584 C CA . ARG A 1 208 ? -13.772 -4.354 18.532 1.00 97.62 208 ARG A CA 1
ATOM 1585 C C . ARG A 1 208 ? -13.290 -5.160 19.738 1.00 97.62 208 ARG A C 1
ATOM 1587 O O . ARG A 1 208 ? -13.989 -5.186 20.744 1.00 97.62 208 ARG A O 1
ATOM 1594 N N . ILE A 1 209 ? -12.095 -5.745 19.669 1.00 97.75 209 ILE A N 1
ATOM 1595 C CA . ILE A 1 209 ? -11.463 -6.426 20.806 1.00 97.75 209 ILE A CA 1
ATOM 1596 C C . ILE A 1 209 ? -11.156 -5.443 21.940 1.00 97.75 209 ILE A C 1
ATOM 1598 O O . ILE A 1 209 ? -11.447 -5.744 23.094 1.00 97.75 209 ILE A O 1
ATOM 1602 N N . LEU A 1 210 ? -10.617 -4.259 21.637 1.00 97.56 210 LEU A N 1
ATOM 1603 C CA . LEU A 1 210 ? -10.361 -3.238 22.660 1.00 97.56 210 LEU A CA 1
ATOM 1604 C C . LEU A 1 210 ? -11.663 -2.799 23.351 1.00 97.56 210 LEU A C 1
ATOM 1606 O O . LEU A 1 210 ? -11.708 -2.724 24.574 1.00 97.56 210 LEU A O 1
ATOM 1610 N N . ILE A 1 211 ? -12.744 -2.623 22.585 1.00 97.25 211 ILE A N 1
ATOM 1611 C CA . ILE A 1 211 ? -14.077 -2.314 23.129 1.00 97.25 211 ILE A CA 1
ATOM 1612 C C . ILE A 1 211 ? -14.614 -3.464 23.990 1.00 97.25 211 ILE A C 1
ATOM 1614 O O . ILE A 1 211 ? -15.188 -3.212 25.043 1.00 97.25 211 ILE A O 1
ATOM 1618 N N . MET A 1 212 ? -14.430 -4.720 23.574 1.00 97.00 212 MET A N 1
ATOM 1619 C CA . MET A 1 212 ? -14.805 -5.882 24.386 1.00 97.00 212 MET A CA 1
ATOM 1620 C C . MET A 1 212 ? -14.085 -5.859 25.741 1.00 97.00 212 MET A C 1
ATOM 1622 O O . MET A 1 212 ? -14.723 -6.079 26.767 1.00 97.00 212 MET A O 1
ATOM 1626 N N . ILE A 1 213 ? -12.780 -5.568 25.755 1.00 95.81 213 ILE A N 1
ATOM 1627 C CA . ILE A 1 213 ? -11.995 -5.453 26.992 1.00 95.81 213 ILE A CA 1
ATOM 1628 C C . ILE A 1 213 ? -12.540 -4.319 27.871 1.00 95.81 213 ILE A C 1
ATOM 1630 O O . ILE A 1 213 ? -12.756 -4.526 29.063 1.00 95.81 213 ILE A O 1
ATOM 1634 N N . ASP A 1 214 ? -12.839 -3.154 27.292 1.00 96.44 214 ASP A N 1
ATOM 1635 C CA . ASP A 1 214 ? -13.457 -2.039 28.020 1.00 96.44 214 ASP A CA 1
ATOM 1636 C C . ASP A 1 214 ? -14.818 -2.420 28.627 1.00 96.44 214 ASP A C 1
ATOM 1638 O O . ASP A 1 214 ? -15.104 -2.086 29.776 1.00 96.44 214 ASP A O 1
ATOM 1642 N N . GLN A 1 215 ? -15.648 -3.162 27.893 1.00 95.50 215 GLN A N 1
ATOM 1643 C CA . GLN A 1 215 ? -16.948 -3.632 28.379 1.00 95.50 215 GLN A CA 1
ATOM 1644 C C . GLN A 1 215 ? -16.814 -4.653 29.515 1.00 95.50 215 GLN A C 1
ATOM 1646 O O . GLN A 1 215 ? -17.608 -4.622 30.453 1.00 95.50 215 GLN A O 1
ATOM 1651 N N . ILE A 1 216 ? -15.799 -5.524 29.475 1.00 94.62 216 ILE A N 1
ATOM 1652 C CA . ILE A 1 216 ? -15.474 -6.432 30.590 1.00 94.62 216 ILE A CA 1
ATOM 1653 C C . ILE A 1 216 ? -15.080 -5.634 31.839 1.00 94.62 216 ILE A C 1
ATOM 1655 O O . ILE A 1 216 ? -15.440 -6.013 32.951 1.00 94.62 216 ILE A O 1
ATOM 1659 N N . LEU A 1 217 ? -14.400 -4.500 31.655 1.00 94.81 217 LEU A N 1
ATOM 1660 C CA . LEU A 1 217 ? -14.073 -3.534 32.707 1.00 94.81 217 LEU A CA 1
ATOM 1661 C C . LEU A 1 217 ? -15.262 -2.635 33.096 1.00 94.81 217 LEU A C 1
ATOM 1663 O O . LEU A 1 217 ? -15.070 -1.624 33.771 1.00 94.81 217 LEU A O 1
ATOM 1667 N N . MET A 1 218 ? -16.484 -2.987 32.682 1.00 96.25 218 MET A N 1
ATOM 1668 C CA . MET A 1 218 ? -17.728 -2.269 32.979 1.00 96.25 218 MET A CA 1
ATOM 1669 C C . MET A 1 218 ? -17.755 -0.822 32.463 1.00 96.25 218 MET A C 1
ATOM 1671 O O . MET A 1 218 ? -18.520 0.005 32.962 1.00 96.25 218 MET A O 1
ATOM 1675 N N . ARG A 1 219 ? -16.952 -0.502 31.441 1.00 97.62 219 ARG A N 1
ATOM 1676 C CA . ARG A 1 219 ? -17.001 0.802 30.775 1.00 97.62 219 ARG A CA 1
ATOM 1677 C C . ARG A 1 219 ? -18.190 0.874 29.828 1.00 97.62 219 ARG A C 1
ATOM 1679 O O . ARG A 1 219 ? -18.553 -0.090 29.153 1.00 97.62 219 ARG A O 1
ATOM 1686 N N . GLN A 1 220 ? -18.782 2.056 29.761 1.00 98.12 220 GLN A N 1
ATOM 1687 C CA . GLN A 1 220 ? -19.839 2.378 28.816 1.00 98.12 220 GLN A CA 1
ATOM 1688 C C . GLN A 1 220 ? -19.236 2.679 27.445 1.00 98.12 220 GLN A C 1
ATOM 1690 O O . GLN A 1 220 ? -18.076 3.077 27.340 1.00 98.12 220 GLN A O 1
ATOM 1695 N N . VAL A 1 221 ? -20.023 2.466 26.392 1.00 98.25 221 VAL A N 1
ATOM 1696 C CA . VAL A 1 221 ? -19.604 2.632 24.997 1.00 98.25 221 VAL A CA 1
ATOM 1697 C C . VAL A 1 221 ? -20.636 3.489 24.290 1.00 98.25 221 VAL A C 1
ATOM 1699 O O . VAL A 1 221 ? -21.829 3.198 24.345 1.00 98.25 221 VAL A O 1
ATOM 1702 N N . ASP A 1 222 ? -20.176 4.508 23.581 1.00 98.38 222 ASP A N 1
ATOM 1703 C CA . ASP A 1 222 ? -21.024 5.349 22.747 1.00 98.38 222 ASP A CA 1
ATOM 1704 C C . ASP A 1 222 ? -20.256 5.770 21.488 1.00 98.38 222 ASP A C 1
ATOM 1706 O O . ASP A 1 222 ? -19.036 5.626 21.394 1.00 98.38 222 ASP A O 1
ATOM 1710 N N . THR A 1 223 ? -20.965 6.301 20.499 1.00 98.00 223 THR A N 1
ATOM 1711 C CA . THR A 1 223 ? -20.390 6.720 19.221 1.00 98.00 223 THR A CA 1
ATOM 1712 C C . THR A 1 223 ? -20.708 8.173 18.910 1.00 98.00 223 THR A C 1
ATOM 1714 O O . THR A 1 223 ? -21.710 8.734 19.356 1.00 98.00 223 THR A O 1
ATOM 1717 N N . ILE A 1 224 ? -19.835 8.814 18.143 1.00 98.00 224 ILE A N 1
ATOM 1718 C CA . ILE A 1 224 ? -20.081 10.120 17.538 1.00 98.00 224 ILE A CA 1
ATOM 1719 C C . ILE A 1 224 ? -19.681 10.059 16.070 1.00 98.00 224 ILE A C 1
ATOM 1721 O O . ILE A 1 224 ? -18.659 9.471 15.718 1.00 98.00 224 ILE A O 1
ATOM 1725 N N . LYS A 1 225 ? -20.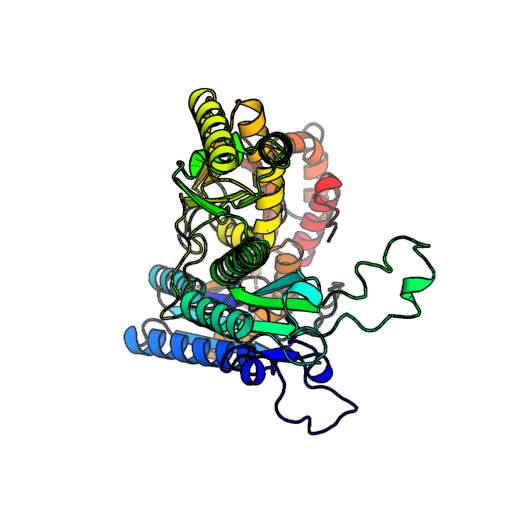493 10.675 15.213 1.00 97.62 225 LYS A N 1
ATOM 1726 C CA . LYS A 1 225 ? -20.188 10.813 13.792 1.00 97.62 225 LYS A CA 1
ATOM 1727 C C . LYS A 1 225 ? -19.600 12.182 13.523 1.00 97.62 225 LYS A C 1
ATOM 1729 O O . LYS A 1 225 ? -20.242 13.183 13.831 1.00 97.62 225 LYS A O 1
ATOM 1734 N N . LEU A 1 226 ? -18.398 12.210 12.959 1.00 96.75 226 LEU A N 1
ATOM 1735 C CA . LEU A 1 226 ? -17.711 13.426 12.525 1.00 96.75 226 LEU A CA 1
ATOM 1736 C C . LEU A 1 226 ? -17.252 13.252 11.078 1.00 96.75 226 LEU A C 1
ATOM 1738 O O . LEU A 1 226 ? -16.946 12.140 10.651 1.00 96.75 226 LEU A O 1
ATOM 1742 N N . GLU A 1 227 ? -17.159 14.347 10.330 1.00 94.94 227 GLU A N 1
ATOM 1743 C CA . GLU A 1 227 ? -16.677 14.308 8.950 1.00 94.94 227 GLU A CA 1
ATOM 1744 C C . GLU A 1 227 ? -15.252 13.733 8.873 1.00 94.94 227 GLU A C 1
ATOM 1746 O O . GLU A 1 227 ? -14.348 14.204 9.565 1.00 94.94 227 GLU A O 1
ATOM 1751 N N . LEU A 1 228 ? -15.044 12.742 7.998 1.00 94.06 228 LEU A N 1
ATOM 1752 C CA . LEU A 1 228 ? -13.763 12.045 7.830 1.00 94.06 228 LEU A CA 1
ATOM 1753 C C . LEU A 1 228 ? -12.587 13.006 7.582 1.00 94.06 228 LEU A C 1
ATOM 1755 O O . LEU A 1 228 ? -11.510 12.811 8.143 1.00 94.06 228 LEU A O 1
ATOM 1759 N N . SER A 1 229 ? -12.796 14.063 6.785 1.00 95.19 229 SER A N 1
ATOM 1760 C CA . SER A 1 229 ? -11.751 15.042 6.443 1.00 95.19 229 SER A CA 1
ATOM 1761 C C . SER A 1 229 ? -11.219 15.813 7.659 1.00 95.19 229 SER A C 1
ATOM 1763 O O . SER A 1 229 ? -10.123 16.371 7.615 1.00 95.19 229 SER A O 1
ATOM 1765 N N . LEU A 1 230 ? -11.978 15.835 8.760 1.00 96.12 230 LEU A N 1
ATOM 1766 C CA . LEU A 1 230 ? -11.631 16.546 9.986 1.00 96.12 230 LEU A CA 1
ATOM 1767 C C . LEU A 1 230 ? -10.957 15.651 11.023 1.00 96.12 230 LEU A C 1
ATOM 1769 O O . LEU A 1 230 ? -10.343 16.183 11.944 1.00 96.12 230 LEU A O 1
ATOM 1773 N N . HIS A 1 231 ? -11.042 14.321 10.902 1.00 95.88 231 HIS A N 1
ATOM 1774 C CA . HIS A 1 231 ? -10.587 13.388 11.943 1.00 95.88 231 HIS A CA 1
ATOM 1775 C C . HIS A 1 231 ? -9.126 13.617 12.338 1.00 95.88 231 HIS A C 1
ATOM 1777 O O . HIS A 1 231 ? -8.817 13.772 13.518 1.00 95.88 231 HIS A O 1
ATOM 1783 N N . THR A 1 232 ? -8.221 13.687 11.364 1.00 95.31 232 THR A N 1
ATOM 1784 C CA . THR A 1 232 ? -6.787 13.888 11.622 1.00 95.31 232 THR A CA 1
ATOM 1785 C C . THR A 1 232 ? -6.450 15.318 12.035 1.00 95.31 232 THR A C 1
ATOM 1787 O O . THR A 1 232 ? -5.540 15.523 12.838 1.00 95.31 232 THR A O 1
ATOM 1790 N N . LEU A 1 233 ? -7.212 16.302 11.553 1.00 96.25 233 LEU A N 1
ATOM 1791 C CA . LEU A 1 233 ? -7.052 17.709 11.919 1.00 96.25 233 LEU A CA 1
ATOM 1792 C C . LEU A 1 233 ? -7.384 17.920 13.398 1.00 96.25 233 LEU A C 1
ATOM 1794 O O . LEU A 1 233 ? -6.570 18.471 14.141 1.00 96.25 233 LEU A O 1
ATOM 1798 N N . ILE A 1 234 ? -8.539 17.418 13.853 1.00 96.69 234 ILE A N 1
ATOM 1799 C CA . ILE A 1 234 ? -8.938 17.535 15.261 1.00 96.69 234 ILE A CA 1
ATOM 1800 C C . ILE A 1 234 ? -8.062 16.677 16.170 1.00 96.69 234 ILE A C 1
ATOM 1802 O O . ILE A 1 234 ? -7.845 17.058 17.320 1.00 96.69 234 ILE A O 1
ATOM 1806 N N . CYS A 1 235 ? -7.495 15.570 15.666 1.00 95.44 235 CYS A N 1
ATOM 1807 C CA . CYS A 1 235 ? -6.512 14.798 16.423 1.00 95.44 235 CYS A CA 1
ATOM 1808 C C . CYS A 1 235 ? -5.300 15.643 16.837 1.00 95.44 235 CYS A C 1
ATOM 1810 O O . CYS A 1 235 ? -4.719 15.427 17.909 1.00 95.44 235 CYS A O 1
ATOM 1812 N N . GLY A 1 236 ? -4.932 16.609 15.993 1.00 90.88 236 GLY A N 1
ATOM 1813 C CA . GLY A 1 236 ? -3.695 17.362 16.103 1.00 90.88 236 GLY A CA 1
ATOM 1814 C C . GLY A 1 236 ? -2.462 16.488 15.858 1.00 90.88 236 GLY A C 1
ATOM 1815 O O . GLY A 1 236 ? -2.528 15.258 15.768 1.00 90.88 236 GLY A O 1
ATOM 1816 N N . ARG A 1 237 ? -1.299 17.139 15.785 1.00 91.19 237 ARG A N 1
ATOM 1817 C CA . ARG A 1 237 ? -0.016 16.459 15.557 1.00 91.19 237 ARG A CA 1
ATOM 1818 C C . ARG A 1 237 ? 0.226 15.384 16.616 1.00 91.19 237 ARG A C 1
ATOM 1820 O O . ARG A 1 237 ? 0.064 15.643 17.812 1.00 91.19 237 ARG A O 1
ATOM 1827 N N . HIS A 1 238 ? 0.592 14.182 16.177 1.00 88.75 238 HIS A N 1
ATOM 1828 C CA . HIS A 1 238 ? 0.817 13.007 17.029 1.00 88.75 238 HIS A CA 1
ATOM 1829 C C . HIS A 1 238 ? -0.344 12.697 17.997 1.00 88.75 238 HIS A C 1
ATOM 1831 O O . HIS A 1 238 ? -0.122 12.232 19.122 1.00 88.75 238 HIS A O 1
ATOM 1837 N N . ARG A 1 239 ? -1.589 12.982 17.577 1.00 92.12 239 ARG A N 1
ATOM 1838 C CA . ARG A 1 239 ? -2.815 12.813 18.378 1.00 92.12 239 ARG A CA 1
ATOM 1839 C C . ARG A 1 239 ? -2.820 13.601 19.695 1.00 92.12 239 ARG A C 1
ATOM 1841 O O . ARG A 1 239 ? -3.483 13.194 20.652 1.00 92.12 239 ARG A O 1
ATOM 1848 N N . ARG A 1 240 ? -2.076 14.712 19.784 1.00 94.56 240 ARG A N 1
ATOM 1849 C CA . ARG A 1 240 ? -1.938 15.494 21.026 1.00 94.56 240 ARG A CA 1
ATOM 1850 C C . ARG A 1 240 ? -3.289 15.911 21.612 1.00 94.56 240 ARG A C 1
ATOM 1852 O O . ARG A 1 240 ? -3.466 15.808 22.821 1.00 94.56 240 ARG A O 1
ATOM 1859 N N . ASN A 1 241 ? -4.233 16.352 20.783 1.00 96.38 241 ASN A N 1
ATOM 1860 C CA . ASN A 1 241 ? -5.536 16.810 21.268 1.00 96.38 241 ASN A CA 1
ATOM 1861 C C . ASN A 1 241 ? -6.356 15.652 21.841 1.00 96.38 241 ASN A C 1
ATOM 1863 O O . ASN A 1 241 ? -6.967 15.801 22.893 1.00 96.38 241 ASN A O 1
ATOM 1867 N N . ILE A 1 242 ? -6.319 14.485 21.191 1.00 97.06 242 ILE A N 1
ATOM 1868 C CA . ILE A 1 242 ? -7.062 13.303 21.650 1.00 97.06 242 ILE A CA 1
ATOM 1869 C C . ILE A 1 242 ? -6.523 12.829 22.991 1.00 97.06 242 ILE A C 1
ATOM 1871 O O . ILE A 1 242 ? -7.307 12.661 23.913 1.00 97.06 242 ILE A O 1
ATOM 1875 N N . LYS A 1 243 ? -5.197 12.747 23.146 1.00 96.75 243 LYS A N 1
ATOM 1876 C CA . LYS A 1 243 ? -4.569 12.372 24.422 1.00 96.75 243 LYS A CA 1
ATOM 1877 C C . LYS A 1 243 ? -4.969 13.308 25.567 1.00 96.75 243 LYS A C 1
ATOM 1879 O O . LYS A 1 243 ? -5.184 12.857 26.687 1.00 96.75 243 LYS A O 1
ATOM 1884 N N . LEU A 1 244 ? -5.088 14.610 25.290 1.00 97.75 244 LEU A N 1
ATOM 1885 C CA . LEU A 1 244 ? -5.562 15.587 26.274 1.00 97.75 244 LEU A CA 1
ATOM 1886 C C . LEU A 1 244 ? -7.039 15.377 26.630 1.00 97.75 244 LEU A C 1
ATOM 1888 O O . LEU A 1 244 ? -7.393 15.488 27.800 1.00 97.75 244 LEU A O 1
ATOM 1892 N N . ILE A 1 245 ? -7.897 15.066 25.653 1.00 98.31 245 ILE A N 1
ATOM 1893 C CA . ILE A 1 245 ? -9.316 14.769 25.903 1.00 98.31 245 ILE A CA 1
ATOM 1894 C C . ILE A 1 245 ? -9.457 13.472 26.702 1.00 98.31 245 ILE A C 1
ATOM 1896 O O . ILE A 1 245 ? -10.150 13.474 27.717 1.00 98.31 245 ILE A O 1
ATOM 1900 N N . GLU A 1 246 ? -8.780 12.403 26.286 1.00 98.25 246 GLU A N 1
ATOM 1901 C CA . GLU A 1 246 ? -8.765 11.101 26.965 1.00 98.25 246 GLU A CA 1
ATOM 1902 C C . GLU A 1 246 ? -8.336 11.269 28.427 1.00 98.25 246 GLU A C 1
ATOM 1904 O O . GLU A 1 246 ? -9.062 10.874 29.336 1.00 98.25 246 GLU A O 1
ATOM 1909 N N . SER A 1 247 ? -7.223 11.973 28.671 1.00 97.81 247 SER A N 1
ATOM 1910 C CA . SER A 1 247 ? -6.727 12.246 30.024 1.00 97.81 247 SER A CA 1
ATOM 1911 C C . SER A 1 247 ? -7.673 13.115 30.858 1.00 97.81 247 SER A C 1
ATOM 1913 O O . SER A 1 247 ? -7.812 12.868 32.051 1.00 97.81 247 SER A O 1
ATOM 1915 N N . ALA A 1 248 ? -8.312 14.128 30.266 1.00 97.94 248 ALA A N 1
ATOM 1916 C CA . ALA A 1 248 ? -9.195 15.040 30.997 1.00 97.94 248 ALA A CA 1
ATOM 1917 C C . ALA A 1 248 ? -10.575 14.443 31.308 1.00 97.94 248 ALA A C 1
ATOM 1919 O O . ALA A 1 248 ? -11.273 14.962 32.173 1.00 97.94 248 ALA A O 1
ATOM 1920 N N . THR A 1 249 ? -10.991 13.411 30.572 1.00 98.06 249 THR A N 1
ATOM 1921 C CA . THR A 1 249 ? -12.334 12.816 30.685 1.00 98.06 249 THR A CA 1
ATOM 1922 C C . THR A 1 249 ? -12.312 11.371 31.171 1.00 98.06 249 THR A C 1
ATOM 1924 O O . THR A 1 249 ? -13.371 10.812 31.429 1.00 98.06 249 THR A O 1
ATOM 1927 N N . GLY A 1 250 ? -11.139 10.742 31.290 1.00 97.69 250 GLY A N 1
ATOM 1928 C CA . GLY A 1 250 ? -11.037 9.322 31.631 1.00 97.69 250 GLY A CA 1
ATOM 1929 C C . GLY A 1 250 ? -11.684 8.418 30.577 1.00 97.69 250 GLY A C 1
ATOM 1930 O O . GLY A 1 250 ? -12.287 7.402 30.921 1.00 97.69 250 GLY A O 1
ATOM 1931 N N . THR A 1 251 ? -11.613 8.808 29.301 1.00 98.44 251 THR A N 1
ATOM 1932 C CA . THR A 1 251 ? -12.180 8.051 28.173 1.00 98.44 251 THR A CA 1
ATOM 1933 C C . THR A 1 251 ? -11.089 7.480 27.272 1.00 98.44 251 THR A C 1
ATOM 1935 O O . THR A 1 251 ? -9.951 7.947 27.303 1.00 98.44 251 THR A O 1
ATOM 1938 N N . ALA A 1 252 ? -11.432 6.483 26.457 1.00 98.00 252 ALA A N 1
ATOM 1939 C CA . ALA A 1 252 ? -10.622 6.042 25.324 1.00 98.00 252 ALA A CA 1
ATOM 1940 C C . ALA A 1 252 ? -11.360 6.333 24.011 1.00 98.00 252 ALA A C 1
ATOM 1942 O O . ALA A 1 252 ? -12.567 6.100 23.904 1.00 98.00 252 ALA A O 1
ATOM 1943 N N . ILE A 1 253 ? -10.647 6.871 23.016 1.00 98.19 253 ILE A N 1
ATOM 1944 C CA . ILE A 1 253 ? -11.237 7.374 21.769 1.00 98.19 253 ILE A CA 1
ATOM 1945 C C . ILE A 1 253 ? -10.642 6.641 20.559 1.00 98.19 253 ILE A C 1
ATOM 1947 O O . ILE A 1 253 ? -9.480 6.814 20.163 1.00 98.19 253 ILE A O 1
ATOM 1951 N N . TYR A 1 254 ? -11.490 5.859 19.897 1.00 97.19 254 TYR A N 1
ATOM 1952 C CA . TYR A 1 254 ? -11.136 5.011 18.767 1.00 97.19 254 TYR A CA 1
ATOM 1953 C C . TYR A 1 254 ? -11.601 5.637 17.453 1.00 97.19 254 TYR A C 1
ATOM 1955 O O . TYR A 1 254 ? -12.773 5.550 17.083 1.00 97.19 254 TYR A O 1
ATOM 1963 N N . PHE A 1 255 ? -10.668 6.213 16.699 1.00 96.31 255 PHE A N 1
ATOM 1964 C CA . PHE A 1 255 ? -10.905 6.701 15.336 1.00 96.31 255 PHE A CA 1
ATOM 1965 C C . PHE A 1 255 ? -10.950 5.548 14.318 1.00 96.31 255 PHE A C 1
ATOM 1967 O O . PHE A 1 255 ? -10.334 4.505 14.570 1.00 96.31 255 PHE A O 1
ATOM 1974 N N . PRO A 1 256 ? -11.687 5.691 13.199 1.00 93.81 256 PRO A N 1
ATOM 1975 C CA . PRO A 1 256 ? -11.665 4.733 12.093 1.00 93.81 256 PRO A CA 1
ATOM 1976 C C . PRO A 1 256 ? -10.323 4.757 11.333 1.00 93.81 256 PRO A C 1
ATOM 1978 O O . PRO A 1 256 ? -9.488 5.629 11.588 1.00 93.81 256 PRO A O 1
ATOM 1981 N N . PRO A 1 257 ? -10.079 3.794 10.418 1.00 90.00 257 PRO A N 1
ATOM 1982 C CA . PRO A 1 257 ? -8.886 3.791 9.577 1.00 90.00 257 PRO A CA 1
ATOM 1983 C C . PRO A 1 257 ? -8.698 5.116 8.829 1.00 90.00 257 PRO A C 1
ATOM 1985 O O . PRO A 1 257 ? -9.652 5.674 8.297 1.00 90.00 257 PRO A O 1
ATOM 1988 N N . LEU A 1 258 ? -7.450 5.585 8.751 1.00 89.94 258 LEU A N 1
ATOM 1989 C CA . LEU A 1 258 ? -7.090 6.879 8.150 1.00 89.94 258 LEU A CA 1
ATOM 1990 C C . LEU A 1 258 ? -7.347 6.951 6.641 1.00 89.94 258 LEU A C 1
ATOM 1992 O O . LEU A 1 258 ? -7.604 8.022 6.098 1.00 89.94 258 LEU A O 1
ATOM 1996 N N . PHE A 1 259 ? -7.259 5.806 5.970 1.00 91.31 259 PHE A N 1
ATOM 1997 C CA . PHE A 1 259 ? -7.268 5.694 4.518 1.00 91.31 259 PHE A CA 1
ATOM 1998 C C . PHE A 1 259 ? -8.348 4.717 4.037 1.00 91.31 259 PHE A C 1
ATOM 2000 O O . PHE A 1 259 ? -8.021 3.679 3.454 1.00 91.31 259 PHE A O 1
ATOM 2007 N N . PRO A 1 260 ? -9.632 4.994 4.321 1.00 87.56 260 PRO A N 1
ATOM 2008 C CA . PRO A 1 260 ? -10.684 4.042 4.025 1.00 87.56 260 PRO A CA 1
ATOM 2009 C C . PRO A 1 260 ? -10.931 3.942 2.515 1.00 87.56 260 PRO A C 1
ATOM 2011 O O . PRO A 1 260 ? -11.102 4.955 1.835 1.00 87.56 260 PRO A O 1
ATOM 2014 N N . GLY A 1 261 ? -11.013 2.718 1.995 1.00 86.19 261 GLY A N 1
ATOM 2015 C CA . GLY A 1 261 ? -11.364 2.443 0.599 1.00 86.19 261 GLY A CA 1
ATOM 2016 C C . GLY A 1 261 ? -10.272 2.728 -0.437 1.00 86.19 261 GLY A C 1
ATOM 2017 O O . GLY A 1 261 ? -10.599 2.861 -1.614 1.00 86.19 261 GLY A O 1
ATOM 2018 N N . ILE A 1 262 ? -8.998 2.823 -0.033 1.00 91.81 262 ILE A N 1
ATOM 2019 C CA . ILE A 1 262 ? -7.871 2.849 -0.991 1.00 91.81 262 ILE A CA 1
ATOM 2020 C C . ILE A 1 262 ? -7.747 1.511 -1.722 1.00 91.81 262 ILE A C 1
ATOM 2022 O O . ILE A 1 262 ? -7.510 1.483 -2.929 1.00 91.81 262 ILE A O 1
ATOM 2026 N N . PHE A 1 263 ? -7.910 0.416 -0.982 1.00 93.69 263 PHE A N 1
ATOM 2027 C CA . PHE A 1 263 ? -7.880 -0.944 -1.504 1.00 93.69 263 PHE A CA 1
ATOM 2028 C C . PHE A 1 263 ? -9.309 -1.467 -1.621 1.00 93.69 263 PHE A C 1
ATOM 2030 O O . PHE A 1 263 ? -10.104 -1.305 -0.697 1.00 93.69 263 PHE A O 1
ATOM 2037 N N . GLY A 1 264 ? -9.632 -2.083 -2.756 1.00 91.81 264 GLY A N 1
ATOM 2038 C CA . GLY A 1 264 ? -10.977 -2.585 -3.029 1.00 91.81 264 GLY A CA 1
ATOM 2039 C C . GLY A 1 264 ? -11.298 -3.938 -2.397 1.00 91.81 264 GLY A C 1
ATOM 2040 O O . GLY A 1 264 ? -12.476 -4.266 -2.269 1.00 91.81 264 GLY A O 1
ATOM 2041 N N . TYR A 1 265 ? -10.288 -4.718 -1.994 1.00 93.88 265 TYR A N 1
ATOM 2042 C CA . TYR A 1 265 ? -10.533 -6.076 -1.520 1.00 93.88 265 TYR A CA 1
ATOM 2043 C C . TYR A 1 265 ? -11.234 -6.063 -0.163 1.00 93.88 265 TYR A C 1
ATOM 2045 O O . TYR A 1 265 ? -10.762 -5.467 0.805 1.00 93.88 265 TYR A O 1
ATOM 2053 N N . SER A 1 266 ? -12.347 -6.784 -0.097 1.00 90.94 266 SER A N 1
ATOM 2054 C CA . SER A 1 266 ? -13.116 -7.013 1.116 1.00 90.94 266 SER A CA 1
ATOM 2055 C C . SER A 1 266 ? -13.572 -8.474 1.118 1.00 90.94 266 SER A C 1
ATOM 2057 O O . SER A 1 266 ? -14.187 -8.920 0.143 1.00 90.94 266 SER A O 1
ATOM 2059 N N . PRO A 1 267 ? -13.274 -9.249 2.177 1.00 92.81 267 PRO A N 1
ATOM 2060 C CA . PRO A 1 267 ? -13.749 -10.619 2.288 1.00 92.81 267 PRO A CA 1
ATOM 2061 C C . PRO A 1 267 ? -15.275 -10.691 2.190 1.00 92.81 267 PRO A C 1
ATOM 2063 O O . PRO A 1 267 ? -15.994 -9.875 2.778 1.00 92.81 267 PRO A O 1
ATOM 2066 N N . ALA A 1 268 ? -15.778 -11.705 1.485 1.00 92.31 268 ALA A N 1
ATOM 2067 C CA . ALA A 1 268 ? -17.212 -11.922 1.339 1.00 92.31 268 ALA A CA 1
ATOM 2068 C C . ALA A 1 268 ? -17.900 -12.048 2.711 1.00 92.31 268 ALA A C 1
ATOM 2070 O O . ALA A 1 268 ? -17.481 -12.823 3.574 1.00 92.31 268 ALA A O 1
ATOM 2071 N N . GLY A 1 269 ? -18.970 -11.276 2.903 1.00 92.38 269 GLY A N 1
ATOM 2072 C CA . GLY A 1 269 ? -19.723 -11.237 4.156 1.00 92.38 269 GLY A CA 1
ATOM 2073 C C . GLY A 1 269 ? -19.058 -10.447 5.286 1.00 92.38 269 GLY A C 1
ATOM 2074 O O . GLY A 1 269 ? -19.578 -10.476 6.397 1.00 92.38 269 GLY A O 1
ATOM 2075 N N . SER A 1 270 ? -17.936 -9.759 5.043 1.00 93.56 270 SER A N 1
ATOM 2076 C CA . SER A 1 270 ? -17.389 -8.817 6.025 1.00 93.56 270 SER A CA 1
ATOM 2077 C C . SER A 1 270 ? -18.257 -7.561 6.137 1.00 93.56 270 SER A C 1
ATOM 2079 O O . SER A 1 270 ? -18.837 -7.082 5.160 1.00 93.56 270 SER A O 1
ATOM 2081 N N . TYR A 1 271 ? -18.353 -7.033 7.353 1.00 92.31 271 TYR A N 1
ATOM 2082 C CA . TYR A 1 271 ? -19.033 -5.787 7.667 1.00 92.31 271 TYR A CA 1
ATOM 2083 C C . TYR A 1 271 ? -17.986 -4.694 7.933 1.00 92.31 271 TYR A C 1
ATOM 2085 O O . TYR A 1 271 ? -17.334 -4.717 8.983 1.00 92.31 271 TYR A O 1
ATOM 2093 N N . PRO A 1 272 ? -17.773 -3.753 6.995 1.00 88.38 272 PRO A N 1
ATOM 2094 C CA . PRO A 1 272 ? -16.738 -2.740 7.137 1.00 88.38 272 PRO A CA 1
ATOM 2095 C C . PRO A 1 272 ? -17.098 -1.719 8.217 1.00 88.38 272 PRO A C 1
ATOM 2097 O O . PRO A 1 272 ? -18.264 -1.395 8.453 1.00 88.38 272 PRO A O 1
ATOM 2100 N N . ARG A 1 273 ? -16.067 -1.153 8.849 1.00 91.44 273 ARG A N 1
ATOM 2101 C CA . ARG A 1 273 ? -16.241 -0.064 9.811 1.00 91.44 273 ARG A CA 1
ATOM 2102 C C . ARG A 1 273 ? -16.776 1.188 9.110 1.00 91.44 273 ARG A C 1
ATOM 2104 O O . ARG A 1 273 ? -16.262 1.577 8.061 1.00 91.44 273 ARG A O 1
ATOM 2111 N N . ALA A 1 274 ? -17.749 1.864 9.722 1.00 92.56 274 ALA A N 1
ATOM 2112 C CA . ALA A 1 274 ? -18.192 3.173 9.254 1.00 92.56 274 ALA A CA 1
ATOM 2113 C C . ALA A 1 274 ? -17.029 4.186 9.279 1.00 92.56 274 ALA A C 1
ATOM 2115 O O . ALA A 1 274 ? -16.262 4.258 10.241 1.00 92.56 274 ALA A O 1
ATOM 2116 N N . ARG A 1 275 ? -16.885 4.953 8.192 1.00 93.06 275 ARG A N 1
ATOM 2117 C CA . ARG A 1 275 ? -15.728 5.837 7.951 1.00 93.06 275 ARG A CA 1
ATOM 2118 C C . ARG A 1 275 ? -15.774 7.128 8.765 1.00 93.06 275 ARG A C 1
ATOM 2120 O O . ARG A 1 275 ? -14.749 7.761 8.962 1.00 93.06 275 ARG A O 1
ATOM 2127 N N . ASP A 1 276 ? -16.957 7.523 9.209 1.00 94.62 276 ASP A N 1
ATOM 2128 C CA . ASP A 1 276 ? -17.242 8.744 9.962 1.00 94.62 276 ASP A CA 1
ATOM 2129 C C . ASP A 1 276 ? -17.474 8.477 11.459 1.00 94.62 276 ASP A C 1
ATOM 2131 O O . ASP A 1 276 ? -17.615 9.417 12.239 1.00 94.62 276 ASP A O 1
ATOM 2135 N N . GLU A 1 277 ? -17.497 7.207 11.875 1.00 95.56 277 GLU A N 1
ATOM 2136 C CA . GLU A 1 277 ? -17.853 6.792 13.231 1.00 95.56 277 GLU A CA 1
ATOM 2137 C C . GLU A 1 277 ? -16.632 6.656 14.151 1.00 95.56 277 GLU A C 1
ATOM 2139 O O . GLU A 1 277 ? -15.764 5.783 13.995 1.00 95.56 277 GLU A O 1
ATOM 2144 N N . ILE A 1 278 ? -16.614 7.497 15.180 1.00 97.81 278 ILE A N 1
ATOM 2145 C CA . ILE A 1 278 ? -15.654 7.456 16.278 1.00 97.81 278 ILE A CA 1
ATOM 2146 C C . ILE A 1 278 ? -16.337 6.798 17.472 1.00 97.81 278 ILE A C 1
ATOM 2148 O O . ILE A 1 278 ? -17.430 7.201 17.872 1.00 97.81 278 ILE A O 1
ATOM 2152 N N . ILE A 1 279 ? -15.682 5.792 18.044 1.00 98.44 279 ILE A N 1
ATOM 2153 C CA . ILE A 1 279 ? -16.184 5.060 19.208 1.00 98.44 279 ILE A CA 1
ATOM 2154 C C . ILE A 1 279 ? -15.470 5.595 20.446 1.00 98.44 279 ILE A C 1
ATOM 2156 O O . ILE A 1 279 ? -14.256 5.796 20.416 1.00 98.44 279 ILE A O 1
ATOM 2160 N N . ILE A 1 280 ? -16.218 5.840 21.517 1.00 98.62 280 ILE A N 1
ATOM 2161 C CA . ILE A 1 280 ? -15.710 6.377 22.777 1.00 98.62 280 ILE A CA 1
ATOM 2162 C C . ILE A 1 280 ? -16.146 5.447 23.902 1.00 98.62 280 ILE A C 1
ATOM 2164 O O . ILE A 1 280 ? -17.327 5.105 24.003 1.00 98.62 280 ILE A O 1
ATOM 2168 N N . THR A 1 281 ? -15.199 5.059 24.749 1.00 98.62 281 THR A N 1
ATOM 2169 C CA . THR A 1 281 ? -15.466 4.280 25.960 1.00 98.62 281 THR A CA 1
ATOM 2170 C C . THR A 1 281 ? -15.080 5.073 27.202 1.00 98.62 281 THR A C 1
ATOM 2172 O O . THR A 1 281 ? -14.169 5.899 27.160 1.00 98.62 281 THR A O 1
ATOM 2175 N N . GLY A 1 282 ? -15.780 4.864 28.316 1.00 98.12 282 GLY A N 1
ATOM 2176 C CA . GLY A 1 282 ? -15.513 5.578 29.567 1.00 98.12 282 GLY A CA 1
ATOM 2177 C C . GLY A 1 282 ? -16.253 4.985 30.760 1.00 98.12 282 GLY A C 1
ATOM 2178 O O . GLY A 1 282 ? -17.161 4.176 30.597 1.00 98.12 282 GLY A O 1
ATOM 2179 N N . GLU A 1 283 ? -15.870 5.386 31.969 1.00 97.25 283 GLU A N 1
ATOM 2180 C CA . GLU A 1 283 ? -16.467 4.878 33.218 1.00 97.25 283 GLU A CA 1
ATOM 2181 C C . GLU A 1 283 ? -17.942 5.280 33.392 1.00 97.25 283 GLU A C 1
ATOM 2183 O O . GLU A 1 283 ? -18.714 4.563 34.024 1.00 97.25 283 GLU A O 1
ATOM 2188 N N . SER A 1 284 ? -18.355 6.411 32.812 1.00 97.81 284 SER A N 1
ATOM 2189 C CA . SER A 1 284 ? -19.723 6.926 32.889 1.00 97.81 284 SER A CA 1
ATOM 2190 C C . SER A 1 284 ? -20.152 7.608 31.588 1.00 97.81 284 SER A C 1
ATOM 2192 O O . SER A 1 284 ? -19.326 8.129 30.831 1.00 97.81 284 SER A O 1
ATOM 2194 N N . GLN A 1 285 ? -21.465 7.677 31.356 1.00 97.81 285 GLN A N 1
ATOM 2195 C CA . GLN A 1 285 ? -22.034 8.399 30.216 1.00 97.81 285 GLN A CA 1
ATOM 2196 C C . GLN A 1 285 ? -21.678 9.890 30.264 1.00 97.81 285 GLN A C 1
ATOM 2198 O O . GLN A 1 285 ? -21.515 10.520 29.222 1.00 97.81 285 GLN A O 1
ATOM 2203 N N . GLU A 1 286 ? -21.531 10.462 31.461 1.00 98.25 286 GLU A N 1
ATOM 2204 C CA . GLU A 1 286 ? -21.131 11.858 31.636 1.00 98.25 286 GLU A CA 1
ATOM 2205 C C . GLU A 1 286 ? -19.724 12.110 31.082 1.00 98.25 286 GLU A C 1
ATOM 2207 O O . GLU A 1 286 ? -19.540 13.031 30.284 1.00 98.25 286 GLU A O 1
ATOM 2212 N N . ASN A 1 287 ? -18.756 11.249 31.412 1.00 98.44 287 ASN A N 1
ATOM 2213 C CA . ASN A 1 287 ? -17.387 11.330 30.896 1.00 98.44 287 ASN A CA 1
ATOM 2214 C C . ASN A 1 287 ? -17.364 11.263 29.362 1.00 98.44 287 ASN A C 1
ATOM 2216 O O . ASN A 1 287 ? -16.697 12.062 28.697 1.00 98.44 287 ASN A O 1
ATOM 2220 N N . ILE A 1 288 ? -18.158 10.354 28.788 1.00 98.75 288 ILE A N 1
ATOM 2221 C CA . ILE A 1 288 ? -18.299 10.204 27.336 1.00 98.75 288 ILE A CA 1
ATOM 2222 C C . ILE A 1 288 ? -18.922 11.459 26.708 1.00 98.75 288 ILE A C 1
ATOM 2224 O O . ILE A 1 288 ? -18.425 11.957 25.696 1.00 98.75 288 ILE A O 1
ATOM 2228 N N . MET A 1 289 ? -19.973 12.020 27.309 1.00 98.62 289 MET A N 1
ATOM 2229 C CA . MET A 1 289 ? -20.610 13.251 26.830 1.00 98.62 289 MET A CA 1
ATOM 2230 C C . MET A 1 289 ? -19.660 14.453 26.887 1.00 98.62 289 MET A C 1
ATOM 2232 O O . MET A 1 289 ? -19.643 15.268 25.961 1.00 98.62 289 MET A O 1
ATOM 2236 N N . GLN A 1 290 ? -18.822 14.547 27.922 1.00 98.56 290 GLN A N 1
ATOM 2237 C CA . GLN A 1 290 ? -17.779 15.569 28.004 1.00 98.56 290 GLN A CA 1
ATOM 2238 C C . GLN A 1 290 ? -16.724 15.400 26.899 1.00 98.56 290 GLN A C 1
ATOM 2240 O O . GLN A 1 290 ? -16.334 16.390 26.275 1.00 98.56 290 GLN A O 1
ATOM 2245 N N . ALA A 1 291 ? -16.294 14.167 26.605 1.00 98.69 291 ALA A N 1
ATOM 2246 C CA . ALA A 1 291 ? -15.365 13.887 25.508 1.00 98.69 291 ALA A CA 1
ATOM 2247 C C . ALA A 1 291 ? -15.967 14.260 24.143 1.00 98.69 291 ALA A C 1
ATOM 2249 O O . ALA A 1 291 ? -15.328 14.960 23.353 1.00 98.69 291 ALA A O 1
ATOM 2250 N N . LYS A 1 292 ? -17.228 13.880 23.894 1.00 98.69 292 LYS A N 1
ATOM 2251 C CA . LYS A 1 292 ? -17.983 14.254 22.686 1.00 98.69 292 LYS A CA 1
ATOM 2252 C C . LYS A 1 292 ? -18.080 15.766 22.513 1.00 98.69 292 LYS A C 1
ATOM 2254 O O . LYS A 1 292 ? -17.812 16.263 21.422 1.00 98.69 292 LYS A O 1
ATOM 2259 N N . ARG A 1 293 ? -18.407 16.500 23.582 1.00 98.31 293 ARG A N 1
ATOM 2260 C CA . ARG A 1 293 ? -18.478 17.968 23.554 1.00 98.31 293 ARG A CA 1
ATOM 2261 C C . ARG A 1 293 ? -17.130 18.586 23.186 1.00 98.31 293 ARG A C 1
ATOM 2263 O O . ARG A 1 293 ? -17.075 19.410 22.285 1.00 98.31 293 ARG A O 1
ATOM 2270 N N . ARG A 1 294 ? -16.032 18.128 23.797 1.00 98.38 294 ARG A N 1
ATOM 2271 C CA . ARG A 1 294 ? -14.678 18.616 23.473 1.00 98.38 294 ARG A CA 1
ATOM 2272 C C . ARG A 1 294 ? -14.279 18.325 22.023 1.00 98.38 294 ARG A C 1
ATOM 2274 O O . ARG A 1 294 ? -13.657 19.171 21.388 1.00 98.38 294 ARG A O 1
ATOM 2281 N N . LEU A 1 295 ? -14.644 17.160 21.480 1.00 98.31 295 LEU A N 1
ATOM 2282 C CA . LEU A 1 295 ? -14.433 16.847 20.061 1.00 98.31 295 LEU A CA 1
ATOM 2283 C C . LEU A 1 295 ? -15.243 17.778 19.145 1.00 98.31 295 LEU A C 1
ATOM 2285 O O . LEU A 1 295 ? -14.714 18.258 18.146 1.00 98.31 295 LEU A O 1
ATOM 2289 N N . GLN A 1 296 ? -16.500 18.066 19.492 1.00 98.06 296 GLN A N 1
ATOM 2290 C CA . GLN A 1 296 ? -17.335 19.017 18.751 1.00 98.06 296 GLN A CA 1
ATOM 2291 C C . GLN A 1 296 ? -16.776 20.443 18.813 1.00 98.06 296 GLN A C 1
ATOM 2293 O O . GLN A 1 296 ? -16.718 21.112 17.785 1.00 98.06 296 GLN A O 1
ATOM 2298 N N . ASP A 1 297 ? -16.290 20.888 19.972 1.00 97.62 297 ASP A N 1
ATOM 2299 C CA . ASP A 1 297 ? -15.651 22.199 20.126 1.00 97.62 297 ASP A CA 1
ATOM 2300 C C . ASP A 1 297 ? -14.399 22.318 19.235 1.00 97.62 297 ASP A C 1
ATOM 2302 O O . ASP A 1 297 ? -14.177 23.348 18.590 1.00 97.62 297 ASP A O 1
ATOM 2306 N N . LEU A 1 298 ? -13.599 21.247 19.124 1.00 97.06 298 LEU A N 1
ATOM 2307 C CA . LEU A 1 298 ? -12.478 21.195 18.180 1.00 97.06 298 LEU A CA 1
ATOM 2308 C C . LEU A 1 29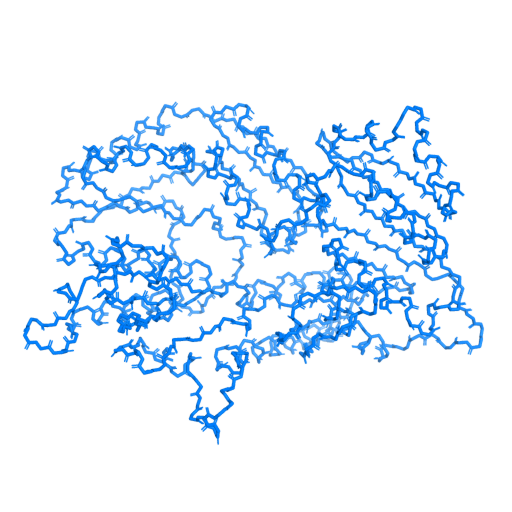8 ? -12.955 21.307 16.732 1.00 97.06 298 LEU A C 1
ATOM 2310 O O . LEU A 1 298 ? -12.382 22.080 15.969 1.00 97.06 298 LEU A O 1
ATOM 2314 N N . VAL A 1 299 ? -14.009 20.586 16.349 1.00 96.81 299 VAL A N 1
ATOM 2315 C CA . VAL A 1 299 ? -14.585 20.675 14.997 1.00 96.81 299 VAL A CA 1
ATOM 2316 C C . VAL A 1 299 ? -15.041 22.101 14.680 1.00 96.81 299 VAL A C 1
ATOM 2318 O O . VAL A 1 299 ? -14.672 22.632 13.637 1.00 96.81 299 VAL A O 1
ATOM 2321 N N . LEU A 1 300 ? -15.774 22.751 15.589 1.00 96.31 300 LEU A N 1
ATOM 2322 C CA . LEU A 1 300 ? -16.309 24.104 15.389 1.00 96.31 300 LEU A CA 1
ATOM 2323 C C . LEU A 1 300 ? -15.219 25.177 15.269 1.00 96.31 300 LEU A C 1
ATOM 2325 O O . LEU A 1 300 ? -15.416 26.193 14.605 1.00 96.31 300 LEU A O 1
ATOM 2329 N N . THR A 1 301 ? -14.074 24.968 15.917 1.00 95.25 301 THR A N 1
ATOM 2330 C CA . THR A 1 301 ? -12.952 25.920 15.915 1.00 95.25 301 THR A CA 1
ATOM 2331 C C . THR A 1 301 ? -11.911 25.630 14.833 1.00 95.25 301 THR A C 1
ATOM 2333 O O . THR A 1 301 ? -11.086 26.495 14.525 1.00 95.25 301 THR A O 1
ATOM 2336 N N . THR A 1 302 ? -11.947 24.438 14.232 1.00 95.25 302 THR A N 1
ATOM 2337 C CA . THR A 1 302 ? -10.988 24.014 13.210 1.00 95.25 302 THR A CA 1
ATOM 2338 C C . THR A 1 302 ? -11.246 24.737 11.894 1.00 95.25 302 THR A C 1
ATOM 2340 O O . THR A 1 302 ? -12.260 24.537 11.232 1.00 95.25 302 THR A O 1
ATOM 2343 N N . LYS A 1 303 ? -10.280 25.556 11.476 1.00 95.19 303 LYS A N 1
ATOM 2344 C CA . LYS A 1 303 ? -10.225 26.105 10.116 1.00 95.19 303 LYS A CA 1
ATOM 2345 C C . LYS A 1 303 ? -9.563 25.101 9.183 1.00 95.19 303 LYS A C 1
ATOM 2347 O O . LYS A 1 303 ? -8.676 24.367 9.609 1.00 95.19 303 LYS A O 1
ATOM 2352 N N . THR A 1 304 ? -9.961 25.097 7.916 1.00 96.12 304 THR A N 1
ATOM 2353 C CA . THR A 1 304 ? -9.426 24.176 6.911 1.00 96.12 304 THR A CA 1
ATOM 2354 C C . THR A 1 304 ? -8.817 24.937 5.739 1.00 96.12 304 THR A C 1
ATOM 2356 O O . THR A 1 304 ? -9.366 25.919 5.244 1.00 96.12 304 THR A O 1
ATOM 2359 N N . PHE A 1 305 ? -7.656 24.469 5.297 1.00 98.06 305 PHE A N 1
ATOM 2360 C CA . PHE A 1 305 ? -6.977 24.897 4.079 1.00 98.06 305 PHE A CA 1
ATOM 2361 C C . PHE A 1 305 ? -6.764 23.665 3.217 1.00 98.06 305 PHE A C 1
ATOM 2363 O O . PHE A 1 305 ? -6.388 22.623 3.749 1.00 98.06 305 PHE A O 1
ATOM 2370 N N . VAL A 1 306 ? -7.015 23.779 1.915 1.00 97.88 306 VAL A N 1
ATOM 2371 C CA . VAL A 1 306 ? -7.037 22.645 0.985 1.00 97.88 306 VAL A CA 1
ATOM 2372 C C . VAL A 1 306 ? -6.154 22.945 -0.219 1.00 97.88 306 VAL A C 1
ATOM 2374 O O . VAL A 1 306 ? -6.161 24.070 -0.720 1.00 97.88 306 VAL A O 1
ATOM 2377 N N . LYS A 1 307 ? -5.421 21.938 -0.697 1.00 97.81 307 LYS A N 1
ATOM 2378 C CA . LYS A 1 307 ? -4.647 22.000 -1.937 1.00 97.81 307 LYS A CA 1
ATOM 2379 C C . LYS A 1 307 ? -4.736 20.688 -2.705 1.00 97.81 307 LYS A C 1
ATOM 2381 O O . LYS A 1 307 ? -4.552 19.617 -2.128 1.00 97.81 307 LYS A O 1
ATOM 2386 N N . ASP A 1 308 ? -4.974 20.801 -4.004 1.00 97.25 308 ASP A N 1
ATOM 2387 C CA . ASP A 1 308 ? -4.943 19.685 -4.945 1.00 97.25 308 ASP A CA 1
ATOM 2388 C C . ASP A 1 308 ? -3.579 19.632 -5.633 1.00 97.25 308 ASP A C 1
ATOM 2390 O O . ASP A 1 308 ? -3.052 20.663 -6.055 1.00 97.25 308 ASP A O 1
ATOM 2394 N N . VAL A 1 309 ? -2.993 18.437 -5.728 1.00 95.25 309 VAL A N 1
ATOM 2395 C CA . VAL A 1 309 ? -1.633 18.237 -6.246 1.00 95.25 309 VAL A CA 1
ATOM 2396 C C . VAL A 1 309 ? -1.602 17.027 -7.171 1.00 95.25 309 VAL A C 1
ATOM 2398 O O . VAL A 1 309 ? -2.216 15.997 -6.897 1.00 95.25 309 VAL A O 1
ATOM 2401 N N . ALA A 1 310 ? -0.872 17.150 -8.277 1.00 94.56 310 ALA A N 1
ATOM 2402 C CA . ALA A 1 310 ? -0.655 16.058 -9.214 1.00 94.56 310 ALA A CA 1
ATOM 2403 C C . ALA A 1 310 ? 0.647 15.302 -8.899 1.00 94.56 310 ALA A C 1
ATOM 2405 O O . ALA A 1 310 ? 1.720 15.902 -8.851 1.00 94.56 310 ALA A O 1
ATOM 2406 N N . ILE A 1 311 ? 0.549 13.982 -8.757 1.00 92.56 311 ILE A N 1
ATOM 2407 C CA . ILE A 1 311 ? 1.639 13.002 -8.744 1.00 92.56 311 ILE A CA 1
ATOM 2408 C C . ILE A 1 311 ? 1.661 12.260 -10.082 1.00 92.56 311 ILE A C 1
ATOM 2410 O O . ILE A 1 311 ? 0.636 12.066 -10.737 1.00 92.56 311 ILE A O 1
ATOM 2414 N N . THR A 1 312 ? 2.847 11.814 -10.490 1.00 90.31 312 THR A N 1
ATOM 2415 C CA . THR A 1 312 ? 3.034 10.962 -11.666 1.00 90.31 312 THR A CA 1
ATOM 2416 C C . THR A 1 312 ? 2.164 9.695 -11.582 1.00 90.31 312 THR A C 1
ATOM 2418 O O . THR A 1 312 ? 2.316 8.884 -10.668 1.00 90.31 312 THR A O 1
ATOM 2421 N N . THR A 1 313 ? 1.289 9.473 -12.568 1.00 89.31 313 THR A N 1
ATOM 2422 C CA . THR A 1 313 ? 0.331 8.348 -12.580 1.00 89.31 313 THR A CA 1
ATOM 2423 C C . THR A 1 313 ? 0.996 6.973 -12.541 1.00 89.31 313 THR A C 1
ATOM 2425 O O . THR A 1 313 ? 0.465 6.066 -11.915 1.00 89.31 313 THR A O 1
ATOM 2428 N N . SER A 1 314 ? 2.180 6.808 -13.139 1.00 85.31 314 SER A N 1
ATOM 2429 C CA . SER A 1 314 ? 2.932 5.544 -13.086 1.00 85.31 314 SER A CA 1
ATOM 2430 C C . SER A 1 314 ? 3.496 5.216 -11.701 1.00 85.31 314 SER A C 1
ATOM 2432 O O . SER A 1 314 ? 3.918 4.087 -11.477 1.00 85.31 314 SER A O 1
ATOM 2434 N N . LYS A 1 315 ? 3.517 6.185 -10.776 1.00 90.19 315 LYS A N 1
ATOM 2435 C CA . LYS A 1 315 ? 4.102 6.046 -9.435 1.00 90.19 315 LYS A CA 1
ATOM 2436 C C . LYS A 1 315 ? 3.066 5.947 -8.324 1.00 90.19 315 LYS A C 1
ATOM 2438 O O . LYS A 1 315 ? 3.398 5.460 -7.249 1.00 90.19 315 LYS A O 1
ATOM 2443 N N . VAL A 1 316 ? 1.834 6.409 -8.559 1.00 92.12 316 VAL A N 1
ATOM 2444 C CA . VAL A 1 316 ? 0.806 6.488 -7.509 1.00 92.12 316 VAL A CA 1
ATOM 2445 C C . VAL A 1 316 ? 0.541 5.123 -6.878 1.00 92.12 316 VAL A C 1
ATOM 2447 O O . VAL A 1 316 ? 0.608 5.002 -5.662 1.00 92.12 316 VAL A O 1
ATOM 2450 N N . ASP A 1 317 ? 0.377 4.077 -7.689 1.00 93.56 317 ASP A N 1
ATOM 2451 C CA . ASP A 1 317 ? 0.143 2.725 -7.182 1.00 93.56 317 ASP A CA 1
ATOM 2452 C C . ASP A 1 317 ? 1.331 2.209 -6.362 1.00 93.56 317 ASP A C 1
ATOM 2454 O O . ASP A 1 317 ? 1.123 1.600 -5.321 1.00 93.56 317 ASP A O 1
ATOM 2458 N N . TYR A 1 318 ? 2.573 2.501 -6.758 1.00 92.44 318 TYR A N 1
ATOM 2459 C CA . TYR A 1 318 ? 3.756 2.124 -5.975 1.00 92.44 318 TYR A CA 1
ATOM 2460 C C . TYR A 1 318 ? 3.816 2.831 -4.626 1.00 92.44 318 TYR A C 1
ATOM 2462 O O . TYR A 1 318 ? 4.125 2.220 -3.605 1.00 92.44 318 TYR A O 1
ATOM 2470 N N . ILE A 1 319 ? 3.479 4.120 -4.603 1.00 93.00 319 ILE A N 1
ATOM 2471 C CA . ILE A 1 319 ? 3.400 4.895 -3.366 1.00 93.00 319 ILE A CA 1
ATOM 2472 C C . ILE A 1 319 ? 2.323 4.301 -2.441 1.00 93.00 319 ILE A C 1
ATOM 2474 O O . ILE A 1 319 ? 2.564 4.153 -1.241 1.00 93.00 319 ILE A O 1
ATOM 2478 N N . LEU A 1 320 ? 1.169 3.903 -2.988 1.00 94.19 320 LEU A N 1
ATOM 2479 C CA . LEU A 1 320 ? 0.085 3.266 -2.233 1.00 94.19 320 LEU A CA 1
ATOM 2480 C C . LEU A 1 320 ? 0.439 1.851 -1.751 1.00 94.19 320 LEU A C 1
ATOM 2482 O O . LEU A 1 320 ? 0.089 1.489 -0.631 1.00 94.19 320 LEU A O 1
ATOM 2486 N N . LEU A 1 321 ? 1.128 1.054 -2.566 1.00 93.50 321 LEU A N 1
ATOM 2487 C CA . LEU A 1 321 ? 1.485 -0.328 -2.238 1.00 93.50 321 LEU A CA 1
ATOM 2488 C C . LEU A 1 321 ? 2.661 -0.405 -1.260 1.00 93.50 321 LEU A C 1
ATOM 2490 O O . LEU A 1 321 ? 2.644 -1.230 -0.352 1.00 93.50 321 LEU A O 1
ATOM 2494 N N . GLU A 1 322 ? 3.673 0.450 -1.417 1.00 92.31 322 GLU A N 1
ATOM 2495 C CA . GLU A 1 322 ? 4.938 0.299 -0.693 1.00 92.31 322 GLU A CA 1
ATOM 2496 C C . GLU A 1 322 ? 5.256 1.417 0.307 1.00 92.31 322 GLU A C 1
ATOM 2498 O O . GLU A 1 322 ? 6.211 1.293 1.078 1.00 92.31 322 GLU A O 1
ATOM 2503 N N . ARG A 1 323 ? 4.552 2.556 0.266 1.00 93.69 323 ARG A N 1
ATOM 2504 C CA . ARG A 1 323 ? 4.886 3.742 1.081 1.00 93.69 323 ARG A CA 1
ATOM 2505 C C . ARG A 1 323 ? 3.689 4.328 1.833 1.00 93.69 323 ARG A C 1
ATOM 2507 O O . ARG A 1 323 ? 3.837 5.375 2.466 1.00 93.69 323 ARG A O 1
ATOM 2514 N N . LEU A 1 324 ? 2.542 3.645 1.864 1.00 94.38 324 LEU A N 1
ATOM 2515 C CA . LEU A 1 324 ? 1.345 4.119 2.567 1.00 94.38 324 LEU A CA 1
ATOM 2516 C C . LEU A 1 324 ? 1.583 4.356 4.067 1.00 94.38 324 LEU A C 1
ATOM 2518 O O . LEU A 1 324 ? 1.069 5.325 4.621 1.00 94.38 324 LEU A O 1
ATOM 2522 N N . ASP A 1 325 ? 2.420 3.545 4.718 1.00 93.50 325 ASP A N 1
ATOM 2523 C CA . ASP A 1 325 ? 2.800 3.761 6.121 1.00 93.50 325 ASP A CA 1
ATOM 2524 C C . ASP A 1 325 ? 3.663 5.016 6.320 1.00 93.50 325 ASP A C 1
ATOM 2526 O O . ASP A 1 325 ? 3.574 5.669 7.361 1.00 93.50 325 ASP A O 1
ATOM 2530 N N . LYS A 1 326 ? 4.467 5.413 5.323 1.00 95.75 326 LYS A N 1
ATOM 2531 C CA . LYS A 1 326 ? 5.180 6.700 5.367 1.00 95.75 326 LYS A CA 1
ATOM 2532 C C . LYS A 1 326 ? 4.191 7.858 5.227 1.00 95.75 326 LYS A C 1
ATOM 2534 O O . LYS A 1 326 ? 4.280 8.809 5.996 1.00 95.75 326 LYS A O 1
ATOM 2539 N N . ILE A 1 327 ? 3.195 7.745 4.341 1.00 96.25 327 ILE A N 1
ATOM 2540 C CA . ILE A 1 327 ? 2.115 8.744 4.229 1.00 96.25 327 ILE A CA 1
ATOM 2541 C C . ILE A 1 327 ? 1.333 8.841 5.542 1.00 96.25 327 ILE A C 1
ATOM 2543 O O . ILE A 1 327 ? 1.081 9.946 6.014 1.00 96.25 327 ILE A O 1
ATOM 2547 N N . ARG A 1 328 ? 1.016 7.706 6.181 1.00 95.25 328 ARG A N 1
ATOM 2548 C CA . ARG A 1 328 ? 0.391 7.664 7.513 1.00 95.25 328 ARG A CA 1
ATOM 2549 C C . ARG A 1 328 ? 1.174 8.505 8.523 1.00 95.25 328 ARG A C 1
ATOM 2551 O O . ARG A 1 328 ? 0.597 9.371 9.174 1.00 95.25 328 ARG A O 1
ATOM 2558 N N . LYS A 1 329 ? 2.488 8.282 8.616 1.00 95.56 329 LYS A N 1
ATOM 2559 C CA . LYS A 1 329 ? 3.371 9.021 9.532 1.00 95.56 329 LYS A CA 1
ATOM 2560 C C . LYS A 1 329 ? 3.402 10.519 9.220 1.00 95.56 329 LYS A C 1
ATOM 2562 O O . LYS A 1 329 ? 3.319 11.319 10.146 1.00 95.56 329 LYS A O 1
ATOM 2567 N N . ILE A 1 330 ? 3.461 10.902 7.942 1.00 96.25 330 ILE A N 1
ATOM 2568 C CA . ILE A 1 330 ? 3.424 12.309 7.501 1.00 96.25 330 ILE A CA 1
ATOM 2569 C C . ILE A 1 330 ? 2.114 12.981 7.941 1.00 96.25 330 ILE A C 1
ATOM 2571 O O . ILE A 1 330 ? 2.137 14.057 8.538 1.00 96.25 330 ILE A O 1
ATOM 2575 N N . VAL A 1 331 ? 0.976 12.329 7.689 1.00 96.12 331 VAL A N 1
ATOM 2576 C CA . VAL A 1 331 ? -0.373 12.785 8.067 1.00 96.12 331 VAL A CA 1
ATOM 2577 C C . VAL A 1 331 ? -0.471 13.002 9.579 1.00 96.12 331 VAL A C 1
ATOM 2579 O O . VAL A 1 331 ? -0.898 14.065 10.033 1.00 96.12 331 VAL A O 1
ATOM 2582 N N . GLU A 1 332 ? -0.015 12.032 10.375 1.00 94.31 332 GLU A N 1
ATOM 2583 C CA . GLU A 1 332 ? -0.022 12.116 11.839 1.00 94.31 332 GLU A CA 1
ATOM 2584 C C . GLU A 1 332 ? 0.925 13.194 12.383 1.00 94.31 332 GLU A C 1
ATOM 2586 O O . GLU A 1 332 ? 0.580 13.903 13.332 1.00 94.31 332 GLU A O 1
ATOM 2591 N N . GLN A 1 333 ? 2.115 13.335 11.796 1.00 94.88 333 GLN A N 1
ATOM 2592 C CA . GLN A 1 333 ? 3.118 14.320 12.201 1.00 94.88 333 GLN A CA 1
ATOM 2593 C C . GLN A 1 333 ? 2.670 15.749 11.892 1.00 94.88 333 GLN A C 1
ATOM 2595 O O . GLN A 1 333 ? 2.853 16.646 12.716 1.00 94.88 333 GLN A O 1
ATOM 2600 N N . ASN A 1 334 ? 2.061 15.965 10.727 1.00 94.75 334 ASN A N 1
ATOM 2601 C CA . ASN A 1 334 ? 1.641 17.291 10.282 1.00 94.75 334 ASN A CA 1
ATOM 2602 C C . ASN A 1 334 ? 0.221 17.658 10.746 1.00 94.75 334 ASN A C 1
ATOM 2604 O O . ASN A 1 334 ? -0.129 18.839 10.722 1.00 94.75 334 ASN A O 1
ATOM 2608 N N . GLY A 1 335 ? -0.574 16.691 11.226 1.00 94.56 335 GLY A N 1
ATOM 2609 C CA . GLY A 1 335 ? -1.977 16.912 11.596 1.00 94.56 335 GLY A CA 1
ATOM 2610 C C . GLY A 1 335 ? -2.824 17.289 10.380 1.00 94.56 335 GLY A C 1
ATOM 2611 O O . GLY A 1 335 ? -3.647 18.200 10.447 1.00 94.56 335 GLY A O 1
ATOM 2612 N N . SER A 1 336 ? -2.551 16.648 9.245 1.00 96.69 336 SER A N 1
ATOM 2613 C CA . SER A 1 336 ? -3.213 16.890 7.964 1.00 96.69 336 SER A CA 1
ATOM 2614 C C . SER A 1 336 ? -4.127 15.729 7.596 1.00 96.69 336 SER A C 1
ATOM 2616 O O . SER A 1 336 ? -4.074 14.658 8.190 1.00 96.69 336 SER A O 1
ATOM 2618 N N . TYR A 1 337 ? -5.011 15.942 6.635 1.00 96.94 337 TYR A N 1
ATOM 2619 C CA . TYR A 1 337 ? -5.828 14.930 5.987 1.00 96.94 337 TYR A CA 1
ATOM 2620 C C . TYR A 1 337 ? -5.393 14.834 4.529 1.00 96.94 337 TYR A C 1
ATOM 2622 O O . TYR A 1 337 ? -5.144 15.853 3.884 1.00 96.94 337 TYR A O 1
ATOM 2630 N N . VAL A 1 338 ? -5.286 13.612 4.012 1.00 96.88 338 VAL A N 1
ATOM 2631 C CA . VAL A 1 338 ? -4.891 13.366 2.625 1.00 96.88 338 VAL A CA 1
ATOM 2632 C C . VAL A 1 338 ? -5.908 12.430 1.996 1.00 96.88 338 VAL A C 1
ATOM 2634 O O . VAL A 1 338 ? -6.056 11.286 2.422 1.00 96.88 338 VAL A O 1
ATOM 2637 N N . LEU A 1 339 ? -6.592 12.921 0.967 1.00 95.50 339 LEU A N 1
ATOM 2638 C CA . LEU A 1 339 ? -7.440 12.108 0.111 1.00 95.50 339 LEU A CA 1
ATOM 2639 C C . LEU A 1 339 ? -6.582 11.545 -1.021 1.00 95.50 339 LEU A C 1
ATOM 2641 O O . LEU A 1 339 ? -6.096 12.283 -1.882 1.00 95.50 339 LEU A O 1
ATOM 2645 N N . LEU A 1 340 ? -6.399 10.229 -0.980 1.00 94.50 340 LEU A N 1
ATOM 2646 C CA . LEU A 1 340 ? -5.645 9.459 -1.959 1.00 94.50 340 LEU A CA 1
ATOM 2647 C C . LEU A 1 340 ? -6.599 8.837 -2.994 1.00 94.50 340 LEU A C 1
ATOM 2649 O O . LEU A 1 340 ? -7.727 8.478 -2.642 1.00 94.50 340 LEU A O 1
ATOM 2653 N N . PRO A 1 341 ? -6.172 8.689 -4.259 1.00 93.06 341 PRO A N 1
ATOM 2654 C CA . PRO A 1 341 ? -6.952 7.965 -5.252 1.00 93.06 341 PRO A CA 1
ATOM 2655 C C . PRO A 1 341 ? -7.008 6.461 -4.915 1.00 93.06 341 PRO A C 1
ATOM 2657 O O . PRO A 1 341 ? -6.058 5.932 -4.332 1.00 93.06 341 PRO A O 1
ATOM 2660 N N . PRO A 1 342 ? -8.082 5.748 -5.303 1.00 92.12 342 PRO A N 1
ATOM 2661 C CA . PRO A 1 342 ? -8.129 4.291 -5.196 1.00 92.12 342 PRO A CA 1
ATOM 2662 C C . PRO A 1 342 ? -7.035 3.614 -6.030 1.00 92.12 342 PRO A C 1
ATOM 2664 O O . PRO A 1 342 ? -6.661 4.112 -7.099 1.00 92.12 342 PRO A O 1
ATOM 2667 N N . LEU A 1 343 ? -6.562 2.454 -5.570 1.00 94.12 343 LEU A N 1
ATOM 2668 C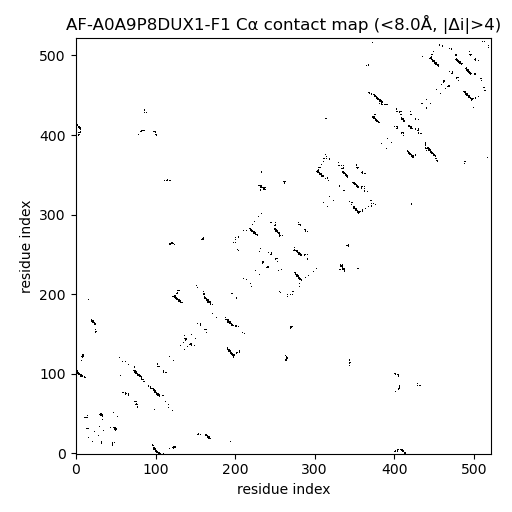 CA . LEU A 1 343 ? -5.513 1.682 -6.235 1.00 94.12 343 LEU A CA 1
ATOM 2669 C C . LEU A 1 343 ? -5.919 1.284 -7.663 1.00 94.12 343 LEU A C 1
ATOM 2671 O O . LEU A 1 343 ? -7.009 0.756 -7.885 1.00 94.12 343 LEU A O 1
ATOM 2675 N N . GLY A 1 344 ? -5.031 1.499 -8.638 1.00 90.81 344 GLY A N 1
ATOM 2676 C CA . GLY A 1 344 ? -5.262 1.128 -10.036 1.00 90.81 344 GLY A CA 1
ATOM 2677 C C . GLY A 1 344 ? -6.223 2.049 -10.796 1.00 90.81 344 GLY A C 1
ATOM 2678 O O . GLY A 1 344 ? -6.566 1.760 -11.938 1.00 90.81 344 GLY A O 1
ATOM 2679 N N . ASN A 1 345 ? -6.651 3.172 -10.210 1.00 86.44 345 ASN A N 1
ATOM 2680 C CA . ASN A 1 345 ? -7.570 4.119 -10.855 1.00 86.44 345 ASN A CA 1
ATOM 2681 C C . ASN A 1 345 ? -6.899 5.004 -11.932 1.00 86.44 345 ASN A C 1
ATOM 2683 O O . ASN A 1 345 ? -7.554 5.854 -12.528 1.00 86.44 345 ASN A O 1
ATOM 2687 N N . HIS A 1 346 ? -5.585 4.866 -12.154 1.00 83.38 346 HIS A N 1
ATOM 2688 C CA . HIS A 1 346 ? -4.802 5.677 -13.104 1.00 83.38 346 HIS A CA 1
ATOM 2689 C C . HIS A 1 346 ? -4.944 7.204 -12.922 1.00 83.38 346 HIS A C 1
ATOM 2691 O O . HIS A 1 346 ? -4.680 7.977 -13.842 1.00 83.38 346 HIS A O 1
ATOM 2697 N N . SER A 1 347 ? -5.315 7.652 -11.720 1.00 87.88 347 SER A N 1
ATOM 2698 C CA . SER A 1 347 ? -5.433 9.065 -11.359 1.00 87.88 347 SER A CA 1
ATOM 2699 C C . SER A 1 347 ? -4.252 9.488 -10.495 1.00 87.88 347 SER A C 1
ATOM 2701 O O . SER A 1 347 ? -3.951 8.852 -9.489 1.00 87.88 347 SER A O 1
ATOM 2703 N N . GLY A 1 348 ? -3.590 10.575 -10.886 1.00 88.44 348 GLY A N 1
ATOM 2704 C CA . GLY A 1 348 ? -2.471 11.165 -10.151 1.00 88.44 348 GLY A CA 1
ATOM 2705 C C . GLY A 1 348 ? -2.881 12.290 -9.203 1.00 88.44 348 GLY A C 1
ATOM 2706 O O . GLY A 1 348 ? -2.012 12.991 -8.706 1.00 88.44 348 GLY A O 1
ATOM 2707 N N . LEU A 1 349 ? -4.176 12.531 -8.988 1.00 93.31 349 LEU A N 1
ATOM 2708 C CA . LEU A 1 349 ? -4.643 13.663 -8.188 1.00 93.31 349 LEU A CA 1
ATOM 2709 C C . LEU A 1 349 ? -4.782 13.274 -6.713 1.00 93.31 349 LEU A C 1
ATOM 2711 O O . LEU A 1 349 ? -5.546 12.367 -6.382 1.00 93.31 349 LEU A O 1
ATOM 2715 N N . LEU A 1 350 ? -4.093 13.999 -5.835 1.00 94.06 350 LEU A N 1
ATOM 2716 C CA . LEU A 1 350 ? -4.288 13.939 -4.386 1.00 94.06 350 LEU A CA 1
ATOM 2717 C C . LEU A 1 350 ? -4.791 15.280 -3.863 1.00 94.06 350 LEU A C 1
ATOM 2719 O O . LEU A 1 350 ? -4.478 16.332 -4.423 1.00 94.06 350 LEU A O 1
ATOM 2723 N N . ARG A 1 351 ? -5.517 15.238 -2.748 1.00 96.44 351 ARG A N 1
ATOM 2724 C CA . ARG A 1 351 ? -5.962 16.436 -2.031 1.00 96.44 351 ARG A CA 1
ATOM 2725 C C . ARG A 1 351 ? -5.422 16.424 -0.615 1.00 96.44 351 ARG A C 1
ATOM 2727 O O . ARG A 1 351 ? -5.667 15.477 0.127 1.00 96.44 351 ARG A O 1
ATOM 2734 N N . VAL A 1 352 ? -4.722 17.486 -0.237 1.00 98.06 352 VAL A N 1
ATOM 2735 C CA . VAL A 1 352 ? -4.235 17.711 1.126 1.00 98.06 352 VAL A CA 1
ATOM 2736 C C . VAL A 1 352 ? -5.087 18.772 1.795 1.00 98.06 352 VAL A C 1
ATOM 2738 O O . VAL A 1 352 ? -5.352 19.821 1.213 1.00 98.06 352 VAL A O 1
ATOM 2741 N N . GLN A 1 353 ? -5.471 18.515 3.037 1.00 97.88 353 GLN A N 1
ATOM 2742 C CA . GLN A 1 353 ? -6.202 19.438 3.889 1.00 97.88 353 GLN A CA 1
ATOM 2743 C C . GLN A 1 353 ? -5.506 19.559 5.249 1.00 97.88 353 GLN A C 1
ATOM 2745 O O . GLN A 1 353 ? -5.061 18.561 5.804 1.00 97.88 353 GLN A O 1
ATOM 2750 N N . ALA A 1 354 ? -5.388 20.762 5.808 1.00 97.69 354 ALA A N 1
ATOM 2751 C CA . ALA A 1 354 ? -4.828 20.965 7.150 1.00 97.69 354 ALA A CA 1
ATOM 2752 C C . ALA A 1 354 ? -5.386 22.229 7.822 1.00 97.69 354 ALA A C 1
ATOM 2754 O O . ALA A 1 354 ? -6.166 22.972 7.226 1.00 97.69 354 ALA A O 1
ATOM 2755 N N . THR A 1 355 ? -4.965 22.477 9.065 1.00 95.62 355 THR A N 1
ATOM 2756 C CA . THR A 1 355 ? -5.388 23.632 9.878 1.00 95.62 355 THR A CA 1
ATOM 2757 C C . THR A 1 355 ? -4.756 24.962 9.474 1.00 95.62 355 THR A C 1
ATOM 2759 O O . THR A 1 355 ? -5.226 26.023 9.879 1.00 95.62 355 THR A O 1
ATOM 2762 N N . ASP A 1 356 ? -3.679 24.916 8.693 1.00 95.69 356 ASP A N 1
ATOM 2763 C CA . ASP A 1 356 ? -2.925 26.071 8.218 1.00 95.69 356 ASP A CA 1
ATOM 2764 C C . ASP A 1 356 ? -2.170 25.725 6.926 1.00 95.69 356 ASP A C 1
ATOM 2766 O O . ASP A 1 356 ? -1.879 24.559 6.646 1.00 95.69 356 ASP A O 1
ATOM 2770 N N . ILE A 1 357 ? -1.837 26.755 6.143 1.00 97.31 357 ILE A N 1
ATOM 2771 C CA . ILE A 1 357 ? -1.165 26.614 4.841 1.00 97.31 357 ILE A CA 1
ATOM 2772 C C . ILE A 1 357 ? 0.215 25.958 4.985 1.00 97.31 357 ILE A C 1
ATOM 2774 O O . ILE A 1 357 ? 0.614 25.173 4.130 1.00 97.31 357 ILE A O 1
ATOM 2778 N N . LEU A 1 358 ? 0.940 26.229 6.075 1.00 96.62 358 LEU A N 1
ATOM 2779 C CA . LEU A 1 358 ? 2.271 25.661 6.291 1.00 96.62 358 LEU A CA 1
ATOM 2780 C C . LEU A 1 358 ? 2.213 24.130 6.398 1.00 96.62 358 LEU A C 1
ATOM 2782 O O . LEU A 1 358 ? 3.044 23.450 5.798 1.00 96.62 358 LEU A O 1
ATOM 2786 N N . ASN A 1 359 ? 1.236 23.577 7.121 1.00 96.44 359 ASN A N 1
ATOM 2787 C CA . ASN A 1 359 ? 1.059 22.127 7.241 1.00 96.44 359 ASN A CA 1
ATOM 2788 C C . ASN A 1 359 ? 0.559 21.477 5.948 1.00 96.44 359 ASN A C 1
ATOM 2790 O O . ASN A 1 359 ? 0.942 20.336 5.673 1.00 96.44 359 ASN A O 1
ATOM 2794 N N . VAL A 1 360 ? -0.237 22.191 5.142 1.00 98.06 360 VAL A N 1
ATOM 2795 C CA . VAL A 1 360 ? -0.577 21.748 3.779 1.00 98.06 360 VAL A CA 1
ATOM 2796 C C . VAL A 1 360 ? 0.702 21.610 2.955 1.00 98.06 360 VAL A C 1
ATOM 2798 O O . VAL A 1 360 ? 1.004 20.521 2.477 1.00 98.06 360 VAL A O 1
ATOM 2801 N N . GLU A 1 361 ? 1.502 22.672 2.864 1.00 97.69 361 GLU A N 1
ATOM 2802 C CA . GLU A 1 361 ? 2.730 22.688 2.060 1.00 97.69 361 GLU A CA 1
ATOM 2803 C C . GLU A 1 361 ? 3.765 21.657 2.527 1.00 97.69 361 GLU A C 1
ATOM 2805 O O . GLU A 1 361 ? 4.373 20.981 1.699 1.00 97.69 361 GLU A O 1
ATOM 2810 N N . ARG A 1 362 ? 3.943 21.481 3.844 1.00 96.94 362 ARG A N 1
ATOM 2811 C CA . ARG A 1 362 ? 4.828 20.440 4.398 1.00 96.94 362 ARG A CA 1
ATOM 2812 C C . ARG A 1 362 ? 4.365 19.042 4.018 1.00 96.94 362 ARG A C 1
ATOM 2814 O O . ARG A 1 362 ? 5.146 18.282 3.465 1.00 96.94 362 ARG A O 1
ATOM 2821 N N . THR A 1 363 ? 3.084 18.740 4.229 1.00 97.69 363 THR A N 1
ATOM 2822 C CA . THR A 1 363 ? 2.513 17.431 3.880 1.00 97.69 363 THR A CA 1
ATOM 2823 C C . THR A 1 363 ? 2.691 17.128 2.397 1.00 97.69 363 THR A C 1
ATOM 2825 O O . THR A 1 363 ? 3.075 16.016 2.043 1.00 97.69 363 THR A O 1
ATOM 2828 N N . VAL A 1 364 ? 2.451 18.114 1.527 1.00 97.44 364 VAL A N 1
ATOM 2829 C CA . VAL A 1 364 ? 2.645 17.932 0.088 1.00 97.44 364 VAL A CA 1
ATOM 2830 C C . VAL A 1 364 ? 4.110 17.652 -0.237 1.00 97.44 364 VAL A C 1
ATOM 2832 O O . VAL A 1 364 ? 4.385 16.671 -0.921 1.00 97.44 364 VAL A O 1
ATOM 2835 N N . ARG A 1 365 ? 5.055 18.458 0.262 1.00 96.00 365 ARG A N 1
ATOM 2836 C CA . ARG A 1 365 ? 6.493 18.244 0.015 1.00 96.00 365 ARG A CA 1
ATOM 2837 C C . ARG A 1 365 ? 6.961 16.878 0.506 1.00 96.00 365 ARG A C 1
ATOM 2839 O O . ARG A 1 365 ? 7.650 16.179 -0.233 1.00 96.00 365 ARG A O 1
ATOM 2846 N N . ASP A 1 366 ? 6.537 16.476 1.701 1.00 95.56 366 ASP A N 1
ATOM 2847 C CA . ASP A 1 366 ? 6.895 15.184 2.284 1.00 95.56 366 ASP A CA 1
ATOM 2848 C C . ASP A 1 366 ? 6.370 14.026 1.417 1.00 95.56 366 ASP A C 1
ATOM 2850 O O . ASP A 1 366 ? 7.114 13.092 1.124 1.00 95.56 366 ASP A O 1
ATOM 2854 N N . ILE A 1 367 ? 5.127 14.100 0.919 1.00 94.94 367 ILE A N 1
ATOM 2855 C CA . ILE A 1 367 ? 4.566 13.084 0.010 1.00 94.94 367 ILE A CA 1
ATOM 2856 C C . ILE A 1 367 ? 5.272 13.101 -1.353 1.00 94.94 367 ILE A C 1
ATOM 2858 O O . ILE A 1 367 ? 5.637 12.043 -1.864 1.00 94.94 367 ILE A O 1
ATOM 2862 N N . MET A 1 368 ? 5.504 14.279 -1.939 1.00 93.69 368 MET A N 1
ATOM 2863 C CA . MET A 1 368 ? 6.197 14.422 -3.227 1.00 93.69 368 MET A CA 1
ATOM 2864 C C . MET A 1 368 ? 7.637 13.898 -3.164 1.00 93.69 368 MET A C 1
ATOM 2866 O O . MET A 1 368 ? 8.141 13.381 -4.161 1.00 93.69 368 MET A O 1
ATOM 2870 N N . SER A 1 369 ? 8.289 13.963 -1.998 1.00 92.19 369 SER A N 1
ATOM 2871 C CA . SER A 1 369 ? 9.627 13.394 -1.799 1.00 92.19 369 SER A CA 1
ATOM 2872 C C . SER A 1 369 ? 9.651 11.865 -1.945 1.00 92.19 369 SER A C 1
ATOM 2874 O O . SER A 1 369 ? 10.634 11.305 -2.430 1.00 92.19 369 SER A O 1
ATOM 2876 N N . LEU A 1 370 ? 8.544 11.179 -1.620 1.00 92.69 370 LEU A N 1
ATOM 2877 C CA . LEU A 1 370 ? 8.420 9.727 -1.788 1.00 92.69 370 LEU A CA 1
ATOM 2878 C C . LEU A 1 370 ? 8.459 9.323 -3.267 1.00 92.69 370 LEU A C 1
ATOM 2880 O O . LEU A 1 370 ? 8.942 8.240 -3.588 1.00 92.69 370 LEU A O 1
ATOM 2884 N N . ALA A 1 371 ? 8.000 10.192 -4.176 1.00 90.69 371 ALA A N 1
ATOM 2885 C CA . ALA A 1 371 ? 8.007 9.924 -5.614 1.00 90.69 371 ALA A CA 1
ATOM 2886 C C . ALA A 1 371 ? 9.426 9.847 -6.206 1.00 90.69 371 ALA A C 1
ATOM 2888 O O . ALA A 1 371 ? 9.611 9.231 -7.261 1.00 90.69 371 ALA A O 1
ATOM 2889 N N . GLY A 1 372 ? 10.425 10.434 -5.535 1.00 89.69 372 GLY A N 1
ATOM 2890 C CA . GLY A 1 372 ? 11.828 10.375 -5.953 1.00 89.69 372 GLY A CA 1
ATOM 2891 C C . GLY A 1 372 ? 12.464 8.989 -5.819 1.00 89.69 372 GLY A C 1
ATOM 2892 O O . GLY A 1 372 ? 13.421 8.700 -6.523 1.00 89.69 372 GLY A O 1
ATOM 2893 N N . GLN A 1 373 ? 11.888 8.102 -4.998 1.00 89.88 373 GLN A N 1
ATOM 2894 C CA . GLN A 1 373 ? 12.359 6.718 -4.807 1.00 89.88 373 GLN A CA 1
ATOM 2895 C C . GLN A 1 373 ? 11.907 5.763 -5.925 1.00 89.88 373 GLN A C 1
ATOM 2897 O O . GLN A 1 373 ? 12.267 4.588 -5.918 1.00 89.88 373 GLN A O 1
ATOM 2902 N N . PHE A 1 374 ? 11.094 6.246 -6.870 1.00 93.12 374 PHE A N 1
ATOM 2903 C CA . PHE A 1 374 ? 10.541 5.445 -7.958 1.00 93.12 374 PHE A CA 1
ATOM 2904 C C . PHE A 1 374 ? 10.999 5.978 -9.304 1.00 93.12 374 PHE A C 1
ATOM 2906 O O . PHE A 1 374 ? 10.849 7.169 -9.603 1.00 93.12 374 PHE A O 1
ATOM 2913 N N . TYR A 1 375 ? 11.529 5.090 -10.136 1.00 95.50 375 TYR A N 1
ATOM 2914 C CA . TYR A 1 375 ? 12.029 5.420 -11.464 1.00 95.50 375 TYR A CA 1
ATOM 2915 C C . TYR A 1 375 ? 11.094 4.869 -12.540 1.00 95.50 375 TYR A C 1
ATOM 2917 O O . TYR A 1 375 ? 10.351 3.906 -12.335 1.00 95.50 375 TYR A O 1
ATOM 2925 N N . SER A 1 376 ? 11.167 5.480 -13.719 1.00 96.75 376 SER A N 1
ATOM 2926 C CA . SER A 1 376 ? 10.548 4.960 -14.935 1.00 96.75 376 SER A CA 1
ATOM 2927 C C . SER A 1 376 ? 11.608 4.870 -16.020 1.00 96.75 376 SER A C 1
ATOM 2929 O O . SER A 1 376 ? 12.200 5.885 -16.383 1.00 96.75 376 SER A O 1
ATOM 2931 N N . ALA A 1 377 ? 11.840 3.682 -16.569 1.00 97.69 377 ALA A N 1
ATOM 2932 C CA . ALA A 1 377 ? 12.721 3.496 -17.711 1.00 97.69 377 ALA A CA 1
ATOM 2933 C C . ALA A 1 377 ? 11.942 3.072 -18.959 1.00 97.69 377 ALA A C 1
ATOM 2935 O O . ALA A 1 377 ? 10.871 2.468 -18.892 1.00 97.69 377 ALA A O 1
ATOM 2936 N N . SER A 1 378 ? 12.459 3.436 -20.126 1.00 97.81 378 SER A N 1
ATOM 2937 C CA . SER A 1 378 ? 11.946 3.001 -21.421 1.00 97.81 378 SER A CA 1
ATOM 2938 C C . SER A 1 378 ? 13.105 2.602 -22.319 1.00 97.81 378 SER A C 1
ATOM 2940 O O . SER A 1 378 ? 14.076 3.350 -22.445 1.00 97.81 378 SER A O 1
ATOM 2942 N N . TRP A 1 379 ? 13.017 1.414 -22.906 1.00 97.44 379 TRP A N 1
ATOM 2943 C CA . TRP A 1 379 ? 14.081 0.812 -23.697 1.00 97.44 379 TRP A CA 1
ATOM 2944 C C . TRP A 1 379 ? 13.538 0.363 -25.048 1.00 97.44 379 TRP A C 1
ATOM 2946 O O . TRP A 1 379 ? 12.934 -0.703 -25.171 1.00 97.44 379 TRP A O 1
ATOM 2956 N N . TRP A 1 380 ? 13.785 1.185 -26.064 1.00 96.44 380 TRP A N 1
ATOM 2957 C CA . TRP A 1 380 ? 13.384 0.929 -27.441 1.00 96.44 380 TRP A CA 1
ATOM 2958 C C . TRP A 1 380 ? 14.476 0.167 -28.178 1.00 96.44 380 TRP A C 1
ATOM 2960 O O . TRP A 1 380 ? 15.618 0.627 -28.225 1.00 96.44 380 TRP A O 1
ATOM 2970 N N . LEU A 1 381 ? 14.126 -0.958 -28.799 1.00 93.06 381 LEU A N 1
ATOM 2971 C CA . LEU A 1 381 ? 14.996 -1.664 -29.739 1.00 93.06 381 LEU A CA 1
ATOM 2972 C C . LEU A 1 381 ? 14.561 -1.304 -31.164 1.00 93.06 381 LEU A C 1
ATOM 2974 O O . LEU A 1 381 ? 13.408 -1.521 -31.533 1.00 93.06 381 LEU A O 1
ATOM 2978 N N . THR A 1 382 ? 15.461 -0.733 -31.964 1.00 85.19 382 THR A N 1
ATOM 2979 C CA . THR A 1 382 ? 15.124 -0.210 -33.302 1.00 85.19 382 THR A CA 1
ATOM 2980 C C . THR A 1 382 ? 15.573 -1.133 -34.426 1.00 85.19 382 THR A C 1
ATOM 2982 O O . THR A 1 382 ? 14.838 -1.326 -35.392 1.00 85.19 382 THR A O 1
ATOM 2985 N N . GLN A 1 383 ? 16.759 -1.730 -34.310 1.00 79.44 383 GLN A N 1
ATOM 2986 C CA . GLN A 1 383 ? 17.281 -2.690 -35.281 1.00 79.44 383 GLN A CA 1
ATOM 2987 C C . GLN A 1 383 ? 17.833 -3.897 -34.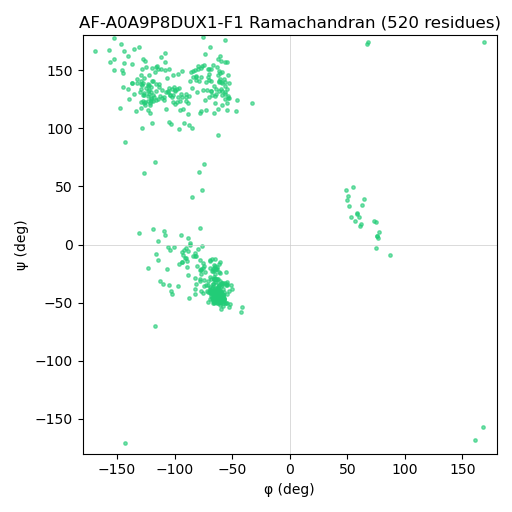540 1.00 79.44 383 GLN A C 1
ATOM 2989 O O . GLN A 1 383 ? 18.806 -3.783 -33.795 1.00 79.44 383 GLN A O 1
ATOM 2994 N N . LEU A 1 384 ? 17.200 -5.046 -34.747 1.00 79.94 384 LEU A N 1
ATOM 2995 C CA . LEU A 1 384 ? 17.751 -6.322 -34.314 1.00 79.94 384 LEU A CA 1
ATOM 2996 C C . LEU A 1 384 ? 18.805 -6.782 -35.321 1.00 79.94 384 LEU A C 1
ATOM 2998 O O . LEU A 1 384 ? 18.703 -6.482 -36.512 1.00 79.94 384 LEU A O 1
ATOM 3002 N N . ASP A 1 385 ? 19.789 -7.535 -34.839 1.00 77.62 385 ASP A N 1
ATOM 3003 C CA . ASP A 1 385 ? 20.728 -8.259 -35.694 1.00 77.62 385 ASP A CA 1
ATOM 3004 C C . ASP A 1 385 ? 19.930 -9.123 -36.702 1.00 77.62 385 ASP A C 1
ATOM 3006 O O . ASP A 1 385 ? 19.083 -9.905 -36.264 1.00 77.62 385 ASP A O 1
ATOM 3010 N N . PRO A 1 386 ? 20.157 -9.010 -38.028 1.00 75.31 386 PRO A N 1
ATOM 3011 C CA . PRO A 1 386 ? 19.446 -9.800 -39.039 1.00 75.31 386 PRO A CA 1
ATOM 3012 C C . PRO A 1 386 ? 19.546 -11.317 -38.834 1.00 75.31 386 PRO A C 1
ATOM 3014 O O . PRO A 1 386 ? 18.681 -12.060 -39.297 1.00 75.31 386 PRO A O 1
ATOM 3017 N N . MET A 1 387 ? 20.589 -11.789 -38.141 1.00 79.19 387 MET A N 1
ATOM 3018 C CA . MET A 1 387 ? 20.756 -13.201 -37.785 1.00 79.19 387 MET A CA 1
ATOM 3019 C C . MET A 1 387 ? 19.956 -13.611 -36.539 1.00 79.19 387 MET A C 1
ATOM 3021 O O . MET A 1 387 ? 19.880 -14.800 -36.221 1.00 79.19 387 MET A O 1
ATOM 3025 N N . GLN A 1 388 ? 19.372 -12.661 -35.806 1.00 76.38 388 GLN A N 1
ATOM 3026 C CA . GLN A 1 388 ? 18.581 -12.923 -34.612 1.00 76.38 388 GLN A CA 1
ATOM 3027 C C . GLN A 1 388 ? 17.084 -12.896 -34.892 1.00 76.38 388 GLN A C 1
ATOM 3029 O O . GLN A 1 388 ? 16.516 -11.966 -35.461 1.00 76.38 388 GLN A O 1
ATOM 3034 N N . ARG A 1 389 ? 16.415 -13.932 -34.394 1.00 82.50 389 ARG A N 1
ATOM 3035 C CA . ARG A 1 389 ? 14.963 -14.023 -34.413 1.00 82.50 389 ARG A CA 1
ATOM 3036 C C . ARG A 1 389 ? 14.351 -13.061 -33.394 1.00 82.50 389 ARG A C 1
ATOM 3038 O O . ARG A 1 389 ? 14.814 -12.982 -32.258 1.00 82.50 389 ARG A O 1
ATOM 3045 N N . GLN A 1 390 ? 13.250 -12.416 -33.773 1.00 83.88 390 GLN A N 1
ATOM 3046 C CA . GLN A 1 390 ? 12.390 -11.708 -32.824 1.00 83.88 390 GLN A CA 1
ATOM 3047 C C . GLN A 1 390 ? 11.810 -12.663 -31.762 1.00 83.88 390 GLN A C 1
ATOM 3049 O O . GLN A 1 390 ? 11.533 -13.829 -32.072 1.00 83.88 390 GLN A O 1
ATOM 3054 N N . PRO A 1 391 ? 11.592 -12.185 -30.523 1.00 88.31 391 PRO A N 1
ATOM 3055 C CA . PRO A 1 391 ? 10.940 -12.982 -29.495 1.00 88.31 391 PRO A CA 1
ATOM 3056 C C . PRO A 1 391 ? 9.499 -13.301 -29.909 1.00 88.31 391 PRO A C 1
ATOM 3058 O O . PRO A 1 391 ? 8.726 -12.423 -30.292 1.00 88.31 391 PRO A O 1
ATOM 3061 N N . THR A 1 392 ? 9.125 -14.575 -29.830 1.00 90.38 392 THR A N 1
ATOM 3062 C CA . THR A 1 392 ? 7.737 -15.004 -30.038 1.00 90.38 392 THR A CA 1
ATOM 3063 C C . THR A 1 392 ? 6.845 -14.633 -28.864 1.00 90.38 392 THR A C 1
ATOM 3065 O O . THR A 1 392 ? 7.337 -14.423 -27.756 1.00 90.38 392 THR A O 1
ATOM 3068 N N . PRO A 1 393 ? 5.512 -14.670 -29.043 1.00 88.44 393 PRO A N 1
ATOM 3069 C CA . PRO A 1 393 ? 4.578 -14.562 -27.925 1.00 88.44 393 PRO A CA 1
ATOM 3070 C C . PRO A 1 393 ? 4.877 -15.539 -26.776 1.00 88.44 393 PRO A C 1
ATOM 3072 O O . PRO A 1 393 ? 4.694 -15.189 -25.616 1.00 88.44 393 PRO A O 1
ATOM 3075 N N . SER A 1 394 ? 5.366 -16.749 -27.076 1.00 89.12 394 SER A N 1
ATOM 3076 C CA . SER A 1 394 ? 5.764 -17.712 -26.043 1.00 89.12 394 SER A CA 1
ATOM 3077 C C . SER A 1 394 ? 7.021 -17.274 -25.292 1.00 89.12 394 SER A C 1
ATOM 3079 O O . SER A 1 394 ? 7.049 -17.366 -24.067 1.00 89.12 394 SER A O 1
ATOM 3081 N N . ASP A 1 395 ? 8.024 -16.751 -26.005 1.00 91.88 395 ASP A N 1
ATOM 3082 C CA . ASP A 1 395 ? 9.240 -16.213 -25.383 1.00 91.88 395 ASP A CA 1
ATOM 3083 C C . ASP A 1 395 ? 8.893 -15.036 -24.466 1.00 91.88 395 ASP A C 1
ATOM 3085 O O . ASP A 1 395 ? 9.378 -14.968 -23.342 1.00 91.88 395 ASP A O 1
ATOM 3089 N N . ILE A 1 396 ? 7.997 -14.144 -24.908 1.00 91.75 396 ILE A N 1
ATOM 3090 C CA . ILE A 1 396 ? 7.535 -12.990 -24.124 1.00 91.75 396 ILE A CA 1
ATOM 3091 C C . ILE A 1 396 ? 6.846 -13.446 -22.834 1.00 91.75 396 ILE A C 1
ATOM 3093 O O . ILE A 1 396 ? 7.177 -12.946 -21.760 1.00 91.75 396 ILE A O 1
ATOM 3097 N N . ARG A 1 397 ? 5.938 -14.427 -22.917 1.00 87.81 397 ARG A N 1
ATOM 3098 C CA . ARG A 1 397 ? 5.239 -14.968 -21.738 1.00 87.81 397 ARG A CA 1
ATOM 3099 C C . ARG A 1 397 ? 6.169 -15.644 -20.731 1.00 87.81 397 ARG A C 1
ATOM 3101 O O . ARG A 1 397 ? 5.855 -15.630 -19.550 1.00 87.81 397 ARG A O 1
ATOM 3108 N N . ALA A 1 398 ? 7.286 -16.222 -21.169 1.00 91.00 398 ALA A N 1
ATOM 3109 C CA . ALA A 1 398 ? 8.284 -16.797 -20.265 1.00 91.00 398 ALA A CA 1
ATOM 3110 C C . ALA A 1 398 ? 9.239 -15.732 -19.695 1.00 91.00 398 ALA A C 1
ATOM 3112 O O . ALA A 1 398 ? 9.606 -15.777 -18.523 1.00 91.00 398 ALA A O 1
ATOM 3113 N N . MET A 1 399 ? 9.623 -14.759 -20.522 1.00 95.31 399 MET A N 1
ATOM 3114 C CA . MET A 1 399 ? 10.597 -13.721 -20.195 1.00 95.31 399 MET A CA 1
ATOM 3115 C C . MET A 1 399 ? 10.061 -12.701 -19.183 1.00 95.31 399 MET A C 1
ATOM 3117 O O . MET A 1 399 ? 10.752 -12.384 -18.218 1.00 95.31 399 MET A O 1
ATOM 3121 N N . LEU A 1 400 ? 8.863 -12.145 -19.399 1.00 96.88 400 LEU A N 1
ATOM 3122 C CA . LEU A 1 400 ? 8.383 -11.022 -18.582 1.00 96.88 400 LEU A CA 1
ATOM 3123 C C . LEU A 1 400 ? 8.158 -11.379 -17.103 1.00 96.88 400 LEU A C 1
ATOM 3125 O O . LEU A 1 400 ? 8.508 -10.553 -16.256 1.00 96.88 400 LEU A O 1
ATOM 3129 N N . PRO A 1 401 ? 7.612 -12.560 -16.748 1.00 96.56 401 PRO A N 1
ATOM 3130 C CA . PRO A 1 401 ? 7.540 -12.981 -15.352 1.00 96.56 401 PRO A CA 1
ATOM 3131 C C . PRO A 1 401 ? 8.919 -13.153 -14.715 1.00 96.56 401 PRO A C 1
ATOM 3133 O O . PRO A 1 401 ? 9.106 -12.712 -13.587 1.00 96.56 401 PRO A O 1
ATOM 3136 N N . ASP A 1 402 ? 9.904 -13.726 -15.422 1.00 95.56 402 ASP A N 1
ATOM 3137 C CA . ASP A 1 402 ? 11.259 -13.905 -14.875 1.00 95.56 402 ASP A CA 1
ATOM 3138 C C . ASP A 1 402 ? 11.932 -12.547 -14.607 1.00 95.56 402 ASP A C 1
ATOM 3140 O O . ASP A 1 402 ? 12.455 -12.336 -13.513 1.00 95.56 402 ASP A O 1
ATOM 3144 N N . ILE A 1 403 ? 11.825 -11.574 -15.525 1.00 96.81 403 ILE A N 1
ATOM 3145 C CA . ILE A 1 403 ? 12.325 -10.208 -15.282 1.00 96.81 403 ILE A CA 1
ATOM 3146 C C . ILE A 1 403 ? 11.613 -9.584 -14.076 1.00 96.81 403 ILE A C 1
ATOM 3148 O O . ILE A 1 403 ? 12.274 -9.065 -13.177 1.00 96.81 403 ILE A O 1
ATOM 3152 N N . CYS A 1 404 ? 10.279 -9.623 -14.040 1.00 96.38 404 CYS A N 1
ATOM 3153 C CA . CYS A 1 404 ? 9.476 -8.974 -13.003 1.00 96.38 404 CYS A CA 1
ATOM 3154 C C . CYS A 1 404 ? 9.718 -9.577 -11.609 1.00 96.38 404 CYS A C 1
ATOM 3156 O O . CYS A 1 404 ? 9.939 -8.842 -10.647 1.00 96.38 404 CYS A O 1
ATOM 3158 N N . ILE A 1 405 ? 9.772 -10.907 -11.490 1.00 95.56 405 ILE A N 1
ATOM 3159 C CA . ILE A 1 405 ? 10.043 -11.603 -10.223 1.00 95.56 405 ILE A CA 1
ATOM 3160 C C . ILE A 1 405 ? 11.462 -11.297 -9.727 1.00 95.56 405 ILE A C 1
ATOM 3162 O O . ILE A 1 405 ? 11.659 -10.979 -8.554 1.00 95.56 405 ILE A O 1
ATOM 3166 N N . ASN A 1 406 ? 12.456 -11.362 -10.617 1.00 94.50 406 ASN A N 1
ATOM 3167 C CA . ASN A 1 406 ? 13.861 -11.199 -10.238 1.00 94.50 406 ASN A CA 1
ATOM 3168 C C . ASN A 1 406 ? 14.264 -9.735 -10.017 1.00 94.50 406 ASN A C 1
ATOM 3170 O O . ASN A 1 406 ? 15.241 -9.479 -9.317 1.00 94.50 406 ASN A O 1
ATOM 3174 N N . SER A 1 407 ? 13.531 -8.771 -10.579 1.00 95.12 407 SER A N 1
ATOM 3175 C CA . SER A 1 407 ? 13.791 -7.338 -10.376 1.00 95.12 407 SER A CA 1
ATOM 3176 C C . SER A 1 407 ? 12.917 -6.703 -9.300 1.00 95.12 407 SER A C 1
ATOM 3178 O O . SER A 1 407 ? 13.402 -5.853 -8.566 1.00 95.12 407 SER A O 1
ATOM 3180 N N . GLY A 1 408 ? 11.657 -7.122 -9.175 1.00 93.56 408 GLY A N 1
ATOM 3181 C CA . GLY A 1 408 ? 10.634 -6.401 -8.414 1.00 93.56 408 GLY A CA 1
ATOM 3182 C C . GLY A 1 408 ? 9.899 -5.320 -9.219 1.00 93.56 408 GLY A C 1
ATOM 3183 O O . GLY A 1 408 ? 8.898 -4.804 -8.737 1.00 93.56 408 GLY A O 1
ATOM 3184 N N . ALA A 1 409 ? 10.344 -4.999 -10.439 1.00 95.75 409 ALA A N 1
ATOM 3185 C CA . ALA A 1 409 ? 9.754 -3.952 -11.273 1.00 95.75 409 ALA A CA 1
ATOM 3186 C C . ALA A 1 409 ? 8.568 -4.464 -12.098 1.00 95.75 409 ALA A C 1
ATOM 3188 O O . ALA A 1 409 ? 8.576 -5.600 -12.570 1.00 95.75 409 ALA A O 1
ATOM 3189 N N . GLU A 1 410 ? 7.587 -3.603 -12.358 1.00 96.38 410 GLU A N 1
ATOM 3190 C CA . GLU A 1 410 ? 6.570 -3.844 -13.382 1.00 96.38 410 GLU A CA 1
ATOM 3191 C C . GLU A 1 410 ? 7.156 -3.621 -14.770 1.00 96.38 410 GLU A C 1
ATOM 3193 O O . GLU A 1 410 ? 7.798 -2.600 -15.039 1.00 96.38 410 GLU A O 1
ATOM 3198 N N . ILE A 1 411 ? 6.891 -4.571 -15.663 1.00 97.69 411 ILE A N 1
ATOM 3199 C CA . ILE A 1 411 ? 7.408 -4.569 -17.025 1.00 97.69 411 ILE A CA 1
ATOM 3200 C C . ILE A 1 411 ? 6.239 -4.583 -17.997 1.00 97.69 411 ILE A C 1
ATOM 3202 O O . ILE A 1 411 ? 5.461 -5.535 -18.036 1.00 97.69 411 ILE A O 1
ATOM 3206 N N . ASN A 1 412 ? 6.152 -3.558 -18.834 1.00 96.62 412 ASN A N 1
ATOM 3207 C CA . ASN A 1 412 ? 5.296 -3.555 -20.008 1.00 96.62 412 ASN A CA 1
ATOM 3208 C C . ASN A 1 412 ? 6.156 -3.727 -21.268 1.00 96.62 412 ASN A C 1
ATOM 3210 O O . ASN A 1 412 ? 7.163 -3.043 -21.435 1.00 96.62 412 ASN A O 1
ATOM 3214 N N . PHE A 1 413 ? 5.760 -4.636 -22.155 1.00 96.88 413 PHE A N 1
ATOM 3215 C CA . PHE A 1 413 ? 6.416 -4.889 -23.427 1.00 96.88 413 PHE A CA 1
ATOM 3216 C C . PHE A 1 413 ? 5.443 -4.797 -24.606 1.00 96.88 413 PHE A C 1
ATOM 3218 O O . PHE A 1 413 ? 4.488 -5.577 -24.739 1.00 96.88 413 PHE A O 1
ATOM 3225 N N . GLU A 1 414 ? 5.736 -3.875 -25.519 1.00 94.06 414 GLU A N 1
ATOM 3226 C CA . GLU A 1 414 ? 5.002 -3.669 -26.766 1.00 94.06 414 GLU A CA 1
ATOM 3227 C C . GLU A 1 414 ? 5.976 -3.264 -27.879 1.00 94.06 414 GLU A C 1
ATOM 3229 O O . GLU A 1 414 ? 6.821 -2.408 -27.667 1.00 94.06 414 GLU A O 1
ATOM 3234 N N . LYS A 1 415 ? 5.850 -3.845 -29.084 1.00 90.00 415 LYS A N 1
ATOM 3235 C CA . LYS A 1 415 ? 6.603 -3.429 -30.290 1.00 90.00 415 LYS A CA 1
ATOM 3236 C C . LYS A 1 415 ? 8.120 -3.276 -30.055 1.00 90.00 415 LYS A C 1
ATOM 3238 O O . LYS A 1 415 ? 8.712 -2.282 -30.456 1.00 90.00 415 LYS A O 1
ATOM 3243 N N . LEU A 1 416 ? 8.737 -4.268 -29.402 1.00 92.06 416 LEU A N 1
ATOM 3244 C CA . LEU A 1 416 ? 10.165 -4.265 -29.033 1.00 92.06 416 LEU A CA 1
ATOM 3245 C C . LEU A 1 416 ? 10.587 -3.084 -28.138 1.00 92.06 416 LEU A C 1
ATOM 3247 O O . LEU A 1 416 ? 11.746 -2.675 -28.138 1.00 92.06 416 LEU A O 1
ATOM 3251 N N . ASN A 1 417 ? 9.650 -2.549 -27.362 1.00 95.38 417 ASN A N 1
ATOM 3252 C CA . ASN A 1 417 ? 9.895 -1.515 -26.377 1.00 95.38 417 ASN A CA 1
ATOM 3253 C C . ASN A 1 417 ? 9.540 -2.034 -24.983 1.00 95.38 417 ASN A C 1
ATOM 3255 O O . ASN A 1 417 ? 8.427 -2.520 -24.764 1.00 95.38 417 ASN A O 1
ATOM 3259 N N . PHE A 1 418 ? 10.484 -1.919 -24.052 1.00 97.56 418 PHE A N 1
ATOM 3260 C CA . PHE A 1 418 ? 10.251 -2.172 -22.635 1.00 97.56 418 PHE A CA 1
ATOM 3261 C C . PHE A 1 418 ? 9.917 -0.862 -21.934 1.00 97.56 418 PHE A C 1
ATOM 3263 O O . PHE A 1 418 ? 10.683 0.091 -22.022 1.00 97.56 418 PHE A O 1
ATOM 3270 N N . HIS A 1 419 ? 8.836 -0.835 -21.169 1.00 97.56 419 HIS A N 1
ATOM 3271 C CA . HIS A 1 419 ? 8.598 0.172 -20.145 1.00 97.56 419 HIS A CA 1
ATOM 3272 C C . HIS A 1 419 ? 8.736 -0.490 -18.779 1.00 97.56 419 HIS A C 1
ATOM 3274 O O . HIS A 1 419 ? 8.114 -1.518 -18.519 1.00 97.56 419 HIS A O 1
ATOM 3280 N N . ILE A 1 420 ? 9.572 0.092 -17.929 1.00 97.94 420 ILE A N 1
ATOM 3281 C CA . ILE A 1 420 ? 9.980 -0.470 -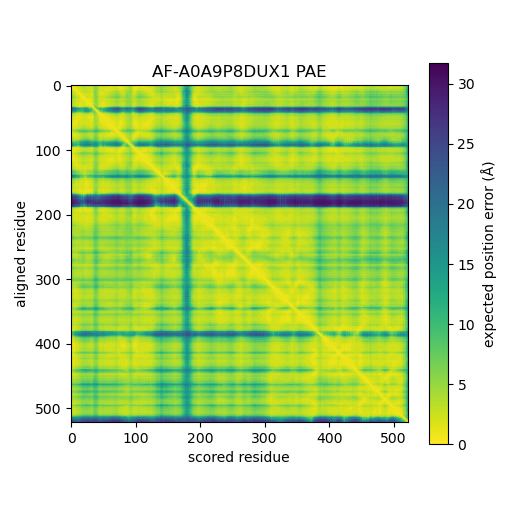16.644 1.00 97.94 420 ILE A CA 1
ATOM 3282 C C . ILE A 1 420 ? 9.619 0.557 -15.579 1.00 97.94 420 ILE A C 1
ATOM 3284 O O . ILE A 1 420 ? 10.076 1.697 -15.659 1.00 97.94 420 ILE A O 1
ATOM 3288 N N . ASN A 1 421 ? 8.824 0.173 -14.589 1.00 96.69 421 ASN A N 1
ATOM 3289 C CA . ASN A 1 421 ? 8.476 1.036 -13.462 1.00 96.69 421 ASN A CA 1
ATOM 3290 C C . ASN A 1 421 ? 8.737 0.294 -12.152 1.00 96.69 421 ASN A C 1
ATOM 3292 O O . ASN A 1 421 ? 8.559 -0.918 -12.085 1.00 96.69 421 ASN A O 1
ATOM 3296 N N . GLY A 1 422 ? 9.158 1.010 -11.117 1.00 95.38 422 GLY A N 1
ATOM 3297 C CA . GLY A 1 422 ? 9.404 0.434 -9.796 1.00 95.38 422 GLY A CA 1
ATOM 3298 C C . GLY A 1 422 ? 10.305 1.327 -8.957 1.00 95.38 422 GLY A C 1
ATOM 3299 O O . GLY A 1 422 ? 10.560 2.475 -9.331 1.00 95.38 422 GLY A O 1
ATOM 3300 N N . SER A 1 423 ? 10.796 0.805 -7.832 1.00 93.44 423 SER A N 1
ATOM 3301 C CA . SER A 1 423 ? 11.849 1.485 -7.073 1.00 93.44 423 SER A CA 1
ATOM 3302 C C . SER A 1 423 ? 13.111 1.675 -7.922 1.00 93.44 423 SER A C 1
ATOM 3304 O O . SER A 1 423 ? 13.323 0.953 -8.901 1.00 93.44 423 SER A O 1
ATOM 3306 N N . ASP A 1 424 ? 13.953 2.631 -7.545 1.00 91.56 424 ASP A N 1
ATOM 3307 C CA . ASP A 1 424 ? 15.305 2.815 -8.088 1.00 91.56 424 ASP A CA 1
ATOM 3308 C C . ASP A 1 424 ? 16.064 1.485 -8.289 1.00 91.56 424 ASP A C 1
ATOM 3310 O O . ASP A 1 424 ? 16.484 1.160 -9.405 1.00 91.56 424 ASP A O 1
ATOM 3314 N N . ASP A 1 425 ? 16.158 0.662 -7.246 1.00 92.50 425 ASP A N 1
ATOM 3315 C CA . ASP A 1 425 ? 16.811 -0.645 -7.269 1.00 92.50 425 ASP A CA 1
ATOM 3316 C C . ASP A 1 425 ? 16.100 -1.639 -8.185 1.00 92.50 425 ASP A C 1
ATOM 3318 O O . ASP A 1 425 ? 16.750 -2.377 -8.929 1.00 92.50 425 ASP A O 1
ATOM 3322 N N . SER A 1 426 ? 14.765 -1.648 -8.183 1.00 94.12 426 SER A N 1
ATOM 3323 C CA . SER A 1 426 ? 13.982 -2.559 -9.022 1.00 94.12 426 SER A CA 1
ATOM 3324 C C . SER A 1 426 ? 14.174 -2.246 -10.506 1.00 94.12 426 SER A C 1
ATOM 3326 O O . SER A 1 426 ? 14.352 -3.153 -11.321 1.00 94.12 426 SER A O 1
ATOM 3328 N N . VAL A 1 427 ? 14.203 -0.962 -10.875 1.00 96.12 427 VAL A N 1
ATOM 3329 C CA . VAL A 1 427 ? 14.438 -0.526 -12.258 1.00 96.12 427 VAL A CA 1
ATOM 3330 C C . VAL A 1 427 ? 15.875 -0.831 -12.683 1.00 96.12 427 VAL A C 1
ATOM 3332 O O . VAL A 1 427 ? 16.077 -1.394 -13.762 1.00 96.12 427 VAL A O 1
ATOM 3335 N N . LYS A 1 428 ? 16.876 -0.548 -11.836 1.00 95.69 428 LYS A N 1
ATOM 3336 C CA . LYS A 1 428 ? 18.284 -0.908 -12.099 1.00 95.69 428 LYS A CA 1
ATOM 3337 C C . LYS A 1 428 ? 18.469 -2.423 -12.262 1.00 95.69 428 LYS A C 1
ATOM 3339 O O . LYS A 1 428 ? 19.143 -2.863 -13.201 1.00 95.69 428 LYS A O 1
ATOM 3344 N N . ALA A 1 429 ? 17.806 -3.231 -11.436 1.00 95.94 429 ALA A N 1
ATOM 3345 C CA . ALA A 1 429 ? 17.804 -4.689 -11.552 1.00 95.94 429 ALA A CA 1
ATOM 3346 C C . ALA A 1 429 ? 17.151 -5.169 -12.852 1.00 95.94 429 ALA A C 1
ATOM 3348 O O . ALA A 1 429 ? 17.740 -5.975 -13.575 1.00 95.94 429 ALA A O 1
ATOM 3349 N N . ALA A 1 430 ? 15.978 -4.638 -13.199 1.00 97.38 430 ALA A N 1
ATOM 3350 C CA . ALA A 1 430 ? 15.286 -4.977 -14.438 1.00 97.38 430 ALA A CA 1
ATOM 3351 C C . ALA A 1 430 ? 16.129 -4.643 -15.672 1.00 97.38 430 ALA A C 1
ATOM 3353 O O . ALA A 1 430 ? 16.263 -5.485 -16.557 1.00 97.38 430 ALA A O 1
ATOM 3354 N N . MET A 1 431 ? 16.760 -3.464 -15.717 1.00 97.12 431 MET A N 1
ATOM 3355 C CA . MET A 1 431 ? 17.651 -3.095 -16.822 1.00 97.12 431 MET A CA 1
ATOM 3356 C C . MET A 1 431 ? 18.855 -4.042 -16.921 1.00 97.12 431 MET A C 1
ATOM 3358 O O . MET A 1 431 ? 19.236 -4.432 -18.020 1.00 97.12 431 MET A O 1
ATOM 3362 N N . THR A 1 432 ? 19.419 -4.470 -15.790 1.00 96.06 432 THR A N 1
ATOM 3363 C CA . THR A 1 432 ? 20.528 -5.440 -15.758 1.00 96.06 432 THR A CA 1
ATOM 3364 C C . THR A 1 432 ? 20.108 -6.796 -16.335 1.00 96.06 432 THR A C 1
ATOM 3366 O O . THR A 1 432 ? 20.816 -7.370 -17.165 1.00 96.06 432 THR A O 1
ATOM 3369 N N . ILE A 1 433 ? 18.924 -7.290 -15.957 1.00 95.94 433 ILE A N 1
ATOM 3370 C CA . ILE A 1 433 ? 18.367 -8.545 -16.483 1.00 95.94 433 ILE A CA 1
ATOM 3371 C C . ILE A 1 433 ? 18.049 -8.405 -17.977 1.00 95.94 433 ILE A C 1
ATOM 3373 O O . ILE A 1 433 ? 18.430 -9.272 -18.762 1.00 95.94 433 ILE A O 1
ATOM 3377 N N . ILE A 1 434 ? 17.419 -7.306 -18.402 1.00 96.12 434 ILE A N 1
ATOM 3378 C CA . ILE A 1 434 ? 17.082 -7.049 -19.811 1.00 96.12 434 ILE A CA 1
ATOM 3379 C C . ILE A 1 434 ? 18.350 -6.963 -20.668 1.00 96.12 434 ILE A C 1
ATOM 3381 O O . ILE A 1 434 ? 18.404 -7.571 -21.736 1.00 96.12 434 ILE A O 1
ATOM 3385 N N . ASN A 1 435 ? 19.410 -6.314 -20.177 1.00 95.06 435 ASN A N 1
ATOM 3386 C CA . ASN A 1 435 ? 20.707 -6.277 -20.853 1.00 95.06 435 ASN A CA 1
ATOM 3387 C C . ASN A 1 435 ? 21.332 -7.672 -21.016 1.00 95.06 435 ASN A C 1
ATOM 3389 O O . ASN A 1 435 ? 22.164 -7.882 -21.892 1.00 95.06 435 ASN A O 1
ATOM 3393 N N . SER A 1 436 ? 20.967 -8.649 -20.180 1.00 93.12 436 SER A N 1
ATOM 3394 C CA . SER A 1 436 ? 21.471 -10.020 -20.307 1.00 93.12 436 SER A CA 1
ATOM 3395 C C . SER A 1 436 ? 20.831 -10.792 -21.471 1.00 93.12 436 SER A C 1
ATOM 3397 O O . SER A 1 436 ? 21.415 -11.773 -21.941 1.00 93.12 436 SER A O 1
ATOM 3399 N N . LEU A 1 437 ? 19.679 -10.329 -21.974 1.00 92.25 437 LEU A N 1
ATOM 3400 C CA . LEU A 1 437 ? 18.900 -11.020 -22.996 1.00 92.25 437 LEU A CA 1
ATOM 3401 C C . LEU A 1 437 ? 19.622 -11.026 -24.355 1.00 92.25 437 LEU A C 1
ATOM 3403 O O . LEU A 1 437 ? 20.045 -9.969 -24.838 1.00 92.25 437 LEU A O 1
ATOM 3407 N N . PRO A 1 438 ? 19.709 -12.183 -25.040 1.00 89.56 438 PRO A N 1
ATOM 3408 C CA . PRO A 1 438 ? 20.472 -12.300 -26.282 1.00 89.56 438 PRO A CA 1
ATOM 3409 C C . PRO A 1 438 ? 20.047 -11.328 -27.386 1.00 89.56 438 PRO A C 1
ATOM 3411 O O . PRO A 1 438 ? 20.912 -10.778 -28.066 1.00 89.56 438 PRO A O 1
ATOM 3414 N N . PHE A 1 439 ? 18.739 -11.112 -27.561 1.00 89.62 439 PHE A N 1
ATOM 3415 C CA . PHE A 1 439 ? 18.199 -10.238 -28.609 1.00 89.62 439 PHE A CA 1
ATOM 3416 C C . PHE A 1 439 ? 18.301 -8.743 -28.275 1.00 89.62 439 PHE A C 1
ATOM 3418 O O . PHE A 1 439 ? 18.121 -7.914 -29.157 1.00 89.62 439 PHE A O 1
ATOM 3425 N N . VAL A 1 440 ? 18.593 -8.395 -27.017 1.00 91.69 440 VAL A N 1
ATOM 3426 C CA . VAL A 1 440 ? 18.809 -7.007 -26.584 1.00 91.69 440 VAL A CA 1
ATOM 3427 C C . VAL A 1 440 ? 20.273 -6.621 -26.774 1.00 91.69 440 VAL A C 1
ATOM 3429 O O . VAL A 1 440 ? 20.552 -5.576 -27.351 1.00 91.69 440 VAL A O 1
ATOM 3432 N N . LYS A 1 441 ? 21.218 -7.486 -26.369 1.00 86.19 441 LYS A N 1
ATOM 3433 C CA . LYS A 1 441 ? 22.668 -7.202 -26.426 1.00 86.19 441 LYS A CA 1
ATOM 3434 C C . LYS A 1 441 ? 23.188 -6.798 -27.801 1.00 86.19 441 LYS A C 1
ATOM 3436 O O . LYS A 1 441 ? 24.158 -6.054 -27.887 1.00 86.19 441 LYS A O 1
ATOM 3441 N N . LYS A 1 442 ? 22.601 -7.354 -28.860 1.00 83.12 442 LYS A N 1
ATOM 3442 C CA . LYS A 1 442 ? 23.033 -7.118 -30.244 1.00 83.12 442 LYS A CA 1
ATOM 3443 C C . LYS A 1 442 ? 22.163 -6.109 -30.985 1.00 83.12 442 LYS A C 1
ATOM 3445 O O . LYS A 1 442 ? 22.422 -5.835 -32.152 1.00 83.12 442 LYS A O 1
ATOM 3450 N N . ALA A 1 443 ? 21.119 -5.596 -30.341 1.00 87.81 443 ALA A N 1
ATOM 3451 C CA . ALA A 1 443 ? 20.218 -4.647 -30.962 1.00 87.81 443 ALA A CA 1
ATOM 3452 C C . ALA A 1 443 ? 20.768 -3.225 -30.862 1.00 87.81 443 ALA A C 1
ATOM 3454 O O . ALA A 1 443 ? 21.300 -2.815 -29.828 1.00 87.81 443 ALA A O 1
ATOM 3455 N N . ASN A 1 444 ? 20.529 -2.431 -31.903 1.00 90.19 444 ASN A N 1
ATOM 3456 C CA . ASN A 1 444 ? 20.573 -0.985 -31.751 1.00 90.19 444 ASN A CA 1
ATOM 3457 C C . ASN A 1 444 ? 19.406 -0.575 -30.861 1.00 90.19 444 ASN A C 1
ATOM 3459 O O . ASN A 1 444 ? 18.256 -0.965 -31.096 1.00 90.19 444 ASN A O 1
ATOM 3463 N N . SER A 1 445 ? 19.711 0.198 -29.825 1.00 92.62 445 SER A N 1
ATOM 3464 C CA . SER A 1 445 ? 18.721 0.549 -28.825 1.00 92.62 445 SER A CA 1
ATOM 3465 C C . SER A 1 445 ? 18.846 1.987 -28.359 1.00 92.62 445 SER A C 1
ATOM 3467 O O . SER A 1 445 ? 19.851 2.663 -28.571 1.00 92.62 445 SER A O 1
ATOM 3469 N N . THR A 1 446 ? 17.780 2.479 -27.749 1.00 95.12 446 THR A N 1
ATOM 3470 C CA . THR A 1 446 ? 17.765 3.739 -27.019 1.00 95.12 446 THR A CA 1
ATOM 3471 C C . THR A 1 446 ? 17.161 3.455 -25.659 1.00 95.12 446 THR A C 1
ATOM 3473 O O . THR A 1 446 ? 16.044 2.948 -25.570 1.00 95.12 446 THR A O 1
ATOM 3476 N N . LEU A 1 447 ? 17.910 3.762 -24.607 1.00 97.12 447 LEU A N 1
ATOM 3477 C CA . LEU A 1 447 ? 17.502 3.608 -23.221 1.00 97.12 447 LEU A CA 1
ATOM 3478 C C . LEU A 1 447 ? 17.329 4.989 -22.598 1.00 97.12 447 LEU A C 1
ATOM 3480 O O . LEU A 1 447 ? 18.184 5.867 -22.730 1.00 97.12 447 LEU A O 1
ATOM 3484 N N . ARG A 1 448 ? 16.208 5.163 -21.910 1.00 97.88 448 ARG A N 1
ATOM 3485 C CA . ARG A 1 448 ? 15.820 6.378 -21.206 1.00 97.88 448 ARG A CA 1
ATOM 3486 C C . ARG A 1 448 ? 15.459 6.023 -19.775 1.00 97.88 448 ARG A C 1
ATOM 3488 O O . ARG A 1 448 ? 14.610 5.161 -19.586 1.00 97.88 448 ARG A O 1
ATOM 3495 N N . VAL A 1 449 ? 16.037 6.709 -18.797 1.00 97.94 449 VAL A N 1
ATOM 3496 C CA . VAL A 1 449 ? 15.685 6.578 -17.379 1.00 97.94 449 VAL A CA 1
ATOM 3497 C C . VAL A 1 449 ? 15.237 7.934 -16.857 1.00 97.94 449 VAL A C 1
ATOM 3499 O O . VAL A 1 449 ? 15.977 8.913 -16.929 1.00 97.94 449 VAL A O 1
ATOM 3502 N N . LYS A 1 450 ? 14.011 7.984 -16.342 1.00 96.50 450 LYS A N 1
ATOM 3503 C CA . LYS A 1 450 ? 13.366 9.176 -15.810 1.00 96.50 450 LYS A CA 1
ATOM 3504 C C . LYS A 1 450 ? 13.307 9.087 -14.288 1.00 96.50 450 LYS A C 1
ATOM 3506 O O . LYS A 1 450 ? 12.630 8.218 -13.736 1.00 96.50 450 LYS A O 1
ATOM 3511 N N . VAL A 1 451 ? 13.987 10.024 -13.641 1.00 95.06 451 VAL A N 1
ATOM 3512 C CA . VAL A 1 451 ? 14.008 10.223 -12.190 1.00 95.06 451 VAL A CA 1
ATOM 3513 C C . VAL A 1 451 ? 13.231 11.490 -11.851 1.00 95.06 451 VAL A C 1
ATOM 3515 O O . VAL A 1 451 ? 13.151 12.407 -12.663 1.00 95.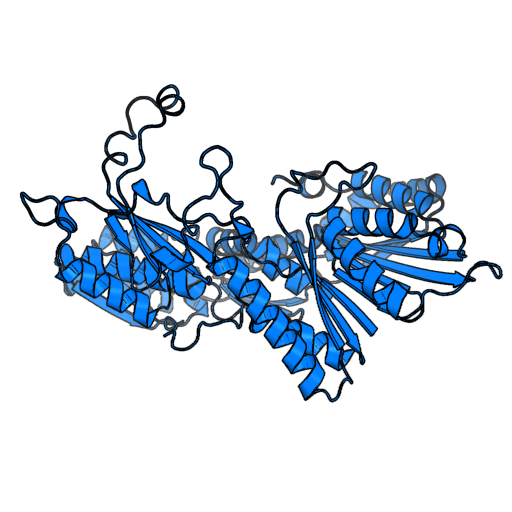06 451 VAL A O 1
ATOM 3518 N N . GLU A 1 452 ? 12.626 11.543 -10.670 1.00 94.25 452 GLU A N 1
ATOM 3519 C CA . GLU A 1 452 ? 11.901 12.713 -10.174 1.00 94.25 452 GLU A CA 1
ATOM 3520 C C . GLU A 1 452 ? 12.590 13.251 -8.926 1.00 94.25 452 GLU A C 1
ATOM 3522 O O . GLU A 1 452 ? 13.029 12.473 -8.084 1.00 94.25 452 GLU A O 1
ATOM 3527 N N . LEU A 1 453 ? 12.701 14.570 -8.818 1.00 94.25 453 LEU A N 1
ATOM 3528 C CA . LEU A 1 453 ? 13.420 15.224 -7.733 1.00 94.25 453 LEU A CA 1
ATOM 3529 C C . LEU A 1 453 ? 12.747 16.545 -7.363 1.00 94.25 453 LEU A C 1
ATOM 3531 O O . LEU A 1 453 ? 12.168 17.208 -8.222 1.00 94.25 453 LEU A O 1
ATOM 3535 N N . ALA A 1 454 ? 12.858 16.950 -6.098 1.00 94.75 454 ALA A N 1
ATOM 3536 C CA . ALA A 1 454 ? 12.352 18.238 -5.644 1.00 94.75 454 ALA A CA 1
ATOM 3537 C C . ALA A 1 454 ? 13.040 19.410 -6.366 1.00 94.75 454 ALA A C 1
ATOM 3539 O O . ALA A 1 454 ? 14.259 19.422 -6.562 1.00 94.75 454 ALA A O 1
ATOM 3540 N N . ASN A 1 455 ? 12.256 20.427 -6.720 1.00 95.25 455 ASN A N 1
ATOM 3541 C CA . ASN A 1 455 ? 12.690 21.611 -7.463 1.00 95.25 455 ASN A CA 1
ATOM 3542 C C . ASN A 1 455 ? 13.842 22.356 -6.775 1.00 95.25 455 ASN A C 1
ATOM 3544 O O . ASN A 1 455 ? 14.729 22.874 -7.452 1.00 95.25 455 ASN A O 1
ATOM 3548 N N . GLU A 1 456 ? 13.874 22.356 -5.441 1.00 93.12 456 GLU A N 1
ATOM 3549 C CA . GLU A 1 456 ? 14.933 22.986 -4.642 1.00 93.12 456 GLU A CA 1
ATOM 3550 C C . GLU A 1 456 ? 16.324 22.368 -4.856 1.00 93.12 456 GLU A C 1
ATOM 3552 O O . GLU A 1 456 ? 17.338 23.028 -4.636 1.00 93.12 456 GLU A O 1
ATOM 3557 N N . HIS A 1 457 ? 16.402 21.129 -5.347 1.00 93.31 457 HIS A N 1
ATOM 3558 C CA . HIS A 1 457 ? 17.674 20.453 -5.606 1.00 93.31 457 HIS A CA 1
ATOM 3559 C C . HIS A 1 457 ? 18.186 20.647 -7.037 1.00 93.31 457 HIS A C 1
ATOM 3561 O O . HIS A 1 457 ? 19.302 20.228 -7.348 1.00 93.31 457 HIS A O 1
ATOM 3567 N N . LYS A 1 458 ? 17.419 21.307 -7.915 1.00 93.25 458 LYS A N 1
ATOM 3568 C CA . LYS A 1 458 ? 17.780 21.459 -9.330 1.00 93.25 458 LYS A CA 1
ATOM 3569 C C . LYS A 1 458 ? 19.129 22.148 -9.522 1.00 93.25 458 LYS A C 1
ATOM 3571 O O . LYS A 1 458 ? 19.966 21.634 -10.256 1.00 93.25 458 LYS A O 1
ATOM 3576 N N . GLU A 1 459 ? 19.359 23.276 -8.849 1.00 92.31 459 GLU A N 1
ATOM 3577 C CA . GLU A 1 459 ? 20.622 24.023 -8.962 1.00 92.31 459 GLU A CA 1
ATOM 3578 C C . GLU A 1 459 ? 21.815 23.253 -8.382 1.00 92.31 459 GLU A C 1
ATOM 3580 O O . GLU A 1 459 ? 22.934 23.327 -8.898 1.00 92.31 459 GLU A O 1
ATOM 3585 N N . PHE A 1 460 ? 21.571 22.482 -7.320 1.00 91.69 460 PHE A N 1
ATOM 3586 C CA . PHE A 1 460 ? 22.590 21.660 -6.677 1.00 91.69 460 PHE A CA 1
ATOM 3587 C C . PHE A 1 460 ? 23.077 20.537 -7.602 1.00 91.69 460 PHE A C 1
ATOM 3589 O O . PHE A 1 460 ? 24.290 20.363 -7.778 1.00 91.69 460 PHE A O 1
ATOM 3596 N N . VAL A 1 461 ? 22.132 19.834 -8.235 1.00 93.00 461 VAL A N 1
ATOM 3597 C CA . VAL A 1 461 ? 22.401 18.741 -9.180 1.00 93.00 461 VAL A CA 1
ATOM 3598 C C . VAL A 1 461 ? 22.962 19.281 -10.502 1.00 93.00 461 VAL A C 1
ATOM 3600 O O . VAL A 1 461 ? 23.907 18.721 -11.054 1.00 93.00 461 VAL A O 1
ATOM 3603 N N . SER A 1 462 ? 22.450 20.412 -11.004 1.00 92.94 462 SER A N 1
ATOM 3604 C CA . SER A 1 462 ? 22.940 21.027 -12.246 1.00 92.94 462 SER A CA 1
ATOM 3605 C C . SER A 1 462 ? 24.378 21.537 -12.124 1.00 92.94 462 SER A C 1
ATOM 3607 O O . SER A 1 462 ? 25.172 21.479 -13.071 1.00 92.94 462 SER A O 1
ATOM 3609 N N . GLY A 1 463 ? 24.709 22.091 -10.957 1.00 91.69 463 GLY A N 1
ATOM 3610 C CA . GLY A 1 463 ? 25.889 22.917 -10.756 1.00 91.69 463 GLY A CA 1
ATOM 3611 C C . GLY A 1 463 ? 25.810 24.255 -11.501 1.00 91.69 463 GLY A C 1
ATOM 3612 O O . GLY A 1 463 ? 24.902 24.516 -12.300 1.00 91.69 463 GLY A O 1
ATOM 3613 N N . LYS A 1 464 ? 26.804 25.122 -11.260 1.00 92.06 464 LYS A N 1
ATOM 3614 C CA . LYS A 1 464 ? 26.908 26.441 -11.908 1.00 92.06 464 LYS A CA 1
ATOM 3615 C C . LYS A 1 464 ? 26.907 26.287 -13.431 1.00 92.06 464 LYS A C 1
ATOM 3617 O O . LYS A 1 464 ? 27.746 25.568 -13.972 1.00 92.06 464 LYS A O 1
ATOM 3622 N N . LYS A 1 465 ? 25.984 26.977 -14.114 1.00 89.50 465 LYS A N 1
ATOM 3623 C CA . LYS A 1 465 ? 25.814 26.934 -15.582 1.00 89.50 465 LYS A CA 1
ATOM 3624 C C . LYS A 1 465 ? 25.744 25.499 -16.147 1.00 89.50 465 LYS A C 1
ATOM 3626 O O . LYS A 1 465 ? 26.314 25.229 -17.200 1.00 89.50 465 LYS A O 1
ATOM 3631 N N . ASN A 1 466 ? 25.086 24.576 -15.437 1.00 92.69 466 ASN A N 1
ATOM 3632 C CA . ASN A 1 466 ? 24.982 23.148 -15.789 1.00 92.69 466 ASN A CA 1
ATOM 3633 C C . ASN A 1 466 ? 26.328 22.392 -15.848 1.00 92.69 466 ASN A C 1
ATOM 3635 O O . ASN A 1 466 ? 26.413 21.320 -16.445 1.00 92.69 466 ASN A O 1
ATOM 3639 N N . GLY A 1 467 ? 27.397 22.930 -15.248 1.00 94.94 467 GLY A N 1
ATOM 3640 C CA . GLY A 1 467 ? 28.749 22.380 -15.371 1.00 94.94 467 GLY A CA 1
ATOM 3641 C C . GLY A 1 467 ? 28.897 20.934 -14.884 1.00 94.94 467 GLY A C 1
ATOM 3642 O O . GLY A 1 467 ? 29.630 20.170 -15.510 1.00 94.94 467 GLY A O 1
ATOM 3643 N N . LYS A 1 468 ? 28.179 20.534 -13.822 1.00 94.25 468 LYS A N 1
ATOM 3644 C CA . LYS A 1 468 ? 28.204 19.149 -13.318 1.00 94.25 468 LYS A CA 1
ATOM 3645 C C . LYS A 1 468 ? 27.582 18.193 -14.334 1.00 94.25 468 LYS A C 1
ATOM 3647 O O . LYS A 1 468 ? 28.213 17.228 -14.748 1.00 94.25 468 LYS A O 1
ATOM 3652 N N . ILE A 1 469 ? 26.389 18.523 -14.818 1.00 95.31 469 ILE A N 1
ATOM 3653 C CA . ILE A 1 469 ? 25.657 17.698 -15.787 1.00 95.31 469 ILE A CA 1
ATOM 3654 C C . ILE A 1 469 ? 26.390 17.616 -17.126 1.00 95.31 469 ILE A C 1
ATOM 3656 O O . ILE A 1 469 ? 26.518 16.533 -17.686 1.00 95.31 469 ILE A O 1
ATOM 3660 N N . ASN A 1 470 ? 26.964 18.721 -17.607 1.00 95.62 470 ASN A N 1
ATOM 3661 C CA . ASN A 1 470 ? 27.779 18.727 -18.826 1.00 95.62 470 ASN A CA 1
ATOM 3662 C C . ASN A 1 470 ? 29.020 17.830 -18.706 1.00 95.62 470 ASN A C 1
ATOM 3664 O O . ASN A 1 470 ? 29.405 17.176 -19.680 1.00 95.62 470 ASN A O 1
ATOM 3668 N N . LYS A 1 471 ? 29.619 17.762 -17.509 1.00 96.12 471 LYS A N 1
ATOM 3669 C CA . LYS A 1 471 ? 30.725 16.846 -17.215 1.00 96.12 471 LYS A CA 1
ATOM 3670 C C . LYS A 1 471 ? 30.259 15.390 -17.254 1.00 96.12 471 LYS A C 1
ATOM 3672 O O . LYS A 1 471 ? 30.908 14.584 -17.913 1.00 96.12 471 LYS A O 1
ATOM 3677 N N . ILE A 1 472 ? 29.126 15.068 -16.625 1.00 96.50 472 ILE A N 1
ATOM 3678 C CA . ILE A 1 472 ? 28.555 13.709 -16.626 1.00 96.50 472 ILE A CA 1
ATOM 3679 C C . ILE A 1 472 ? 28.201 13.259 -18.050 1.00 96.50 472 ILE A C 1
ATOM 3681 O O . ILE A 1 472 ? 28.586 12.160 -18.449 1.00 96.50 472 ILE A O 1
ATOM 3685 N N . MET A 1 473 ? 27.530 14.116 -18.831 1.00 96.19 473 MET A N 1
ATOM 3686 C CA . MET A 1 473 ? 27.178 13.837 -20.230 1.00 96.19 473 MET A CA 1
ATOM 3687 C C . MET A 1 473 ? 28.419 13.515 -21.069 1.00 96.19 473 MET A C 1
ATOM 3689 O O . MET A 1 473 ? 28.442 12.504 -21.769 1.00 96.19 473 MET A O 1
ATOM 3693 N N . SER A 1 474 ? 29.475 14.327 -20.938 1.00 94.38 474 SER A N 1
ATOM 3694 C CA . SER A 1 474 ? 30.750 14.116 -21.640 1.00 94.38 474 SER A CA 1
ATOM 3695 C C . SER A 1 474 ? 31.467 12.836 -21.194 1.00 94.38 474 SER A C 1
ATOM 3697 O O . SER A 1 474 ? 32.008 12.118 -22.028 1.00 94.38 474 SER A O 1
ATOM 3699 N N . GLN A 1 475 ? 31.478 12.540 -19.889 1.00 95.44 475 GLN A N 1
ATOM 3700 C CA . GLN A 1 475 ? 32.184 11.384 -19.323 1.00 95.44 475 GLN A CA 1
ATOM 3701 C C . GLN A 1 475 ? 31.492 10.051 -19.633 1.00 95.44 475 GLN A C 1
ATOM 3703 O O . GLN A 1 475 ? 32.171 9.043 -19.811 1.00 95.44 475 GLN A O 1
ATOM 3708 N N . SER A 1 476 ? 30.158 10.034 -19.675 1.00 94.38 476 SER A N 1
ATOM 3709 C CA . SER A 1 476 ? 29.377 8.795 -19.803 1.00 94.38 476 SER A CA 1
ATOM 3710 C C . SER A 1 476 ? 28.774 8.586 -21.185 1.00 94.38 476 SER A C 1
ATOM 3712 O O . SER A 1 476 ? 28.141 7.562 -21.401 1.00 94.38 476 SER A O 1
ATOM 3714 N N . ASN A 1 477 ? 28.959 9.525 -22.121 1.00 94.88 477 ASN A N 1
ATOM 3715 C CA . ASN A 1 477 ? 28.356 9.484 -23.457 1.00 94.88 477 ASN A CA 1
ATOM 3716 C C . ASN A 1 477 ? 26.820 9.334 -23.408 1.00 94.88 477 ASN A C 1
ATOM 3718 O O . ASN A 1 477 ? 26.224 8.468 -24.054 1.00 94.88 477 ASN A O 1
ATOM 3722 N N . VAL A 1 478 ? 26.182 10.181 -22.598 1.00 97.31 478 VAL A N 1
ATOM 3723 C CA . VAL A 1 478 ? 24.725 10.232 -22.405 1.00 97.31 478 VAL A CA 1
ATOM 3724 C C . VAL A 1 478 ? 24.210 11.647 -22.625 1.00 97.31 478 VAL A C 1
ATOM 3726 O O . VAL A 1 478 ? 24.948 12.623 -22.500 1.00 97.31 478 VAL A O 1
ATOM 3729 N N . GLN A 1 479 ? 22.916 11.767 -22.891 1.00 97.44 479 GLN A N 1
ATOM 3730 C CA . GLN A 1 479 ? 22.200 13.034 -22.872 1.00 97.44 479 GLN A CA 1
ATOM 3731 C C . GLN A 1 479 ? 21.363 13.117 -21.595 1.00 97.44 479 GLN A C 1
ATOM 3733 O O . GLN A 1 479 ? 20.583 12.213 -21.307 1.00 97.44 479 GLN A O 1
ATOM 3738 N N . ILE A 1 480 ? 21.496 14.212 -20.849 1.00 97.25 480 ILE A N 1
ATOM 3739 C CA . ILE A 1 480 ? 20.704 14.479 -19.647 1.00 97.25 480 ILE A CA 1
ATOM 3740 C C . ILE A 1 480 ? 19.819 15.694 -19.909 1.00 97.25 480 ILE A C 1
ATOM 3742 O O . ILE A 1 480 ? 20.308 16.757 -20.293 1.00 97.25 480 ILE A O 1
ATOM 3746 N N . VAL A 1 481 ? 18.513 15.536 -19.703 1.00 96.44 481 VAL A N 1
ATOM 3747 C CA . VAL A 1 481 ? 17.521 16.602 -19.891 1.00 96.44 481 VAL A CA 1
ATOM 3748 C C . VAL A 1 481 ? 16.769 16.830 -18.587 1.00 96.44 481 VAL A C 1
ATOM 3750 O O . VAL A 1 481 ? 16.316 15.881 -17.953 1.00 96.44 481 VAL A O 1
ATOM 3753 N N . PHE A 1 482 ? 16.619 18.093 -18.193 1.00 96.00 482 PHE A N 1
ATOM 3754 C CA . PHE A 1 482 ? 15.731 18.477 -17.100 1.00 96.00 482 PHE A CA 1
ATOM 3755 C C . PHE A 1 482 ? 14.394 18.935 -17.655 1.00 96.00 482 PHE A C 1
ATOM 3757 O O . PHE A 1 482 ? 14.352 19.828 -18.499 1.00 96.00 482 PHE A O 1
ATOM 3764 N N . ASP A 1 483 ? 13.319 18.345 -17.151 1.00 94.69 483 ASP A N 1
ATOM 3765 C CA . ASP A 1 483 ? 11.952 18.625 -17.579 1.00 94.69 483 ASP A CA 1
ATOM 3766 C C . ASP A 1 483 ? 11.106 19.027 -16.370 1.00 94.69 483 ASP A C 1
ATOM 3768 O O . ASP A 1 483 ? 11.210 18.415 -15.310 1.00 94.69 483 ASP A O 1
ATOM 3772 N N . GLY A 1 484 ? 10.311 20.087 -16.489 1.00 94.56 484 GLY A N 1
ATOM 3773 C CA . GLY A 1 484 ? 9.447 20.524 -15.390 1.00 94.56 484 GLY A CA 1
ATOM 3774 C C . GLY A 1 484 ? 8.313 19.524 -15.163 1.00 94.56 484 GLY A C 1
ATOM 3775 O O . GLY A 1 484 ? 7.825 18.929 -16.120 1.00 94.56 484 GLY A O 1
ATOM 3776 N N . PHE A 1 485 ? 7.875 19.343 -13.914 1.00 94.12 485 PHE A N 1
ATOM 3777 C CA . PHE A 1 485 ? 6.674 18.554 -13.630 1.00 94.12 485 PHE A CA 1
ATOM 3778 C C . PHE A 1 485 ? 5.583 19.399 -12.982 1.00 94.12 485 PHE A C 1
ATOM 3780 O O . PHE A 1 485 ? 4.574 19.700 -13.617 1.00 94.12 485 PHE A O 1
ATOM 3787 N N . ASN A 1 486 ? 5.789 19.807 -11.734 1.00 94.19 486 ASN A N 1
ATOM 3788 C CA . ASN A 1 486 ? 4.853 20.643 -10.993 1.00 94.19 486 ASN A CA 1
ATOM 3789 C C . ASN A 1 486 ? 5.624 21.647 -10.115 1.00 94.19 486 ASN A C 1
ATOM 3791 O O . ASN A 1 486 ? 6.838 21.808 -10.246 1.00 94.19 486 ASN A O 1
ATOM 3795 N N . GLU A 1 487 ? 4.926 22.354 -9.229 1.00 94.56 487 GLU A N 1
ATOM 3796 C CA . GLU A 1 487 ? 5.543 23.348 -8.337 1.00 94.56 487 GLU A CA 1
ATOM 3797 C C . GLU A 1 487 ? 6.536 22.743 -7.323 1.00 94.56 487 GLU A C 1
ATOM 3799 O O . GLU A 1 487 ? 7.400 23.455 -6.810 1.00 94.56 487 GLU A O 1
ATOM 3804 N N . TYR A 1 488 ? 6.476 21.430 -7.080 1.00 95.75 488 TYR A N 1
ATOM 3805 C CA . TYR A 1 488 ? 7.298 20.728 -6.093 1.00 95.75 488 TYR A CA 1
ATOM 3806 C C . TYR A 1 488 ? 8.463 19.970 -6.704 1.00 95.75 488 TYR A C 1
ATOM 3808 O O . TYR A 1 488 ? 9.565 20.046 -6.170 1.00 95.75 488 TYR A O 1
ATOM 3816 N N . ASN A 1 489 ? 8.233 19.273 -7.815 1.00 95.69 489 ASN A N 1
ATOM 3817 C CA . ASN A 1 489 ? 9.191 18.361 -8.419 1.00 95.69 489 ASN A CA 1
ATOM 3818 C C . ASN A 1 489 ? 9.454 18.692 -9.895 1.00 95.69 489 ASN A C 1
ATOM 3820 O O . ASN A 1 489 ? 8.621 19.268 -10.602 1.00 95.69 489 ASN A O 1
ATOM 3824 N N . PHE A 1 490 ? 10.609 18.238 -10.370 1.00 96.19 490 PHE A N 1
ATOM 3825 C CA . PHE A 1 490 ? 10.999 18.177 -11.773 1.00 96.19 490 PHE A CA 1
ATOM 3826 C C . PHE A 1 490 ? 11.542 16.783 -12.095 1.00 96.19 490 PHE A C 1
ATOM 3828 O O . PHE A 1 490 ? 11.781 15.961 -11.207 1.00 96.19 490 PHE A O 1
ATOM 3835 N N . TYR A 1 491 ? 11.748 16.515 -13.377 1.00 96.38 491 TYR A N 1
ATOM 3836 C CA . TYR A 1 491 ? 12.315 15.272 -13.862 1.00 96.38 491 TYR A CA 1
ATOM 3837 C C . TYR A 1 491 ? 13.749 15.444 -14.347 1.00 96.38 491 TYR A C 1
ATOM 3839 O O . TYR A 1 491 ? 14.087 16.427 -15.011 1.00 96.38 491 TYR A O 1
ATOM 3847 N N . ILE A 1 492 ? 14.559 14.425 -14.080 1.00 97.00 492 ILE A N 1
ATOM 3848 C CA . ILE A 1 492 ? 15.874 14.223 -14.676 1.00 97.00 492 ILE A CA 1
ATOM 3849 C C . ILE A 1 492 ? 15.772 13.035 -15.617 1.00 97.00 492 ILE A C 1
ATOM 3851 O O . ILE A 1 492 ? 15.354 11.949 -15.224 1.00 97.00 492 ILE A O 1
ATOM 3855 N N . ASP A 1 493 ? 16.136 13.253 -16.869 1.00 97.19 493 ASP A N 1
ATOM 3856 C CA . ASP A 1 493 ? 15.966 12.282 -17.931 1.00 97.19 493 ASP A CA 1
ATOM 3857 C C . ASP A 1 493 ? 17.318 11.905 -18.531 1.00 97.19 493 ASP A C 1
ATOM 3859 O O . ASP A 1 493 ? 17.912 12.692 -19.270 1.00 97.19 493 ASP A O 1
ATOM 3863 N N . VAL A 1 494 ? 17.809 10.716 -18.184 1.00 97.94 494 VAL A N 1
ATOM 3864 C CA . VAL A 1 494 ? 19.101 10.180 -18.624 1.00 97.94 494 VAL A CA 1
ATOM 3865 C C . VAL A 1 494 ? 18.874 9.288 -19.839 1.00 97.94 494 VAL A C 1
ATOM 3867 O O . VAL A 1 494 ? 18.210 8.256 -19.754 1.00 97.94 494 VAL A O 1
ATOM 3870 N N . ARG A 1 495 ? 19.424 9.682 -20.986 1.00 97.56 495 ARG A N 1
ATOM 3871 C CA . ARG A 1 495 ? 19.228 9.024 -22.282 1.00 97.56 495 ARG A CA 1
ATOM 3872 C C . ARG A 1 495 ? 20.559 8.550 -22.846 1.00 97.56 495 ARG A C 1
ATOM 3874 O O . ARG A 1 495 ? 21.523 9.310 -22.872 1.00 97.56 495 ARG A O 1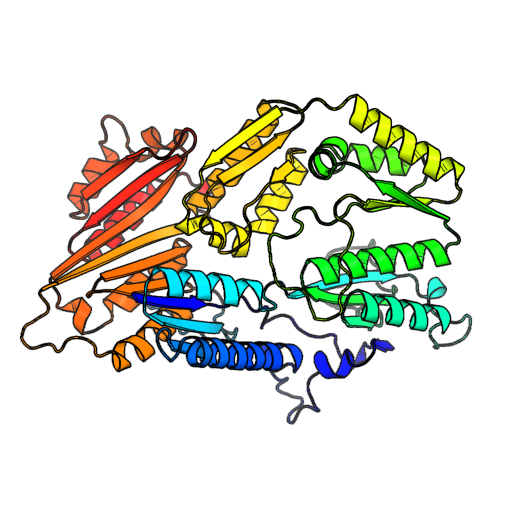
ATOM 3881 N N . GLY A 1 496 ? 20.608 7.331 -23.364 1.00 95.81 496 GLY A N 1
ATOM 3882 C CA . GLY A 1 496 ? 21.784 6.824 -24.069 1.00 95.81 496 GLY A CA 1
ATOM 3883 C C . GLY A 1 496 ? 21.452 5.683 -25.023 1.00 95.81 496 GLY A C 1
ATOM 3884 O O . GLY A 1 496 ? 20.348 5.142 -25.010 1.00 95.81 496 GLY A O 1
ATOM 3885 N N . ALA A 1 497 ? 22.410 5.343 -25.884 1.00 92.44 497 ALA A N 1
ATOM 3886 C CA . ALA A 1 497 ? 22.264 4.275 -26.878 1.00 92.44 497 ALA A CA 1
ATOM 3887 C C . ALA A 1 497 ? 2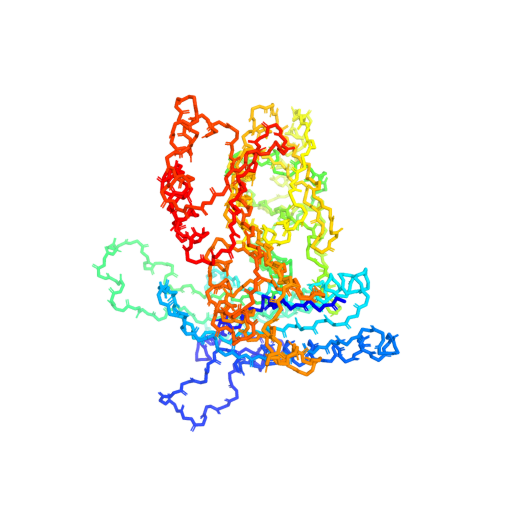2.788 2.909 -26.392 1.00 92.44 497 ALA A C 1
ATOM 3889 O O . ALA A 1 497 ? 22.501 1.877 -26.994 1.00 92.44 497 ALA A O 1
ATOM 3890 N N . GLN A 1 498 ? 23.574 2.899 -25.312 1.00 92.00 498 GLN A N 1
ATOM 3891 C CA . GLN A 1 498 ? 24.203 1.705 -24.751 1.00 92.00 498 GLN A CA 1
ATOM 3892 C C . GLN A 1 498 ? 23.909 1.609 -23.257 1.00 92.00 498 GLN A C 1
ATOM 3894 O O . GLN A 1 498 ? 24.035 2.598 -22.538 1.00 92.00 498 GLN A O 1
ATOM 3899 N N . TYR A 1 499 ? 23.582 0.403 -22.789 1.00 94.38 499 TYR A N 1
ATOM 3900 C CA . TYR A 1 499 ? 23.246 0.151 -21.387 1.00 94.38 499 TYR A CA 1
ATOM 3901 C C . TYR A 1 499 ? 24.348 0.601 -20.419 1.00 94.38 499 TYR A C 1
ATOM 3903 O O . TYR A 1 499 ? 24.051 1.354 -19.500 1.00 94.38 499 TYR A O 1
ATOM 3911 N N . GLU A 1 500 ? 25.609 0.210 -20.639 1.00 94.81 500 GLU A N 1
ATOM 3912 C CA . GLU A 1 500 ? 26.708 0.544 -19.713 1.00 94.81 500 GLU A CA 1
ATOM 3913 C C . GLU A 1 500 ? 26.937 2.059 -19.604 1.00 94.81 500 GLU A C 1
ATOM 3915 O O . GLU A 1 500 ? 27.139 2.587 -18.512 1.00 94.81 500 GLU A O 1
ATOM 3920 N N . ALA A 1 501 ? 26.834 2.774 -20.728 1.00 95.44 501 ALA A N 1
ATOM 3921 C CA . ALA A 1 501 ? 26.925 4.230 -20.781 1.00 95.44 501 ALA A CA 1
ATOM 3922 C C . ALA A 1 501 ? 25.774 4.895 -20.008 1.00 95.44 501 ALA A C 1
ATOM 3924 O O . ALA A 1 501 ? 26.009 5.751 -19.154 1.00 95.44 501 ALA A O 1
ATOM 3925 N N . THR A 1 502 ? 24.531 4.468 -20.256 1.00 96.88 502 THR A N 1
ATOM 3926 C CA . THR A 1 502 ? 23.346 4.995 -19.564 1.00 96.88 502 THR A CA 1
ATOM 3927 C C . THR A 1 502 ? 23.359 4.677 -18.073 1.00 96.88 502 THR A C 1
ATOM 3929 O O . THR A 1 502 ? 23.031 5.553 -17.277 1.00 96.88 502 THR A O 1
ATOM 3932 N N . LYS A 1 503 ? 23.767 3.464 -17.688 1.00 95.81 503 LYS A N 1
ATOM 3933 C CA . LYS A 1 503 ? 23.923 3.047 -16.292 1.00 95.81 503 LYS A CA 1
ATOM 3934 C C . LYS A 1 503 ? 24.958 3.915 -15.579 1.00 95.81 503 LYS A C 1
ATOM 3936 O O . LYS A 1 503 ? 24.631 4.516 -14.570 1.00 95.81 503 LYS A O 1
ATOM 3941 N N . ASN A 1 504 ? 26.159 4.057 -16.140 1.00 96.38 504 ASN A N 1
ATOM 3942 C CA . ASN A 1 504 ? 27.198 4.918 -15.569 1.00 96.38 504 ASN A CA 1
ATOM 3943 C C . ASN A 1 504 ? 26.734 6.384 -15.468 1.00 96.38 504 ASN A C 1
ATOM 3945 O O . ASN A 1 504 ? 26.923 7.039 -14.448 1.00 96.38 504 ASN A O 1
ATOM 3949 N N . GLY A 1 505 ? 26.061 6.892 -16.506 1.00 96.88 505 GLY A N 1
ATOM 3950 C CA . GLY A 1 505 ? 25.470 8.228 -16.484 1.00 96.88 505 GLY A CA 1
ATOM 3951 C C . GLY A 1 505 ? 24.432 8.400 -15.373 1.00 96.88 505 GLY A C 1
ATOM 3952 O O . GLY A 1 505 ? 24.424 9.437 -14.715 1.00 96.88 505 GLY A O 1
ATOM 3953 N N . LEU A 1 506 ? 23.587 7.391 -15.143 1.00 96.50 506 LEU A N 1
ATOM 3954 C CA . LEU A 1 506 ? 22.612 7.372 -14.053 1.00 96.50 506 LEU A CA 1
ATOM 3955 C C . LEU A 1 506 ? 23.303 7.332 -12.684 1.00 96.50 506 LEU A C 1
ATOM 3957 O O . LEU A 1 506 ? 22.982 8.167 -11.845 1.00 96.50 506 LEU A O 1
ATOM 3961 N N . ASP A 1 507 ? 24.277 6.442 -12.489 1.00 95.00 507 ASP A N 1
ATOM 3962 C CA . ASP A 1 507 ? 25.030 6.311 -11.236 1.00 95.00 507 ASP A CA 1
ATOM 3963 C C . ASP A 1 507 ? 25.716 7.645 -10.867 1.00 95.00 507 ASP A C 1
ATOM 3965 O O . ASP A 1 507 ? 25.653 8.101 -9.727 1.00 95.00 507 ASP A O 1
ATOM 3969 N N . LEU A 1 508 ? 26.312 8.340 -11.845 1.00 95.81 508 LEU A N 1
ATOM 3970 C CA . LEU A 1 508 ? 26.906 9.666 -11.630 1.00 95.81 508 LEU A CA 1
ATOM 3971 C C . LEU A 1 508 ? 25.867 10.748 -11.304 1.00 95.81 508 LEU A C 1
ATOM 3973 O O . LEU A 1 508 ? 26.166 11.660 -10.537 1.00 95.81 508 LEU A O 1
ATOM 3977 N N . VAL A 1 509 ? 24.662 10.674 -11.876 1.00 94.75 509 VAL A N 1
ATOM 3978 C CA . VAL A 1 509 ? 23.564 11.588 -11.523 1.00 94.75 509 VAL A CA 1
ATOM 3979 C C . VAL A 1 509 ? 23.083 11.325 -10.095 1.00 94.75 509 VAL A C 1
ATOM 3981 O O . VAL A 1 509 ? 22.861 12.284 -9.360 1.00 94.75 509 VAL A O 1
ATOM 3984 N N . GLU A 1 510 ? 22.967 10.061 -9.679 1.00 92.75 510 GLU A N 1
ATOM 3985 C CA . GLU A 1 510 ? 22.596 9.672 -8.309 1.00 92.75 510 GLU A CA 1
ATOM 3986 C C . GLU A 1 510 ? 23.615 10.158 -7.268 1.00 92.75 510 GLU A C 1
ATOM 3988 O O . GLU A 1 510 ? 23.223 10.611 -6.193 1.00 92.75 510 GLU A O 1
ATOM 3993 N N . LEU A 1 511 ? 24.912 10.140 -7.597 1.00 91.69 511 LEU A N 1
ATOM 3994 C CA . LEU A 1 511 ? 25.971 10.678 -6.731 1.00 91.69 511 LEU A CA 1
ATOM 3995 C C . LEU A 1 511 ? 25.879 12.196 -6.522 1.00 91.69 511 LEU A C 1
ATOM 3997 O O . LEU A 1 511 ? 26.364 12.709 -5.515 1.00 91.69 511 LEU A O 1
ATOM 4001 N N . GLU A 1 512 ? 25.271 12.919 -7.462 1.00 91.38 512 GLU A N 1
ATOM 4002 C CA . GLU A 1 512 ? 25.029 14.359 -7.340 1.00 91.38 512 GLU A CA 1
ATOM 4003 C C . GLU A 1 512 ? 23.696 14.679 -6.647 1.00 91.38 512 GLU A C 1
ATOM 4005 O O . GLU A 1 512 ? 23.417 15.852 -6.384 1.00 91.38 512 GLU A O 1
ATOM 4010 N N . MET A 1 513 ? 22.862 13.676 -6.341 1.00 88.56 513 MET A N 1
ATOM 4011 C CA . MET A 1 513 ? 21.628 13.881 -5.581 1.00 88.56 513 MET A CA 1
ATOM 4012 C C . MET A 1 513 ? 21.918 14.115 -4.088 1.00 88.56 513 MET A C 1
ATOM 4014 O O . MET A 1 513 ? 22.944 13.681 -3.562 1.00 88.56 513 MET A O 1
ATOM 4018 N N . PRO A 1 514 ? 21.024 14.815 -3.367 1.00 82.50 514 PRO A N 1
ATOM 4019 C CA . PRO A 1 514 ? 21.156 14.988 -1.925 1.00 82.50 514 PRO A CA 1
ATOM 4020 C C . PRO A 1 514 ? 21.189 13.650 -1.177 1.00 82.50 514 PRO A C 1
ATOM 4022 O O . PRO A 1 514 ? 20.372 12.766 -1.427 1.00 82.50 514 PRO A O 1
ATOM 4025 N N . ALA A 1 515 ? 22.059 13.553 -0.169 1.00 68.06 515 ALA A N 1
ATOM 4026 C CA . ALA A 1 515 ? 22.226 12.348 0.647 1.00 68.06 515 ALA A CA 1
ATOM 4027 C C . ALA A 1 515 ? 20.916 11.845 1.289 1.00 68.06 515 ALA A C 1
ATOM 4029 O O . ALA A 1 515 ? 20.719 10.642 1.420 1.00 68.06 515 ALA A O 1
ATOM 4030 N N . SER A 1 516 ? 19.989 12.742 1.644 1.00 61.91 516 SER A N 1
ATOM 4031 C CA . SER A 1 516 ? 18.666 12.387 2.186 1.00 61.91 516 SER A CA 1
ATOM 4032 C C . SER A 1 516 ? 17.794 11.569 1.227 1.00 61.91 516 SER A C 1
ATOM 4034 O O . SER A 1 516 ? 16.811 10.977 1.662 1.00 61.91 516 SER A O 1
ATOM 4036 N N . ILE A 1 517 ? 18.140 11.550 -0.061 1.00 65.19 517 ILE A N 1
ATOM 4037 C CA . ILE A 1 517 ? 17.472 10.786 -1.119 1.00 65.19 517 ILE A CA 1
ATOM 4038 C C . ILE A 1 517 ? 18.324 9.569 -1.505 1.00 65.19 517 ILE A C 1
ATOM 4040 O O . ILE A 1 517 ? 17.771 8.506 -1.762 1.00 65.19 517 ILE A O 1
ATOM 4044 N N . SER A 1 518 ? 19.656 9.697 -1.475 1.00 51.88 518 SER A N 1
ATOM 4045 C CA . SER A 1 518 ? 20.594 8.615 -1.811 1.00 51.88 518 SER A CA 1
ATOM 4046 C C . SER A 1 518 ? 20.703 7.515 -0.742 1.00 51.88 518 SER A C 1
ATOM 4048 O O . SER A 1 518 ? 21.087 6.394 -1.066 1.00 51.88 518 SER A O 1
ATOM 4050 N N . PHE A 1 519 ? 20.377 7.795 0.526 1.00 45.72 519 PHE A N 1
ATOM 4051 C CA . PHE A 1 519 ? 20.362 6.782 1.587 1.00 45.72 519 PHE A CA 1
ATOM 4052 C C . PHE A 1 519 ? 18.948 6.225 1.794 1.00 45.72 519 PHE A C 1
ATOM 4054 O O . PHE A 1 519 ? 18.127 6.802 2.509 1.00 45.72 519 PHE A O 1
ATOM 4061 N N . HIS A 1 520 ? 18.684 5.054 1.208 1.00 45.19 520 HIS A N 1
ATOM 4062 C CA . HIS A 1 520 ? 17.597 4.173 1.633 1.00 45.19 520 HIS A CA 1
ATOM 4063 C C . HIS A 1 520 ? 17.879 3.748 3.084 1.00 45.19 520 HIS A C 1
ATOM 4065 O O . HIS A 1 520 ? 18.637 2.813 3.327 1.00 45.19 520 HIS A O 1
ATOM 4071 N N . VAL A 1 521 ? 17.315 4.458 4.064 1.00 31.75 521 VAL A N 1
ATOM 4072 C CA . VAL A 1 521 ? 17.178 3.919 5.423 1.00 31.75 521 VAL A CA 1
ATOM 4073 C C . VAL A 1 521 ? 15.977 2.963 5.371 1.00 31.75 521 VAL A C 1
ATOM 4075 O O . VAL A 1 521 ? 14.875 3.451 5.083 1.00 31.75 521 VAL A O 1
ATOM 4078 N N . PRO A 1 522 ? 16.186 1.640 5.536 1.00 32.88 522 PRO A N 1
ATOM 4079 C CA . PRO A 1 522 ? 15.129 0.632 5.447 1.00 32.88 522 PRO A CA 1
ATOM 4080 C C . PRO A 1 522 ? 13.939 0.908 6.370 1.00 32.88 522 PRO A C 1
ATOM 4082 O O . PRO A 1 522 ? 14.165 1.384 7.508 1.00 32.88 522 PRO A O 1
#

Sequence (522 aa):
VNLSFNIPFASNLSGPDPDSVIYASPGAYARWTHPQPNNPDSPPPNHELPVHARNVDNLRSLCKVITEASNAQVQATVTSARPKPVPGMQRGPLNTLVTNVCLSGDSDLVYKMRAKILNETPITLRSATVDVDSTLIMVPGTEGVRTDVLRHMDDISDRTKADIFLLNPRPLDVDSASIHGTIDSLVENRLRLMIFGDMECCEHAKTRILIMIDQILMRQVDTIKLELSLHTLICGRHRRNIKLIESATGTAIYFPPLFPGIFGYSPAGSYPRARDEIIITGESQENIMQAKRRLQDLVLTTKTFVKDVAITTSKVDYILLERLDKIRKIVEQNGSYVLLPPLGNHSGLLRVQATDILNVERTVRDIMSLAGQFYSASWWLTQLDPMQRQPTPSDIRAMLPDICINSGAEINFEKLNFHINGSDDSVKAAMTIINSLPFVKKANSTLRVKVELANEHKEFVSGKKNGKINKIMSQSNVQIVFDGFNEYNFYIDVRGAQYEATKNGLDLVELEMPASISFHVP

pLDDT: mean 91.22, std 11.39, range [31.75, 98.75]

Foldseek 3Di:
DKWKAWQQDPLQDAADDPVFFPDKAPCLCQQHDDDPDPDPVDDDGSCPRNVNVVLQVVLQVLQVCLCVVVVNQKHKDKDKDQADDFPPDDDPDSPGIIIMIMIDHDDVSRLVSVQVSQQAGLNQKDKDKDWAACVLFADPPDPHGDPVLSVLLNVLCQQLVKMKTWGFFDDDPVVVCPPDPDDCPVSRGTIMIMIIDGDQSNLSSVVSNVVVSLVSVVKDKDKDFDDLQCPLQLCPALNVNVVVLCVVLVKDKAAHDQAPQLHNHGPPNHDGDDSRMIMMIHNDPVSVVSSVVSSVVSVVPFDKDKDKDFDDLLCLLVCVSPVVVVLVNLCNRLSKHKHGHHHSPSGRIIMIMYRDPVSSVSSVLSSLLVQQQKKKKKKAFDFWDPVDDDQDPVNCVVLQNSLCSNLVWMWDDDPRMIITIDGPRSRVSSLSSQCVDPRRVRTFMKMKMKGKDFPVCPCQLCDDVNVQLVVLCVVLVWDWDWAQDDNTMIMIMTMDRDSRSSVSSVVSSLVSDDPVSNDPPD

Radius of gyration: 26.21 Å; Cα contacts (8 Å, |Δi|>4): 956; chains: 1; bounding box: 54×61×79 Å

=== Feature glossary ===
The record interleaves many kinds of information about one protein. Here is each kind framed as the question it answers.

Q: What are the backbone torsion angles?
A: φ (phi) and ψ (psi) are the two rotatable backbone dihedrals per residue: φ is the C(i-1)–N–Cα–C torsion, ψ is the N–Cα–C–N(i+1) torsion, both in degrees on (−180°, 180°]. α-helical residues cluster near (−60°, −45°); β-strand residues near (−120°, +130°). A Ramachandran plot is simply a scatter of (φ, ψ) for every residue.

Q: What is the amino-acid chain?
A: This is the polypeptide sequence — one letter per residue, N-terminus first. Length ranges from a few dozen residues for small domains to over a thousand for large multi-domain proteins.

Q: How mobile is each atom in the crystal?
A: For experimental (PDB) structures, the B-factor (temperature factor) quantifies the positional spread of each atom in the crystal — a combination of thermal vibration and static disorder — in units of Å². High B-factors mark flexible loops or poorly resolved regions; low B-factors mark the rigid, well-ordered core.

Q: Are the domains correctly placed relative to each other?
A: Predicted Aligned Error (PAE) is an AlphaFold confidence matrix: entry (i, j) is the expected error in the position of residue j, in ångströms, when the prediction is superimposed on the true structure at residue i. Low PAE within a block of residues means that block is internally rigid and well-predicted; high PAE between two blocks means their relative placement is uncertain even if each block individually is confident.

Q: How confident is the AlphaFold model at each residue?
A: pLDDT is the predicted lDDT-Cα score: AlphaFold's confidence that the local environment of each residue (all inter-atomic distances within 15 Å) is correctly placed. It is a per-residue number between 0 and 100, with higher meaning more reliable.

Q: What family and function is it annotated with?
A: Functional annotations link the protein to curated databases. InterPro entries identify conserved domains and families by matching the sequence against member-database signatures (Pfam, PROSITE, CDD, …). Gene Ontology (GO) terms describe molecular function, biological process, and cellular component in a controlled vocabulary. CATH places the structure in a hierarchical fold classification (Class/Architecture/Topology/Homologous-superfamily). The organism is the source species.

Q: How big and how compact is the whole molecule?
A: Three whole-structure scalars: the radius of gyration (RMS distance of Cα from centroid, in Å), the count of Cα–Cα contacts (pairs closer than 8 Å and separated by more than four residues in sequence — i.e. tertiary, not local, contacts), and the bounding-box dimensions. Together they distinguish compact globular folds from extended fibres or disordered chains.

Q: What known structures does this most resemble?
A: The Foldseek neighbor list gives the closest experimentally determined structures in the PDB, ranked by structural alignment. TM-score near 1 means near-identical fold; near 0.3 means only rough topology match. This is how one finds what a novel AlphaFold prediction most resembles in the solved-structure universe.

Q: Which residues are buried vs exposed?
A: SASA measures how much of the protein is reachable by solvent. It is computed by rolling a water-sized probe over the atomic surface and summing the exposed area (Å²). Per-residue SASA distinguishes core (buried, low SASA) from surface (exposed, high SASA) residues; total SASA is a whole-molecule size measure.

Q: Which residues are in helices, strands, or loops?
A: Eight-state secondary structure (DSSP): H is the canonical α-helix, G the tighter 3₁₀-helix, I the wider π-helix; E/B are β-structure, T and S are turns and bends, and '-' is everything else. DSSP derives these from the pattern of main-chain N–H···O=C hydrogen bonds, not from the sequence.

Q: Where is each backbone atom in 3D?
A: Structure coordinates are given as an mmCIF _atom_site loop: one row per atom with element, residue name, chain id, sequence number, and x/y/z position in Å. Only the four main-chain atoms per residue are included here; side chains are omitted to keep the record compact.

Q: What if only a Cα trace is available?
A: Three-state secondary structure (P-SEA) collapses the eight DSSP classes into helix (a), strand (b), and coil (c). P-SEA assigns these from Cα geometry alone — distances and angles — without requiring backbone oxygens, so it works on any Cα trace.

Q: What do the rendered images show?
A: The six renders are orthographic views along the three Cartesian axes in both directions. Representation (cartoon, sticks, or surface) and color scheme (sequence-rainbow or by-chain) vary across proteins so the training set covers all the common visualization conventions.

Q: What does the local fold look like, residue by residue?
A: Foldseek's 3Di representation compresses backbone geometry into a per-residue letter drawn from a learned twenty-state alphabet. It captures the tertiary interaction pattern around each residue — which residues are packed against it in space, regardless of where they are in sequence.

Q: What do the diagnostic plots show?
A: The contact map is a binary N×N matrix image: pixel (i, j) is dark where Cα_i and Cα_j are within 8 Å and |i−j|>4. Because the |i−j|>4 filter removes local helical contacts, off-diagonal stripes parallel to the main diagonal indicate parallel β-sheets; stripes perpendicular to it indicate antiparallel β-sheets. The Ramachandran plot scatters every residue's (φ, ψ) pair against the sterically allowed regions. The PAE heatmap renders the predicted-aligned-error matrix.